Protein 2FMM (pdb70)

B-factor: mean 25.96, std 10.81, range [10.43, 65.15]

Foldseek 3Di:
DVPPADPVRVVVVLLVVLLVVLLVLLLVLLLQFADDPVNVVVSVVSCVVSVPDLLNNLVSLVVNLPDPVSNVSRCVNPNPNRYPRSCVSNDDDDDDDDPDDVVPPDDDDDDDDDDDDD/DDDDDCRVVFAFDAFDDWDADPHFIWTFTDTPPDRHTHIDGVVVCCPVPVVRVVVNDVVVDDDPDDDD/DDADCSVVFAFDAFPDWDCPVPAIWTFTDGPPDRDTGTHGVVVCCVVPVVRVVVVVVVPDDDDDDDD/DDDDCRVVFAFDAFDDWDCVVVAIWTFTDTPPDPDTHIDGVVVCCPVPVVRVVVNVVVPDDDDDDDD/DDDCVVVFAFDAFDDWDCVVVAIWTFTDGDPDPDTHIDGCVVCCPVPVVRVVVHCVVVDDDDDDDD

Nearest PDB structures (foldseek):
  2fmm-assembly1_B-2  TM=1.015E+00  e=1.611E-12  Homo sapiens
  2fmm-assembly1_A-2  TM=9.317E-01  e=5.915E-11  Homo sapiens
  6hw2-assembly1_B  TM=9.457E-01  e=2.873E-10  Homo sapiens
  8jzw-assembly2_B  TM=9.969E-01  e=9.549E-10  Homo sapiens
  5t1g-assembly1_A  TM=9.981E-01  e=1.797E-09  Homo sapiens

Secondary structure (DSSP, 8-state):
----GGGG---EEEEEEEEEETTEEEEEEEETT-S--EEEEHHHHHHH-HHHHHHHHHTTEEESS---/---GGGG-PPEEEEEEEE-TTSS-EEEEEETT-S--EEEEHHHHHHH-HHHHHHHHHTSEEE-----/---GGGG-PPEEEEEEEE-TTSS-EEEEEETT-S--EEEEHHHHHHH-HHHHHHHHHTTEEEE----/--GGGG---EEEEEEEE-TTSS-EEEEEETT-S--EEEEHHHHHHHSHHHHHHHHHHH-EE-----/-TT---HHHHHHHHHHHHHHHHHHHHHHHHHH-S--HHHHHHHHHHHHHTT--HHHHHHHHHHHHH-HHHHHHHHHHH-S--SHHHHHHT-EEEEEEPPP-GGG-EEEEE-B---SB-

Sequence (386 aa):
GPLDLSRDECKRILRKLELEAYAGVISALRAQGDLTKEKKDLLGELSKVLSISTERHRAEVRRAVNDERLTTIAHNMSGPNSSSEWSIEGRRLVPLMPRLVPQTAFTVTANAVANAAIEKPRGFARGLEPERIIGATDSSGELMFLMKWKNSDEADLVPAKEANVKCPQVVISFYEERLTWHSYPSKPRGFARGLEPERIIGATDSSGELMFLMKWKNSDEADLVPAKEANVKCPQVVISFYEERLTWHSYPSKPRGFARGLEPERIIGATDSSGELMFLMKWKNSDEADLVPAKEANVKCPQVVISFYEERLTWHSYPSPRGFARGLEPERIIGATDSSGELMFLMKWKNSDEADLVPAKEANVKCPQVVISFYEERLTWHSYPS

Organism: Homo sapiens (NCBI:txid9606)

InterPro domains:
  IPR000953 Chromo/chromo shadow domain [PS50013] (21-79)
  IPR000953 Chromo/chromo shadow domain [PS50013] (117-175)
  IPR000953 Chromo/chromo shadow domain [SM00298] (20-72)
  IPR000953 Chromo/chromo shadow domain [SM00298] (116-168)
  IPR008251 Chromo shadow domain [PF01393] (113-172)
  IPR008251 Chromo shadow domain [SM00300] (111-173)
  IPR016197 Chromo-like domain superfamily [SSF54160] (13-76)
  IPR016197 Chromo-like domain superfamily [SSF54160] (108-173)
  IPR017984 Chromo domain subgroup [PR00504] (18-26)
  IPR017984 Chromo domain subgroup [PR00504] (31-45)
  IPR017984 Chromo domain subgroup [PR00504] (46-58)
  IPR023779 Chromo domain, conserved site [PS00598] (38-58)
  IPR023780 Chromo domain [PF00385] (21-69)
  IPR051219 Heterochromatin-associated chromo domain-containing protein [PTHR22812] (1-182)

CATH classification: 2.40.50.40

Structure (mmCIF, N/CA/C/O backbone):
data_2FMM
#
_entry.id   2FMM
#
_cell.length_a   143.400
_cell.length_b   63.870
_cell.length_c   66.640
_cell.angle_alpha   90.00
_cell.angle_beta   90.00
_cell.angle_gamma   90.00
#
_symmetry.space_group_name_H-M   'P 21 21 2'
#
loop_
_entity.id
_entity.type
_entity.pdbx_description
1 polymer 'Protein EMSY'
2 polymer 'Chromobox protein homolog 1'
3 non-polymer 'SULFATE ION'
4 water water
#
loop_
_atom_site.group_PDB
_atom_site.id
_atom_site.type_symbol
_atom_site.label_atom_id
_atom_site.label_alt_id
_atom_site.label_comp_id
_atom_site.label_asym_id
_atom_site.label_entity_id
_atom_site.label_seq_id
_atom_site.pdbx_PDB_ins_code
_atom_site.Cartn_x
_atom_site.Cartn_y
_atom_site.Cartn_z
_atom_site.occupancy
_atom_site.B_iso_or_equiv
_atom_site.auth_seq_id
_atom_site.auth_comp_id
_atom_site.auth_asym_id
_atom_site.auth_atom_id
_atom_site.pdbx_PDB_model_num
ATOM 1 N N . GLY A 1 1 ? 82.875 11.920 41.476 1.00 21.19 7 GLY E N 1
ATOM 2 C CA . GLY A 1 1 ? 83.368 13.298 41.205 1.00 21.20 7 GLY E CA 1
ATOM 3 C C . GLY A 1 1 ? 82.397 14.058 40.321 1.00 20.16 7 GLY E C 1
ATOM 4 O O . GLY A 1 1 ? 81.525 13.452 39.701 1.00 19.23 7 GLY E O 1
ATOM 5 N N . PRO A 1 2 ? 82.526 15.389 40.238 1.00 20.29 8 PRO E N 1
ATOM 6 C CA . PRO A 1 2 ? 81.642 16.224 39.418 1.00 20.79 8 PRO E CA 1
ATOM 7 C C . PRO A 1 2 ? 81.587 15.834 37.941 1.00 20.98 8 PRO E C 1
ATOM 8 O O . PRO A 1 2 ? 80.551 15.990 37.291 1.00 19.73 8 PRO E O 1
ATOM 12 N N . LEU A 1 3 ? 82.699 15.326 37.418 1.00 17.20 9 LEU E N 1
ATOM 13 C CA . LEU A 1 3 ? 82.773 14.960 36.009 1.00 17.60 9 LEU E CA 1
ATOM 14 C C . LEU A 1 3 ? 82.336 13.533 35.696 1.00 17.73 9 LEU E C 1
ATOM 15 O O . LEU A 1 3 ? 82.385 13.101 34.544 1.00 19.09 9 LEU E O 1
ATOM 20 N N . ASP A 1 4 ? 81.917 12.799 36.717 1.00 18.51 10 ASP E N 1
ATOM 21 C CA . ASP A 1 4 ? 81.463 11.432 36.514 1.00 19.84 10 ASP E CA 1
ATOM 22 C C . ASP A 1 4 ? 79.975 11.463 36.214 1.00 21.60 10 ASP E C 1
ATOM 23 O O . ASP A 1 4 ? 79.135 11.266 37.093 1.00 23.91 10 ASP E O 1
ATOM 28 N N . LEU A 1 5 ? 79.673 11.721 34.948 1.00 21.91 11 LEU E N 1
ATOM 29 C CA . LEU A 1 5 ? 78.299 11.835 34.472 1.00 22.81 11 LEU E CA 1
ATOM 30 C C . LEU A 1 5 ? 77.918 10.671 33.570 1.00 22.08 11 LEU E C 1
ATOM 31 O O . LEU A 1 5 ? 78.675 10.298 32.678 1.00 21.82 11 LEU E O 1
ATOM 36 N N . SER A 1 6 ? 76.739 10.104 33.801 1.00 23.54 12 SER E N 1
ATOM 37 C CA . SER A 1 6 ? 76.258 8.998 32.981 1.00 24.94 12 SER E CA 1
ATOM 38 C C . SER A 1 6 ? 75.858 9.552 31.619 1.00 26.74 12 SER E C 1
ATOM 39 O O . SER A 1 6 ? 75.656 10.758 31.468 1.00 23.86 12 SER E O 1
ATOM 42 N N . ARG A 1 7 ? 75.734 8.671 30.631 1.00 27.32 13 ARG E N 1
ATOM 43 C CA . ARG A 1 7 ? 75.341 9.100 29.298 1.00 29.37 13 ARG E CA 1
ATOM 44 C C . ARG A 1 7 ? 73.989 9.796 29.383 1.00 29.31 13 ARG E C 1
ATOM 45 O O . ARG A 1 7 ? 73.777 10.824 28.746 1.00 27.17 13 ARG E O 1
ATOM 53 N N . ASP A 1 8 ? 73.082 9.237 30.182 1.00 29.56 14 ASP E N 1
ATOM 54 C CA . ASP A 1 8 ? 71.756 9.821 30.349 1.00 30.04 14 ASP E CA 1
ATOM 55 C C . ASP A 1 8 ? 71.828 11.195 31.000 1.00 29.40 14 ASP E C 1
ATOM 56 O O . ASP A 1 8 ? 71.128 12.116 30.583 1.00 27.80 14 ASP E O 1
ATOM 61 N N . GLU A 1 9 ? 72.663 11.335 32.028 1.00 26.89 15 GLU E N 1
ATOM 62 C CA . GLU A 1 9 ? 72.806 12.624 32.697 1.00 25.92 15 GLU E CA 1
ATOM 63 C C . GLU A 1 9 ? 73.360 13.652 31.726 1.00 23.54 15 GLU E C 1
ATOM 64 O O . GLU A 1 9 ? 72.972 14.822 31.763 1.00 22.40 15 GLU E O 1
ATOM 70 N N . CYS A 1 10 ? 74.272 13.219 30.862 1.00 20.59 16 CYS E N 1
ATOM 71 C CA . CYS A 1 10 ? 74.847 14.122 29.877 1.00 20.27 16 CYS E CA 1
ATOM 72 C C . CYS A 1 10 ? 73.751 14.599 28.936 1.00 20.72 16 CYS E C 1
ATOM 73 O O . CYS A 1 10 ? 73.685 15.778 28.599 1.00 18.48 16 CYS E O 1
ATOM 76 N N . LYS A 1 11 ? 72.884 13.684 28.520 1.00 21.24 17 LYS E N 1
ATOM 77 C CA . LYS A 1 11 ? 71.803 14.066 27.621 1.00 22.52 17 LYS E CA 1
ATOM 78 C C . LYS A 1 11 ? 70.873 15.081 28.277 1.00 21.99 17 LYS E C 1
ATOM 79 O O . LYS A 1 11 ? 70.439 16.035 27.629 1.00 21.03 17 LYS E O 1
ATOM 85 N N . ARG A 1 12 ? 70.567 14.884 29.558 1.00 20.37 18 ARG E N 1
ATOM 86 C CA . ARG A 1 12 ? 69.687 15.806 30.267 1.00 21.69 18 ARG E CA 1
ATOM 87 C C . ARG A 1 12 ? 70.332 17.181 30.378 1.00 20.38 18 ARG E C 1
ATOM 88 O O . ARG A 1 12 ? 69.675 18.200 30.164 1.00 19.14 18 ARG E O 1
ATOM 96 N N . ILE A 1 13 ? 71.615 17.210 30.726 1.00 17.18 19 ILE E N 1
ATOM 97 C CA . ILE A 1 13 ? 72.320 18.482 30.853 1.00 18.06 19 ILE E CA 1
ATOM 98 C C . ILE A 1 13 ? 72.348 19.202 29.511 1.00 17.11 19 ILE E C 1
ATOM 99 O O . ILE A 1 13 ? 72.066 20.398 29.438 1.00 16.46 19 ILE E O 1
ATOM 104 N N . LEU A 1 14 ? 72.683 18.473 28.450 1.00 16.28 20 LEU E N 1
ATOM 105 C CA . LEU A 1 14 ? 72.729 19.070 27.123 1.00 16.37 20 LEU E CA 1
ATOM 106 C C . LEU A 1 14 ? 71.375 19.664 26.755 1.00 17.27 20 LEU E C 1
ATOM 107 O O . LEU A 1 14 ? 71.291 20.798 26.294 1.00 15.28 20 LEU E O 1
ATOM 112 N N . ARG A 1 15 ? 70.304 18.909 26.971 1.00 17.66 21 ARG E N 1
ATOM 113 C CA . ARG A 1 15 ? 68.989 19.428 26.630 1.00 18.37 21 ARG E CA 1
ATOM 114 C C . ARG A 1 15 ? 68.706 20.711 27.410 1.00 17.28 21 ARG E C 1
ATOM 115 O O . ARG A 1 15 ? 68.135 21.656 26.873 1.00 15.13 21 ARG E O 1
ATOM 123 N N . LYS A 1 16 ? 69.115 20.752 28.673 1.00 15.90 22 LYS E N 1
ATOM 124 C CA . LYS A 1 16 ? 68.907 21.943 29.486 1.00 16.00 22 LYS E CA 1
ATOM 125 C C . LYS A 1 16 ? 69.729 23.116 28.938 1.00 16.01 22 LYS E C 1
ATOM 126 O O . LYS A 1 16 ? 69.266 24.256 28.917 1.00 16.05 22 LYS E O 1
ATOM 132 N N . LEU A 1 17 ? 70.951 22.833 28.497 1.00 15.33 23 LEU E N 1
ATOM 133 C CA . LEU A 1 17 ? 71.809 23.870 27.936 1.00 15.29 23 LEU E CA 1
ATOM 134 C C . LEU A 1 17 ? 71.202 24.418 26.653 1.00 14.44 23 LEU E C 1
ATOM 135 O O . LEU A 1 17 ? 71.277 25.618 26.386 1.00 15.03 23 LEU E O 1
ATOM 140 N N . GLU A 1 18 ? 70.603 23.532 25.862 1.00 14.33 24 GLU E N 1
ATOM 141 C CA . GLU A 1 18 ? 69.997 23.943 24.598 1.00 14.82 24 GLU E CA 1
ATOM 142 C C . GLU A 1 18 ? 68.788 24.839 24.841 1.00 14.89 24 GLU E C 1
ATOM 143 O O . GLU A 1 18 ? 68.632 25.867 24.180 1.00 13.21 24 GLU E O 1
ATOM 149 N N . LEU A 1 19 ? 67.945 24.463 25.798 1.00 14.53 25 LEU E N 1
ATOM 150 C CA . LEU A 1 19 ? 66.763 25.267 26.112 1.00 15.81 25 LEU E CA 1
ATOM 151 C C . LEU A 1 19 ? 67.161 26.627 26.682 1.00 16.37 25 LEU E C 1
ATOM 152 O O . LEU A 1 19 ? 66.607 27.651 26.285 1.00 14.17 25 LEU E O 1
ATOM 157 N N . GLU A 1 20 ? 68.110 26.642 27.619 1.00 16.05 26 GLU E N 1
ATOM 158 C CA . GLU A 1 20 ? 68.555 27.902 28.216 1.00 16.64 26 GLU E CA 1
ATOM 159 C C . GLU A 1 20 ? 69.204 28.795 27.169 1.00 15.29 26 GLU E C 1
ATOM 160 O O . GLU A 1 20 ? 69.051 30.015 27.203 1.00 16.24 26 GLU E O 1
ATOM 166 N N . ALA A 1 21 ? 69.928 28.182 26.239 1.00 14.72 27 ALA E N 1
ATOM 167 C CA . ALA A 1 21 ? 70.586 28.938 25.186 1.00 14.54 27 ALA E CA 1
ATOM 168 C C . ALA A 1 21 ? 69.541 29.619 24.306 1.00 12.69 27 ALA E C 1
ATOM 169 O O . ALA A 1 21 ? 69.641 30.809 24.025 1.00 13.13 27 ALA E O 1
ATOM 171 N N . TYR A 1 22 ? 68.525 28.870 23.895 1.00 11.53 28 TYR E N 1
ATOM 172 C CA . TYR A 1 22 ? 67.483 29.440 23.042 1.00 12.09 28 TYR E CA 1
ATOM 173 C C . TYR A 1 22 ? 66.718 30.542 23.774 1.00 13.22 28 TYR E C 1
ATOM 174 O O . TYR A 1 22 ? 66.464 31.608 23.218 1.00 14.18 28 TYR E O 1
ATOM 183 N N . ALA A 1 23 ? 66.344 30.273 25.021 1.00 13.99 29 ALA E N 1
ATOM 184 C CA . ALA A 1 23 ? 65.612 31.241 25.830 1.00 15.21 29 ALA E CA 1
ATOM 185 C C . ALA A 1 23 ? 66.404 32.538 25.973 1.00 15.57 29 ALA E C 1
ATOM 186 O O . ALA A 1 23 ? 65.841 33.633 25.923 1.00 14.38 29 ALA E O 1
ATOM 188 N N . GLY A 1 24 ? 67.712 32.398 26.159 1.00 12.27 30 GLY E N 1
ATOM 189 C CA . GLY A 1 24 ? 68.573 33.555 26.322 1.00 13.63 30 GLY E CA 1
ATOM 190 C C . GLY A 1 24 ? 68.601 34.444 25.098 1.00 12.47 30 GLY E C 1
ATOM 191 O O . GLY A 1 24 ? 68.616 35.669 25.214 1.00 12.75 30 GLY E O 1
ATOM 192 N N . VAL A 1 25 ? 68.626 33.830 23.919 1.00 12.28 31 VAL E N 1
ATOM 193 C CA . VAL A 1 25 ? 68.638 34.599 22.682 1.00 10.67 31 VAL E CA 1
ATOM 194 C C . VAL A 1 25 ? 67.279 35.277 22.510 1.00 11.96 31 VAL E C 1
ATOM 195 O O . VAL A 1 25 ? 67.210 36.449 22.153 1.00 11.71 31 VAL E O 1
ATOM 199 N N . ILE A 1 26 ? 66.198 34.551 22.786 1.00 11.58 32 ILE E N 1
ATOM 200 C CA . ILE A 1 26 ? 64.862 35.143 22.678 1.00 13.17 32 ILE E CA 1
ATOM 201 C C . ILE A 1 26 ? 64.783 36.387 23.572 1.00 13.79 32 ILE E C 1
ATOM 202 O O . ILE A 1 26 ? 64.307 37.441 23.141 1.00 15.36 32 ILE E O 1
ATOM 207 N N . SER A 1 27 ? 65.262 36.272 24.810 1.00 14.06 33 SER E N 1
ATOM 208 C CA . SER A 1 27 ? 65.223 37.400 25.739 1.00 14.17 33 SER E CA 1
ATOM 209 C C . SER A 1 27 ? 66.001 38.602 25.198 1.00 14.11 33 SER E C 1
ATOM 210 O O . SER A 1 27 ? 65.502 39.728 25.208 1.00 13.59 33 SER E O 1
ATOM 213 N N . ALA A 1 28 ? 67.218 38.355 24.719 1.00 13.15 34 ALA E N 1
ATOM 214 C CA . ALA A 1 28 ? 68.063 39.416 24.181 1.00 13.65 34 ALA E CA 1
ATOM 215 C C . ALA A 1 28 ? 67.424 40.103 22.980 1.00 14.46 34 ALA E C 1
ATOM 216 O O . ALA A 1 28 ? 67.410 41.334 22.888 1.00 14.10 34 ALA E O 1
ATOM 218 N N . LEU A 1 29 ? 66.896 39.311 22.055 1.00 13.00 35 LEU E N 1
ATOM 219 C CA . LEU A 1 29 ? 66.270 39.876 20.865 1.00 14.48 35 LEU E CA 1
ATOM 220 C C . LEU A 1 29 ? 65.008 40.662 21.217 1.00 14.34 35 LEU E C 1
ATOM 221 O O . LEU A 1 29 ? 64.753 41.723 20.649 1.00 16.08 35 LEU E O 1
ATOM 226 N N . ARG A 1 30 ? 64.223 40.153 22.159 1.00 13.44 36 ARG E N 1
ATOM 227 C CA . ARG A 1 30 ? 63.000 40.851 22.539 1.00 14.03 36 ARG E CA 1
ATOM 228 C C . ARG A 1 30 ? 63.353 42.205 23.139 1.00 13.25 36 ARG E C 1
ATOM 229 O O . ARG A 1 30 ? 62.687 43.203 22.873 1.00 13.21 36 ARG E O 1
ATOM 237 N N . ALA A 1 31 ? 64.419 42.237 23.931 1.00 14.26 37 ALA E N 1
ATOM 238 C CA . ALA A 1 31 ? 64.870 43.470 24.566 1.00 15.45 37 ALA E CA 1
ATOM 239 C C . ALA A 1 31 ? 65.358 44.509 23.550 1.00 17.22 37 ALA E C 1
ATOM 240 O O . ALA A 1 31 ? 65.300 45.716 23.810 1.00 17.25 37 ALA E O 1
ATOM 242 N N . GLN A 1 32 ? 65.842 44.049 22.397 1.00 14.69 38 GLN E N 1
ATOM 243 C CA . GLN A 1 32 ? 66.326 44.972 21.373 1.00 15.90 38 GLN E CA 1
ATOM 244 C C . GLN A 1 32 ? 65.184 45.717 20.696 1.00 16.63 38 GLN E C 1
ATOM 245 O O . GLN A 1 32 ? 65.343 46.865 20.282 1.00 16.04 38 GLN E O 1
ATOM 251 N N . GLY A 1 33 ? 64.035 45.059 20.583 1.00 15.10 39 GLY E N 1
ATOM 252 C CA . GLY A 1 33 ? 62.885 45.668 19.933 1.00 17.79 39 GLY E CA 1
ATOM 253 C C . GLY A 1 33 ? 61.980 44.604 19.338 1.00 17.41 39 GLY E C 1
ATOM 254 O O . GLY A 1 33 ? 62.048 43.441 19.735 1.00 16.99 39 GLY E O 1
ATOM 255 N N . ASP A 1 34 ? 61.144 44.981 18.376 1.00 16.54 40 ASP E N 1
ATOM 256 C CA . ASP A 1 34 ? 60.233 44.016 17.770 1.00 16.90 40 ASP E CA 1
ATOM 257 C C . ASP A 1 34 ? 60.966 43.013 16.880 1.00 16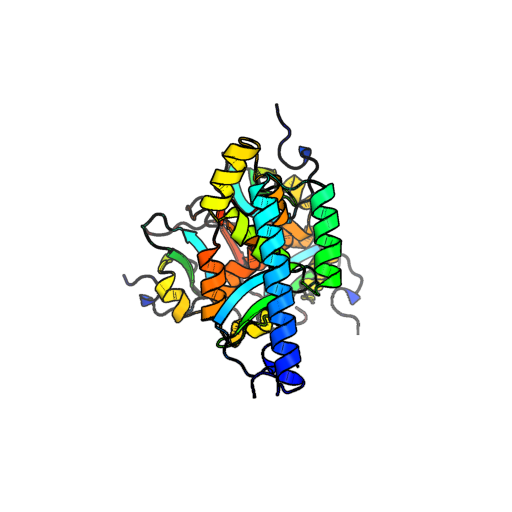.33 40 ASP E C 1
ATOM 258 O O . ASP A 1 34 ? 62.112 43.228 16.480 1.00 17.35 40 ASP E O 1
ATOM 263 N N . LEU A 1 35 ? 60.295 41.906 16.584 1.00 17.66 41 LEU E N 1
ATOM 264 C CA . LEU A 1 35 ? 60.865 40.862 15.743 1.00 17.88 41 LEU E CA 1
ATOM 265 C C . LEU A 1 35 ? 60.969 41.345 14.300 1.00 18.11 41 LEU E C 1
ATOM 266 O O . LEU A 1 35 ? 60.099 42.074 13.816 1.00 18.74 41 LEU E O 1
ATOM 271 N N . THR A 1 36 ? 62.042 40.942 13.625 1.00 17.89 42 THR E N 1
ATOM 272 C CA . THR A 1 36 ? 62.278 41.308 12.229 1.00 19.20 42 THR E CA 1
ATOM 273 C C . THR A 1 36 ? 62.527 40.034 11.431 1.00 20.31 42 THR E C 1
ATOM 274 O O . THR A 1 36 ? 62.746 38.968 12.004 1.00 19.77 42 THR E O 1
ATOM 278 N N . LYS A 1 37 ? 62.503 40.145 10.107 1.00 19.48 43 LYS E N 1
ATOM 279 C CA . LYS A 1 37 ? 62.730 38.991 9.250 1.00 21.25 43 LYS E CA 1
ATOM 280 C C . LYS A 1 37 ? 64.123 38.426 9.515 1.00 22.13 43 LYS E C 1
ATOM 281 O O . LYS A 1 37 ? 64.307 37.211 9.601 1.00 22.62 43 LYS E O 1
ATOM 287 N N . GLU A 1 38 ? 65.102 39.313 9.644 1.00 22.09 44 GLU E N 1
ATOM 288 C CA . GLU A 1 38 ? 66.474 38.893 9.906 1.00 23.97 44 GLU E CA 1
ATOM 289 C C . GLU A 1 38 ? 66.528 38.042 11.170 1.00 21.28 44 GLU E C 1
ATOM 290 O O . GLU A 1 38 ? 67.106 36.956 11.180 1.00 21.01 44 GLU E O 1
ATOM 296 N N . LYS A 1 39 ? 65.917 38.542 12.236 1.00 19.89 45 LYS E N 1
ATOM 297 C CA . LYS A 1 39 ? 65.921 37.825 13.501 1.00 18.48 45 LYS E CA 1
ATOM 298 C C . LYS A 1 39 ? 65.096 36.550 13.456 1.00 18.93 45 LYS E C 1
ATOM 299 O O . LYS A 1 39 ? 65.453 35.553 14.090 1.00 16.74 45 LYS E O 1
ATOM 305 N N . LYS A 1 40 ? 64.004 36.563 12.698 1.00 17.15 46 LYS E N 1
ATOM 306 C CA . LYS A 1 40 ? 63.171 35.370 12.588 1.00 18.67 46 LYS E CA 1
ATOM 307 C C . LYS A 1 40 ? 63.969 34.257 11.908 1.00 18.52 46 LYS E C 1
ATOM 308 O O . LYS A 1 40 ? 63.924 33.101 12.333 1.00 19.78 46 LYS E O 1
ATOM 314 N N . ASP A 1 41 ? 64.704 34.605 10.854 1.00 18.93 47 ASP E N 1
ATOM 315 C CA . ASP A 1 41 ? 65.507 33.608 10.146 1.00 20.14 47 ASP E CA 1
ATOM 316 C C . ASP A 1 41 ? 66.590 33.055 11.067 1.00 17.73 47 ASP E C 1
ATOM 317 O O . ASP A 1 41 ? 66.869 31.854 11.063 1.00 21.20 47 ASP E O 1
ATOM 322 N N . LEU A 1 42 ? 67.207 33.938 11.844 1.00 17.66 48 LEU E N 1
ATOM 323 C CA . LEU A 1 42 ? 68.257 33.534 12.778 1.00 16.21 48 LEU E CA 1
ATOM 324 C C . LEU A 1 42 ? 67.689 32.542 13.797 1.00 15.55 48 LEU E C 1
ATOM 325 O O . LEU A 1 42 ? 68.304 31.514 14.089 1.00 14.48 48 LEU E O 1
ATOM 330 N N . LEU A 1 43 ? 66.515 32.852 14.339 1.00 14.72 49 LEU E N 1
ATOM 331 C CA . LEU A 1 43 ? 65.890 31.963 15.317 1.00 13.82 49 LEU E CA 1
ATOM 332 C C . LEU A 1 43 ? 65.543 30.616 14.694 1.00 14.33 49 LEU E C 1
ATOM 333 O O . LEU A 1 43 ? 65.611 29.578 15.356 1.00 15.28 49 LEU E O 1
ATOM 338 N N . GLY A 1 44 ? 65.173 30.631 13.418 1.00 14.86 50 GLY E N 1
ATOM 339 C CA . GLY A 1 44 ? 64.847 29.388 12.742 1.00 16.40 50 GLY E CA 1
ATOM 340 C C . GLY A 1 44 ? 66.068 28.490 12.676 1.00 15.35 50 GLY E C 1
ATOM 341 O O . GLY A 1 44 ? 65.977 27.282 12.901 1.00 16.50 50 GLY E O 1
ATOM 342 N N . GLU A 1 45 ? 67.222 29.077 12.369 1.00 15.57 51 GLU E N 1
ATOM 343 C CA . GLU A 1 45 ? 68.453 28.300 12.287 1.00 16.71 51 GLU E CA 1
ATOM 344 C C . GLU A 1 45 ? 68.868 27.850 13.676 1.00 15.62 51 GLU E C 1
ATOM 345 O O . GLU A 1 45 ? 69.354 26.740 13.861 1.00 15.72 51 GLU E O 1
ATOM 351 N N . LEU A 1 46 ? 68.672 28.720 14.655 1.00 15.26 52 LEU E N 1
ATOM 352 C CA . LEU A 1 46 ? 69.044 28.391 16.023 1.00 14.99 52 LEU E CA 1
ATOM 353 C C . LEU A 1 46 ? 68.188 27.256 16.582 1.00 15.87 52 LEU E C 1
ATOM 354 O O . LEU A 1 46 ? 68.707 26.346 17.234 1.00 15.40 52 LEU E O 1
ATOM 359 N N . SER A 1 47 ? 66.881 27.301 16.329 1.00 14.21 53 SER E N 1
ATOM 360 C CA . SER A 1 47 ? 65.997 26.259 16.843 1.00 15.11 53 SER E CA 1
ATOM 361 C C . SER A 1 47 ? 66.287 24.929 16.166 1.00 16.47 53 SER E C 1
ATOM 362 O O . SER A 1 47 ? 66.072 23.867 16.748 1.00 16.61 53 SER E O 1
ATOM 365 N N . LYS A 1 48 ? 66.775 24.991 14.932 1.00 15.60 54 LYS E N 1
ATOM 366 C CA . LYS A 1 48 ? 67.110 23.776 14.202 1.00 17.72 54 LYS E CA 1
ATOM 367 C C . LYS A 1 48 ? 68.331 23.133 14.857 1.00 16.93 54 LYS E C 1
ATOM 368 O O . LYS A 1 48 ? 68.314 21.955 15.221 1.00 15.56 54 LYS E O 1
ATOM 374 N N . VAL A 1 49 ? 69.381 23.932 15.023 1.00 15.89 55 VAL E N 1
ATOM 375 C CA . VAL A 1 49 ? 70.631 23.460 15.608 1.00 16.67 55 VAL E CA 1
ATOM 376 C C . VAL A 1 49 ? 70.511 23.051 17.075 1.00 16.37 55 VAL E C 1
ATOM 377 O O . VAL A 1 49 ? 71.212 22.147 17.530 1.00 15.08 55 VAL E O 1
ATOM 381 N N . LEU A 1 50 ? 69.628 23.714 17.816 1.00 14.45 56 LEU E N 1
ATOM 382 C CA . LEU A 1 50 ? 69.438 23.400 19.227 1.00 15.79 56 LEU E CA 1
ATOM 383 C C . LEU A 1 50 ? 68.261 22.459 19.477 1.00 16.21 56 LEU E C 1
ATOM 384 O O . LEU A 1 50 ? 67.896 22.204 20.625 1.00 16.12 56 LEU E O 1
ATOM 389 N N . SER A 1 51 ? 67.670 21.950 18.401 1.00 17.01 57 SER E N 1
ATOM 390 C CA . SER A 1 51 ? 66.533 21.039 18.500 1.00 17.36 57 SER E CA 1
ATOM 391 C C . SER A 1 51 ? 65.393 21.572 19.365 1.00 17.50 57 SER E C 1
ATOM 392 O O . SER A 1 51 ? 64.923 20.893 20.282 1.00 18.38 57 SER E O 1
ATOM 395 N N . ILE A 1 52 ? 64.955 22.790 19.064 1.00 17.80 58 ILE E N 1
ATOM 396 C CA . ILE A 1 52 ? 63.853 23.422 19.784 1.00 16.65 58 ILE E CA 1
ATOM 397 C C . ILE A 1 52 ? 62.622 23.335 18.886 1.00 17.60 58 ILE E C 1
ATOM 398 O O . ILE A 1 52 ? 62.630 23.831 17.758 1.00 18.02 58 ILE E O 1
ATOM 403 N N . SER A 1 53 ? 61.565 22.703 19.383 1.00 17.51 59 SER E N 1
ATOM 404 C CA . SER A 1 53 ? 60.347 22.537 18.595 1.00 17.21 59 SER E CA 1
ATOM 405 C C . SER A 1 53 ? 59.629 23.856 18.343 1.00 17.39 59 SER E C 1
ATOM 406 O O . SER A 1 53 ? 59.872 24.849 19.025 1.00 17.11 59 SER E O 1
ATOM 409 N N . THR A 1 54 ? 58.739 23.849 17.358 1.00 18.17 60 THR E N 1
ATOM 410 C CA . THR A 1 54 ? 57.967 25.036 17.013 1.00 18.55 60 THR E CA 1
ATOM 411 C C . THR A 1 54 ? 57.152 25.540 18.198 1.00 17.24 60 THR E C 1
ATOM 412 O O . THR A 1 54 ? 57.144 26.736 18.482 1.00 15.74 60 THR E O 1
ATOM 416 N N . GLU A 1 55 ? 56.464 24.643 18.899 1.00 16.57 61 GLU E N 1
ATOM 417 C CA . GLU A 1 55 ? 55.651 25.093 20.023 1.00 17.20 61 GLU E CA 1
ATOM 418 C C . GLU A 1 55 ? 56.450 25.501 21.257 1.00 17.61 61 GLU E C 1
ATOM 419 O O . GLU A 1 55 ? 55.973 26.301 22.060 1.00 17.22 61 GLU E O 1
ATOM 425 N N . ARG A 1 56 ? 57.655 24.959 21.424 1.00 16.00 62 ARG E N 1
ATOM 426 C CA . ARG A 1 56 ? 58.481 25.367 22.554 1.00 16.95 62 ARG E CA 1
ATOM 427 C C . ARG A 1 56 ? 58.944 26.781 22.204 1.00 14.23 62 ARG E C 1
ATOM 428 O O . ARG A 1 56 ? 59.031 27.655 23.065 1.00 14.53 62 ARG E O 1
ATOM 436 N N . HIS A 1 57 ? 59.238 26.992 20.923 1.00 13.98 63 HIS E N 1
ATOM 437 C CA . HIS A 1 57 ? 59.665 28.301 20.437 1.00 13.99 63 HIS E CA 1
ATOM 438 C C . HIS A 1 57 ? 58.585 29.350 20.709 1.00 14.99 63 HIS E C 1
ATOM 439 O O . HIS A 1 57 ? 58.861 30.409 21.278 1.00 13.60 63 HIS E O 1
ATOM 446 N N . ARG A 1 58 ? 57.353 29.059 20.303 1.00 13.29 64 ARG E N 1
ATOM 447 C CA . ARG A 1 58 ? 56.269 30.011 20.511 1.00 15.51 64 ARG E CA 1
ATOM 448 C C . ARG A 1 58 ? 56.054 30.307 21.992 1.00 15.50 64 ARG E C 1
ATOM 449 O O . ARG A 1 58 ? 55.792 31.449 22.364 1.00 16.48 64 ARG E O 1
ATOM 457 N N . ALA A 1 59 ? 56.186 29.292 22.841 1.00 15.22 65 ALA E N 1
ATOM 458 C CA . ALA A 1 59 ? 56.021 29.492 24.277 1.00 14.27 65 ALA E CA 1
ATOM 459 C C . ALA A 1 59 ? 57.111 30.412 24.824 1.00 15.59 65 ALA E C 1
ATOM 460 O O . ALA A 1 59 ? 56.859 31.220 25.722 1.00 14.81 65 ALA E O 1
ATOM 462 N N . GLU A 1 60 ? 58.328 30.286 24.297 1.00 14.50 66 GLU E N 1
ATOM 463 C CA . GLU A 1 60 ? 59.420 31.139 24.757 1.00 14.75 66 GLU E CA 1
ATOM 464 C C . GLU A 1 60 ? 59.160 32.573 24.322 1.00 13.71 66 GLU E C 1
ATOM 465 O O . GLU A 1 60 ? 59.423 33.513 25.067 1.00 13.97 66 GLU E O 1
ATOM 471 N N . VAL A 1 61 ? 58.647 32.740 23.109 1.00 13.17 67 VAL E N 1
ATOM 472 C CA . VAL A 1 61 ? 58.335 34.078 22.615 1.00 14.63 67 VAL E CA 1
ATOM 473 C C . VAL A 1 61 ? 57.295 34.710 23.547 1.00 14.26 67 VAL E C 1
ATOM 474 O O . VAL A 1 61 ? 57.437 35.862 23.961 1.00 14.78 67 VAL E O 1
ATOM 478 N N . ARG A 1 62 ? 56.252 33.956 23.885 1.00 14.18 68 ARG E N 1
ATOM 479 C CA . ARG A 1 62 ? 55.225 34.492 24.772 1.00 13.77 68 ARG E CA 1
ATOM 480 C C . ARG A 1 62 ? 55.822 34.892 26.112 1.00 13.81 68 ARG E C 1
ATOM 481 O O . ARG A 1 62 ? 55.471 35.930 26.670 1.00 15.77 68 ARG E O 1
ATOM 489 N N . ARG A 1 63 ? 56.733 34.072 26.625 1.00 14.59 69 ARG E N 1
ATOM 490 C CA . ARG A 1 63 ? 57.368 34.366 27.903 1.00 16.84 69 ARG E CA 1
ATOM 491 C C . ARG A 1 63 ? 58.070 35.723 27.844 1.00 16.36 69 ARG E C 1
ATOM 492 O O . ARG A 1 63 ? 57.927 36.552 28.742 1.00 16.23 69 ARG E O 1
ATOM 500 N N . ALA A 1 64 ? 58.831 35.947 26.778 1.00 16.19 70 ALA E N 1
ATOM 501 C CA . ALA A 1 64 ? 59.563 37.199 26.617 1.00 15.61 70 ALA E CA 1
ATOM 502 C C . ALA A 1 64 ? 58.636 38.389 26.399 1.00 15.50 70 ALA E C 1
ATOM 503 O O . ALA A 1 64 ? 58.892 39.481 26.906 1.00 15.96 70 ALA E O 1
ATOM 505 N N . VAL A 1 65 ? 57.573 38.183 25.629 1.00 14.96 71 VAL E N 1
ATOM 506 C CA . VAL A 1 65 ? 56.615 39.252 25.360 1.00 18.59 71 VAL E CA 1
ATOM 507 C C . VAL A 1 65 ? 55.932 39.654 26.660 1.00 19.55 71 VAL E C 1
ATOM 508 O O . VAL A 1 65 ? 55.662 40.835 26.903 1.00 19.27 71 VAL E O 1
ATOM 512 N N . ASN A 1 66 ? 55.682 38.662 27.505 1.00 19.69 72 ASN E N 1
ATOM 513 C CA . ASN A 1 66 ? 55.014 38.885 28.780 1.00 20.04 72 ASN E CA 1
ATOM 514 C C . ASN A 1 66 ? 55.918 39.489 29.860 1.00 21.35 72 ASN E C 1
ATOM 515 O O . ASN A 1 66 ? 55.432 39.918 30.906 1.00 22.30 72 ASN E O 1
ATOM 520 N N . ASP A 1 67 ? 57.226 39.519 29.608 1.00 18.86 73 ASP E N 1
ATOM 521 C CA . ASP A 1 67 ? 58.197 40.061 30.566 1.00 18.04 73 ASP E CA 1
ATOM 522 C C . ASP A 1 67 ? 58.210 41.589 30.506 1.00 18.76 73 ASP E C 1
ATOM 523 O O . ASP A 1 67 ? 58.654 42.175 29.517 1.00 16.82 73 ASP E O 1
ATOM 528 N N . GLU A 1 68 ? 57.736 42.230 31.571 1.00 18.09 74 GLU E N 1
ATOM 529 C CA . GLU A 1 68 ? 57.672 43.687 31.610 1.00 18.16 74 GLU E CA 1
ATOM 530 C C . GLU A 1 68 ? 59.032 44.364 31.581 1.00 16.38 74 GLU E C 1
ATOM 531 O O . GLU A 1 68 ? 59.156 45.480 31.075 1.00 16.47 74 GLU E O 1
ATOM 537 N N . ARG A 1 69 ? 60.051 43.703 32.127 1.00 17.06 75 ARG E N 1
ATOM 538 C CA . ARG A 1 69 ? 61.385 44.287 32.140 1.00 17.53 75 ARG E CA 1
ATOM 539 C C . ARG A 1 69 ? 61.938 44.334 30.719 1.00 17.04 75 ARG E C 1
ATOM 540 O O . ARG A 1 69 ? 62.451 45.358 30.277 1.00 15.24 75 ARG E O 1
ATOM 548 N N . LEU A 1 70 ? 61.837 43.220 30.002 1.00 16.21 76 LEU E N 1
ATOM 549 C CA . LEU A 1 70 ? 62.330 43.183 28.631 1.00 15.65 76 LEU E CA 1
ATOM 550 C C . LEU A 1 70 ? 61.532 44.165 27.782 1.00 17.10 76 LEU E C 1
ATOM 551 O O . LEU A 1 70 ? 62.079 44.844 26.915 1.00 16.92 76 LEU E O 1
ATOM 556 N N . THR A 1 71 ? 60.231 44.247 28.034 1.00 16.75 77 THR E N 1
ATOM 557 C CA . THR A 1 71 ? 59.385 45.161 27.279 1.00 18.18 77 THR E CA 1
ATOM 558 C C . THR A 1 71 ? 59.831 46.601 27.518 1.00 17.24 77 THR E C 1
ATOM 559 O O . THR A 1 71 ? 59.942 47.395 26.581 1.00 16.02 77 THR E O 1
ATOM 563 N N . THR A 1 72 ? 60.101 46.929 28.776 1.00 17.46 78 THR E N 1
ATOM 564 C CA . THR A 1 72 ? 60.534 48.273 29.130 1.00 18.79 78 THR E CA 1
ATOM 565 C C . THR A 1 72 ? 61.877 48.619 28.492 1.00 19.35 78 THR E C 1
ATOM 566 O O . THR A 1 72 ? 62.092 49.753 28.062 1.00 18.90 78 THR E O 1
ATOM 570 N N . ILE A 1 73 ? 62.780 47.644 28.431 1.00 18.67 79 ILE E N 1
ATOM 571 C CA . ILE A 1 73 ? 64.089 47.864 27.820 1.00 17.94 79 ILE E CA 1
ATOM 572 C C . ILE A 1 73 ? 63.892 48.153 26.333 1.00 17.76 79 ILE E C 1
ATOM 573 O O . ILE A 1 73 ? 64.476 49.089 25.784 1.00 18.57 79 ILE E O 1
ATOM 578 N N . ALA A 1 74 ? 63.051 47.349 25.690 1.00 16.32 80 ALA E N 1
ATOM 579 C CA . ALA A 1 74 ? 62.771 47.508 24.268 1.00 17.71 80 ALA E CA 1
ATOM 580 C C . ALA A 1 74 ? 62.206 48.897 23.977 1.00 20.21 80 ALA E C 1
ATOM 581 O O . ALA A 1 74 ? 62.583 49.541 22.998 1.00 19.49 80 ALA E O 1
ATOM 583 N N . HIS A 1 75 ? 61.296 49.359 24.826 1.00 21.16 81 HIS E N 1
ATOM 584 C CA . HIS A 1 75 ? 60.709 50.679 24.628 1.00 23.91 81 HIS E CA 1
ATOM 585 C C . HIS A 1 75 ? 61.780 51.765 24.695 1.00 25.67 81 HIS E C 1
ATOM 586 O O . HIS A 1 75 ? 61.724 52.751 23.958 1.00 27.32 81 HIS E O 1
ATOM 593 N N . ASN A 1 76 ? 62.765 51.570 25.567 1.00 26.24 82 ASN E N 1
ATOM 594 C CA . ASN A 1 76 ? 63.859 52.522 25.720 1.00 29.46 82 ASN E CA 1
ATOM 595 C C . ASN A 1 76 ? 64.893 52.427 24.599 1.00 30.34 82 ASN E C 1
ATOM 596 O O . ASN A 1 76 ? 65.515 53.423 24.233 1.00 30.64 82 ASN E O 1
ATOM 601 N N . MET A 1 77 ? 65.071 51.228 24.056 1.00 31.21 83 MET E N 1
ATOM 602 C CA . MET A 1 77 ? 66.047 51.012 22.994 1.00 32.95 83 MET E CA 1
ATOM 603 C C . MET A 1 77 ? 65.546 51.365 21.599 1.00 33.28 83 MET E C 1
ATOM 604 O O . MET A 1 77 ? 66.275 51.966 20.809 1.00 34.81 83 MET E O 1
ATOM 609 N N . SER A 1 78 ? 64.308 50.992 21.291 1.00 32.78 84 SER E N 1
ATOM 610 C CA . SER A 1 78 ? 63.757 51.262 19.969 1.00 33.65 84 SER E CA 1
ATOM 611 C C . SER A 1 78 ? 62.342 51.834 19.954 1.00 33.56 84 SER E C 1
ATOM 612 O O . SER A 1 78 ? 61.663 51.791 18.925 1.00 33.45 84 SER E O 1
ATOM 615 N N . GLY A 1 79 ? 61.904 52.362 21.094 1.00 33.78 85 GLY E N 1
ATOM 616 C CA . GLY A 1 79 ? 60.586 52.974 21.192 1.00 33.99 85 GLY E CA 1
ATOM 617 C C . GLY A 1 79 ? 59.378 52.055 21.192 1.00 34.94 85 GLY E C 1
ATOM 618 O O . GLY A 1 79 ? 59.508 50.848 21.384 1.00 32.73 85 GLY E O 1
ATOM 619 N N . PRO A 1 80 ? 58.171 52.611 20.990 1.00 35.61 86 PRO E N 1
ATOM 620 C CA . PRO A 1 80 ? 56.943 51.812 20.969 1.00 37.07 86 PRO E CA 1
ATOM 621 C C . PRO A 1 80 ? 56.999 50.814 19.816 1.00 37.30 86 PRO E C 1
ATOM 622 O O . PRO A 1 80 ? 58.049 50.619 19.208 1.00 40.16 86 PRO E O 1
ATOM 626 N N . ASN A 1 81 ? 55.869 50.190 19.510 1.00 38.14 87 ASN E N 1
ATOM 627 C CA . ASN A 1 81 ? 55.813 49.219 18.425 1.00 36.08 87 ASN E CA 1
ATOM 628 C C . ASN A 1 81 ? 56.970 48.231 18.552 1.00 34.10 87 ASN E C 1
ATOM 629 O O . ASN A 1 81 ? 57.703 47.989 17.592 1.00 33.08 87 ASN E O 1
ATOM 634 N N . SER A 1 82 ? 57.138 47.669 19.742 1.00 30.41 88 SER E N 1
ATOM 635 C CA . SER A 1 82 ? 58.212 46.715 19.973 1.00 28.65 88 SER E CA 1
ATOM 636 C C . SER A 1 82 ? 57.708 45.296 20.195 1.00 27.19 88 SER E C 1
ATOM 637 O O . SER A 1 82 ? 58.485 44.417 20.566 1.00 24.13 88 SER E O 1
ATOM 640 N N . SER A 1 83 ? 56.421 45.056 19.957 1.00 25.60 89 SER E N 1
ATOM 641 C CA . SER A 1 83 ? 55.895 43.712 20.175 1.00 25.88 89 SER E CA 1
ATOM 642 C C . SER A 1 83 ? 54.860 43.199 19.181 1.00 23.92 89 SER E C 1
ATOM 643 O O . SER A 1 83 ? 54.422 42.055 19.291 1.00 23.36 89 SER E O 1
ATOM 646 N N . SER A 1 84 ? 54.461 44.019 18.215 1.00 23.15 90 SER E N 1
ATOM 647 C CA . SER A 1 84 ? 53.457 43.579 17.249 1.00 24.94 90 SER E CA 1
ATOM 648 C C . SER A 1 84 ? 53.845 42.281 16.539 1.00 23.10 90 SER E C 1
ATOM 649 O O . SER A 1 84 ? 53.055 41.338 16.479 1.00 23.01 90 SER E O 1
ATOM 652 N N . GLU A 1 85 ? 55.058 42.241 15.997 1.00 20.69 91 GLU E N 1
ATOM 653 C CA . GLU A 1 85 ? 55.545 41.060 15.290 1.00 19.27 91 GLU E CA 1
ATOM 654 C C . GLU A 1 85 ? 55.799 39.882 16.230 1.00 18.10 91 GLU E C 1
ATOM 655 O O . GLU A 1 85 ? 55.572 38.725 15.863 1.00 16.12 91 GLU E O 1
ATOM 661 N N . TRP A 1 86 ? 56.282 40.170 17.433 1.00 16.16 92 TRP E N 1
ATOM 662 C CA . TRP A 1 86 ? 56.516 39.111 18.410 1.00 16.62 92 TRP E CA 1
ATOM 663 C C . TRP A 1 86 ? 55.176 38.474 18.773 1.00 17.58 92 TRP E C 1
ATOM 664 O O . TRP A 1 86 ? 55.072 37.258 18.910 1.00 16.75 92 TRP E O 1
ATOM 675 N N . SER A 1 87 ? 54.152 39.309 18.937 1.00 18.62 93 SER E N 1
ATOM 676 C CA . SER A 1 87 ? 52.821 38.822 19.302 1.00 19.74 93 SER E CA 1
ATOM 677 C C . SER A 1 87 ? 52.263 37.846 18.279 1.00 20.49 93 SER E C 1
ATOM 678 O O . SER A 1 87 ? 51.565 36.897 18.634 1.00 19.40 93 SER E O 1
ATOM 681 N N . ILE A 1 88 ? 52.568 38.082 17.010 1.00 19.42 94 ILE E N 1
ATOM 682 C CA . ILE A 1 88 ? 52.114 37.199 15.950 1.00 20.30 94 ILE E CA 1
ATOM 683 C C . ILE A 1 88 ? 52.972 35.939 15.942 1.00 20.55 94 ILE E C 1
ATOM 684 O O . ILE A 1 88 ? 52.469 34.835 15.751 1.00 20.01 94 ILE E O 1
ATOM 689 N N . GLU A 1 89 ? 54.271 36.108 16.163 1.00 20.02 95 GLU E N 1
ATOM 690 C CA . GLU A 1 89 ? 55.192 34.979 16.187 1.00 19.43 95 GLU E CA 1
ATOM 691 C C . GLU A 1 89 ? 54.838 34.016 17.320 1.00 19.31 95 GLU E C 1
ATOM 692 O O . GLU A 1 89 ? 55.021 32.809 17.188 1.00 20.85 95 GLU E O 1
ATOM 698 N N . GLY A 1 90 ? 54.330 34.556 18.424 1.00 19.10 96 GLY E N 1
ATOM 699 C CA . GLY A 1 90 ? 53.972 33.723 19.562 1.00 18.27 96 GLY E CA 1
ATOM 700 C C . GLY A 1 90 ? 52.505 33.332 19.597 1.00 17.65 96 GLY E C 1
ATOM 701 O O . GLY A 1 90 ? 51.978 32.967 20.655 1.00 16.43 96 GLY E O 1
ATOM 702 N N . ARG A 1 91 ? 51.848 33.408 18.443 1.00 16.38 97 ARG E N 1
ATOM 703 C CA . ARG A 1 91 ? 50.434 33.070 18.337 1.00 17.15 97 ARG E CA 1
ATOM 704 C C . ARG A 1 91 ? 50.137 31.708 18.954 1.00 17.74 97 ARG E C 1
ATOM 705 O O . ARG A 1 91 ? 50.972 30.803 18.930 1.00 16.14 97 ARG E O 1
ATOM 713 N N . ARG A 1 92 ? 48.934 31.577 19.502 1.00 16.76 98 ARG E N 1
ATOM 714 C CA . ARG A 1 92 ? 48.512 30.357 20.171 1.00 16.84 98 ARG E CA 1
ATOM 715 C C . ARG A 1 92 ? 47.061 30.005 19.896 1.00 15.79 98 ARG E C 1
ATOM 716 O O . ARG A 1 92 ? 46.276 30.845 19.456 1.00 15.53 98 ARG E O 1
ATOM 724 N N . LEU A 1 93 ? 46.716 28.748 20.159 1.00 15.47 99 LEU E N 1
ATOM 725 C CA . LEU A 1 93 ? 45.353 28.275 19.984 1.00 15.27 99 LEU E CA 1
ATOM 726 C C . LEU A 1 93 ? 44.596 28.608 21.261 1.00 16.04 99 LEU E C 1
ATOM 727 O O . LEU A 1 93 ? 45.039 28.268 22.363 1.00 18.60 99 LEU E O 1
ATOM 732 N N . VAL A 1 94 ? 43.465 29.286 21.117 1.00 15.35 100 VAL E N 1
ATOM 733 C CA . VAL A 1 94 ? 42.660 29.657 22.269 1.00 14.24 100 VAL E CA 1
ATOM 734 C C . VAL A 1 94 ? 41.175 29.510 21.989 1.00 13.72 100 VAL E C 1
ATOM 735 O O . VAL A 1 94 ? 40.730 29.591 20.848 1.00 13.20 100 VAL E O 1
ATOM 739 N N . PRO A 1 95 ? 40.388 29.257 23.039 1.00 14.65 101 PRO E N 1
ATOM 740 C CA . PRO A 1 95 ? 38.946 29.132 22.834 1.00 15.20 101 PRO E CA 1
ATOM 741 C C . PRO A 1 95 ? 38.513 30.577 22.583 1.00 15.36 101 PRO E C 1
ATOM 742 O O . PRO A 1 95 ? 38.701 31.429 23.445 1.00 18.22 101 PRO E O 1
ATOM 746 N N . LEU A 1 96 ? 37.965 30.864 21.412 1.00 15.85 102 LEU E N 1
ATOM 747 C CA . LEU A 1 96 ? 37.543 32.229 21.094 1.00 15.80 102 LEU E CA 1
ATOM 748 C C . LEU A 1 96 ? 36.034 32.267 20.916 1.00 16.12 102 LEU E C 1
ATOM 749 O O . LEU A 1 96 ? 35.484 31.553 20.075 1.00 16.37 102 LEU E O 1
ATOM 754 N N . MET A 1 97 ? 35.361 33.114 21.686 1.00 15.64 103 MET E N 1
ATOM 755 C CA . MET A 1 97 ? 33.908 33.180 21.603 1.00 15.65 103 MET E CA 1
ATOM 756 C C . MET A 1 97 ? 33.360 34.460 22.208 1.00 15.45 103 MET E C 1
ATOM 757 O O . MET A 1 97 ? 34.021 35.110 23.012 1.00 16.39 103 MET E O 1
ATOM 762 N N . PRO A 1 98 ? 32.140 34.842 21.813 1.00 17.01 104 PRO E N 1
ATOM 763 C CA . PRO A 1 98 ? 31.532 36.053 22.366 1.00 18.64 104 PRO E CA 1
ATOM 764 C C . PRO A 1 98 ? 30.951 35.669 23.724 1.00 18.90 104 PRO E C 1
ATOM 765 O O . PRO A 1 98 ? 30.594 34.510 23.937 1.00 19.55 104 PRO E O 1
ATOM 769 N N . ARG A 1 99 ? 30.885 36.613 24.654 1.00 17.75 105 ARG E N 1
ATOM 770 C CA . ARG A 1 99 ? 30.301 36.301 25.948 1.00 19.89 105 ARG E CA 1
ATOM 771 C C . ARG A 1 99 ? 28.828 35.991 25.718 1.00 20.32 105 ARG E C 1
ATOM 772 O O . ARG A 1 99 ? 28.176 36.601 24.869 1.00 19.85 105 ARG E O 1
ATOM 780 N N . LEU A 1 100 ? 28.313 35.036 26.479 1.00 21.56 106 LEU E N 1
ATOM 781 C CA . LEU A 1 100 ? 26.927 34.631 26.372 1.00 24.89 106 LEU E CA 1
ATOM 782 C C . LEU A 1 100 ? 25.950 35.772 26.612 1.00 27.98 106 LEU E C 1
ATOM 783 O O . LEU A 1 100 ? 26.073 36.518 27.578 1.00 28.12 106 LEU E O 1
ATOM 788 N N . VAL A 1 101 ? 24.986 35.891 25.711 1.00 31.04 107 VAL E N 1
ATOM 789 C CA . VAL A 1 101 ? 23.913 36.870 25.810 1.00 35.89 107 VAL E CA 1
ATOM 790 C C . VAL A 1 101 ? 22.763 36.186 25.084 1.00 38.67 107 VAL E C 1
ATOM 791 O O . VAL A 1 101 ? 22.979 35.490 24.090 1.00 39.39 107 VAL E O 1
ATOM 795 N N . PRO A 1 102 ? 21.529 36.355 25.577 1.00 42.11 108 PRO E N 1
ATOM 796 C CA . PRO A 1 102 ? 20.371 35.720 24.937 1.00 44.43 108 PRO E CA 1
ATOM 797 C C . PRO A 1 102 ? 20.383 35.735 23.408 1.00 46.42 108 PRO E C 1
ATOM 798 O O . PRO A 1 102 ? 20.250 34.691 22.767 1.00 46.03 108 PRO E O 1
ATOM 802 N N . GLN A 1 103 ? 20.560 36.918 22.829 1.00 48.56 109 GLN E N 1
ATOM 803 C CA . GLN A 1 103 ? 20.572 37.070 21.378 1.00 50.64 109 GLN E CA 1
ATOM 804 C C . GLN A 1 103 ? 21.643 36.225 20.686 1.00 50.57 109 GLN E C 1
ATOM 805 O O . GLN A 1 103 ? 21.628 36.078 19.462 1.00 51.27 109 GLN E O 1
ATOM 811 N N . THR A 1 104 ? 22.570 35.667 21.459 1.00 49.43 110 THR E N 1
ATOM 812 C CA . THR A 1 104 ? 23.628 34.851 20.877 1.00 48.02 110 THR E CA 1
ATOM 813 C C . THR A 1 104 ? 23.658 33.436 21.443 1.00 46.77 110 THR E C 1
ATOM 814 O O . THR A 1 104 ? 24.488 32.618 21.045 1.00 46.55 110 THR E O 1
ATOM 818 N N . ALA A 1 105 ? 22.759 33.153 22.381 1.00 44.96 111 ALA E N 1
ATOM 819 C CA . ALA A 1 105 ? 22.669 31.817 22.961 1.00 43.51 111 ALA E CA 1
ATOM 820 C C . ALA A 1 105 ? 22.099 30.983 21.823 1.00 41.92 111 ALA E C 1
ATOM 821 O O . ALA A 1 105 ? 20.884 30.884 21.665 1.00 42.39 111 ALA E O 1
ATOM 823 N N . PHE A 1 106 ? 22.986 30.392 21.029 1.00 41.03 112 PHE E N 1
ATOM 824 C CA . PHE A 1 106 ? 22.571 29.618 19.869 1.00 39.52 112 PHE E CA 1
ATOM 825 C C . PHE A 1 106 ? 22.876 28.126 19.888 1.00 38.68 112 PHE E C 1
ATOM 826 O O . PHE A 1 106 ? 23.870 27.676 20.458 1.00 39.60 112 PHE E O 1
ATOM 834 N N . THR A 1 107 ? 22.005 27.370 19.228 1.00 36.87 113 THR E N 1
ATOM 835 C CA . THR A 1 107 ? 22.156 25.931 19.105 1.00 34.07 113 THR E CA 1
ATOM 836 C C . THR A 1 107 ? 21.181 25.426 18.053 1.00 31.01 113 THR E C 1
ATOM 837 O O . THR A 1 107 ? 20.185 26.085 17.744 1.00 28.41 113 THR E O 1
ATOM 841 N N . VAL A 1 108 ? 21.497 24.270 17.487 1.00 28.73 114 VAL E N 1
ATOM 842 C CA . VAL A 1 108 ? 20.649 23.638 16.496 1.00 28.45 114 VAL E CA 1
ATOM 843 C C . VAL A 1 108 ? 20.031 22.468 17.244 1.00 25.98 114 VAL E C 1
ATOM 844 O O . VAL A 1 108 ? 20.747 21.642 17.800 1.00 27.45 114 VAL E O 1
ATOM 848 N N . THR A 1 109 ? 18.707 22.412 17.285 1.00 24.65 115 THR E N 1
ATOM 849 C CA . THR A 1 109 ? 18.033 21.324 17.979 1.00 23.01 115 THR E CA 1
ATOM 850 C C . THR A 1 109 ? 17.196 20.528 16.986 1.00 23.19 115 THR E C 1
ATOM 851 O O . THR A 1 109 ? 16.457 21.101 16.189 1.00 24.84 115 THR E O 1
ATOM 855 N N . ALA A 1 110 ? 17.314 19.206 17.043 1.00 22.98 116 ALA E N 1
ATOM 856 C CA . ALA A 1 110 ? 16.578 18.333 16.139 1.00 23.65 116 ALA E CA 1
ATOM 857 C C . ALA A 1 110 ? 15.871 17.194 16.857 1.00 23.69 116 ALA E C 1
ATOM 858 O O . ALA A 1 110 ? 16.199 16.862 17.995 1.00 22.34 116 ALA E O 1
ATOM 860 N N . ASN A 1 111 ? 14.899 16.599 16.171 1.00 24.55 117 ASN E N 1
ATOM 861 C CA . ASN A 1 111 ? 14.163 15.452 16.691 1.00 25.95 117 ASN E CA 1
ATOM 862 C C . ASN A 1 111 ? 14.862 14.234 16.090 1.00 27.68 117 ASN E C 1
ATOM 863 O O . ASN A 1 111 ? 14.793 14.013 14.879 1.00 28.81 117 ASN E O 1
ATOM 868 N N . ALA A 1 112 ? 15.536 13.453 16.927 1.00 26.80 118 ALA E N 1
ATOM 869 C CA . ALA A 1 112 ? 16.265 12.273 16.461 1.00 29.07 118 ALA E CA 1
ATOM 870 C C . ALA A 1 112 ? 15.382 11.247 15.749 1.00 30.68 118 ALA E C 1
ATOM 871 O O . ALA A 1 112 ? 14.232 11.035 16.133 1.00 28.68 118 ALA E O 1
ATOM 873 N N . VAL A 1 113 ? 15.932 10.614 14.713 1.00 33.98 119 VAL E N 1
ATOM 874 C CA . VAL A 1 113 ? 15.209 9.602 13.935 1.00 38.03 119 VAL E CA 1
ATOM 875 C C . VAL A 1 113 ? 15.582 8.171 14.327 1.00 40.90 119 VAL E C 1
ATOM 876 O O . VAL A 1 113 ? 16.305 7.951 15.297 1.00 41.13 119 VAL E O 1
ATOM 880 N N . ALA A 1 114 ? 15.095 7.207 13.545 1.00 45.95 120 ALA E N 1
ATOM 881 C CA . ALA A 1 114 ? 15.348 5.783 13.780 1.00 50.00 120 ALA E CA 1
ATOM 882 C C . ALA A 1 114 ? 16.672 5.286 13.183 1.00 53.09 120 ALA E C 1
ATOM 883 O O . ALA A 1 114 ? 17.710 5.919 13.374 1.00 54.03 120 ALA E O 1
ATOM 885 N N . ASN A 1 115 ? 16.641 4.164 12.457 1.00 57.01 121 ASN E N 1
ATOM 886 C CA . ASN A 1 115 ? 17.868 3.605 11.877 1.00 59.77 121 ASN E CA 1
ATOM 887 C C . ASN A 1 115 ? 17.734 2.867 10.532 1.00 61.01 121 ASN E C 1
ATOM 888 O O . ASN A 1 115 ? 16.641 2.728 9.984 1.00 61.95 121 ASN E O 1
ATOM 893 N N . ALA A 1 116 ? 18.878 2.410 10.018 1.00 61.94 122 ALA E N 1
ATOM 894 C CA . ALA A 1 116 ? 18.986 1.668 8.760 1.00 62.27 122 ALA E CA 1
ATOM 895 C C . ALA A 1 116 ? 18.253 2.301 7.578 1.00 62.70 122 ALA E C 1
ATOM 896 O O . ALA A 1 116 ? 18.415 3.489 7.295 1.00 63.01 122 ALA E O 1
ATOM 898 N N . ALA A 1 117 ? 17.470 1.488 6.876 1.00 61.84 123 ALA E N 1
ATOM 899 C CA . ALA A 1 117 ? 16.694 1.953 5.733 1.00 60.98 123 ALA E CA 1
ATOM 900 C C . ALA A 1 117 ? 15.263 2.174 6.209 1.00 60.70 123 ALA E C 1
ATOM 901 O O . ALA A 1 117 ? 14.712 1.346 6.935 1.00 60.38 123 ALA E O 1
ATOM 903 N N . ILE A 1 118 ? 14.662 3.289 5.808 1.00 60.30 124 ILE E N 1
ATOM 904 C CA . ILE A 1 118 ? 13.299 3.597 6.229 1.00 60.76 124 ILE E CA 1
ATOM 905 C C . ILE A 1 118 ? 12.438 4.104 5.072 1.00 61.03 124 ILE E C 1
ATOM 906 O O . ILE A 1 118 ? 13.008 4.515 4.040 1.00 60.13 124 ILE E O 1
ATOM 911 N N . GLU B 2 7 ? 34.896 52.742 5.529 1.00 45.41 108 GLU A N 1
ATOM 912 C CA . GLU B 2 7 ? 35.706 52.787 4.276 1.00 45.07 108 GLU A CA 1
ATOM 913 C C . GLU B 2 7 ? 36.592 51.555 4.127 1.00 43.13 108 GLU A C 1
ATOM 914 O O . GLU B 2 7 ? 36.866 51.104 3.012 1.00 42.60 108 GLU A O 1
ATOM 920 N N . LYS B 2 8 ? 37.044 51.013 5.252 1.00 40.23 109 LYS A N 1
ATOM 921 C CA . LYS B 2 8 ? 37.889 49.830 5.221 1.00 36.96 109 LYS A CA 1
ATOM 922 C C . LYS B 2 8 ? 37.046 48.610 4.868 1.00 33.67 109 LYS A C 1
ATOM 923 O O . LYS B 2 8 ? 35.864 48.542 5.211 1.00 32.60 109 LYS A O 1
ATOM 929 N N . PRO B 2 9 ? 37.638 47.638 4.157 1.00 30.34 110 PRO A N 1
ATOM 930 C CA . PRO B 2 9 ? 36.924 46.419 3.763 1.00 26.51 110 PRO A CA 1
ATOM 931 C C . PRO B 2 9 ? 36.403 45.645 4.973 1.00 25.87 110 PRO A C 1
ATOM 932 O O . PRO B 2 9 ? 37.014 45.664 6.043 1.00 22.34 110 PRO A O 1
ATOM 936 N N . ARG B 2 10 ? 35.277 44.965 4.793 1.00 25.01 111 ARG A N 1
ATOM 937 C CA . ARG B 2 10 ? 34.669 44.182 5.866 1.00 25.21 111 ARG A CA 1
ATOM 938 C C . ARG B 2 10 ? 34.250 42.817 5.346 1.00 23.90 111 ARG A C 1
ATOM 939 O O . ARG B 2 10 ? 33.976 42.656 4.157 1.00 22.90 111 ARG A O 1
ATOM 947 N N . GLY B 2 11 ? 34.196 41.832 6.238 1.00 21.61 112 GLY A N 1
ATOM 948 C CA . GLY B 2 11 ? 33.798 40.501 5.817 1.00 20.38 112 GLY A CA 1
ATOM 949 C C . GLY B 2 11 ? 34.719 39.902 4.769 1.00 20.82 112 GLY A C 1
ATOM 950 O O . GLY B 2 11 ? 35.938 40.093 4.818 1.00 18.66 112 GLY A O 1
ATOM 951 N N . PHE B 2 12 ? 34.141 39.181 3.810 1.00 19.38 113 PHE A N 1
ATOM 952 C CA . PHE B 2 12 ? 34.933 38.543 2.766 1.00 20.17 113 PHE A CA 1
ATOM 953 C C . PHE B 2 12 ? 35.759 39.521 1.938 1.00 20.84 113 PHE A C 1
ATOM 954 O O . PHE B 2 12 ? 36.738 39.125 1.311 1.00 20.58 113 PHE A O 1
ATOM 962 N N . ALA B 2 13 ? 35.378 40.794 1.945 1.00 21.86 114 ALA A N 1
ATOM 963 C CA . ALA B 2 13 ? 36.109 41.801 1.177 1.00 21.54 114 ALA A CA 1
ATOM 964 C C . ALA B 2 13 ? 37.512 42.050 1.722 1.00 22.27 114 ALA A C 1
ATOM 965 O O . ALA B 2 13 ? 38.337 42.678 1.057 1.00 22.62 114 ALA A O 1
ATOM 967 N N . ARG B 2 14 ? 37.787 41.569 2.931 1.00 19.93 115 ARG A N 1
ATOM 968 C CA . ARG B 2 14 ? 39.105 41.760 3.525 1.00 20.48 115 ARG A CA 1
ATOM 969 C C . ARG B 2 14 ? 40.131 40.834 2.879 1.00 19.24 115 ARG A C 1
ATOM 970 O O . ARG B 2 14 ? 41.332 40.951 3.125 1.00 20.17 115 ARG A O 1
ATOM 978 N N . GLY B 2 15 ? 39.651 39.917 2.045 1.00 20.49 116 GLY A N 1
ATOM 979 C CA . GLY B 2 15 ? 40.543 38.999 1.358 1.00 20.75 116 GLY A CA 1
ATOM 980 C C . GLY B 2 15 ? 41.231 37.981 2.250 1.00 21.03 116 GLY A C 1
ATOM 981 O O . GLY B 2 15 ? 42.331 37.514 1.942 1.00 20.82 116 GLY A O 1
ATOM 982 N N . LEU B 2 16 ? 40.585 37.630 3.356 1.00 19.34 117 LEU A N 1
ATOM 983 C CA . LEU B 2 16 ? 41.148 36.654 4.279 1.00 18.19 117 LEU A CA 1
ATOM 984 C C . LEU B 2 16 ? 40.429 35.318 4.123 1.00 17.62 117 LEU A C 1
ATOM 985 O O . LEU B 2 16 ? 39.311 35.259 3.609 1.00 18.00 117 LEU A O 1
ATOM 990 N N . GLU B 2 17 ? 41.086 34.247 4.554 1.00 16.20 118 GLU A N 1
ATOM 991 C CA . GLU B 2 17 ? 40.510 32.911 4.479 1.00 17.89 118 GLU A CA 1
ATOM 992 C C . GLU B 2 17 ? 39.754 32.655 5.779 1.00 17.00 118 GLU A C 1
ATOM 993 O O . GLU B 2 17 ? 40.243 32.979 6.859 1.00 16.66 118 GLU A O 1
ATOM 999 N N . PRO B 2 18 ? 38.544 32.086 5.694 1.00 17.87 119 PRO A N 1
ATOM 1000 C CA . PRO B 2 18 ? 37.791 31.823 6.923 1.00 16.90 119 PRO A CA 1
ATOM 1001 C C . PRO B 2 18 ? 38.528 30.823 7.812 1.00 17.81 119 PRO A C 1
ATOM 1002 O O . PRO B 2 18 ? 39.150 29.882 7.312 1.00 17.92 119 PRO A O 1
ATOM 1006 N N . GLU B 2 19 ? 38.483 31.025 9.125 1.00 16.40 120 GLU A N 1
ATOM 1007 C CA . GLU B 2 19 ? 39.120 30.070 10.021 1.00 16.10 120 GLU A CA 1
ATOM 1008 C C . GLU B 2 19 ? 38.024 29.327 10.766 1.00 16.50 120 GLU A C 1
ATOM 1009 O O . GLU B 2 19 ? 37.976 28.095 10.763 1.00 14.48 120 GLU A O 1
ATOM 1015 N N . ARG B 2 20 ? 37.122 30.086 11.376 1.00 15.73 121 ARG A N 1
ATOM 1016 C CA . ARG B 2 20 ? 36.034 29.493 12.136 1.00 16.98 121 ARG A CA 1
ATOM 1017 C C . ARG B 2 20 ? 34.944 30.506 12.460 1.00 15.64 121 ARG A C 1
ATOM 1018 O O . ARG B 2 20 ? 35.228 31.673 12.729 1.00 17.46 121 ARG A O 1
ATOM 1026 N N . ILE B 2 21 ? 33.693 30.057 12.413 1.00 15.21 122 ILE A N 1
ATOM 1027 C CA . ILE B 2 21 ? 32.564 30.915 12.764 1.00 14.36 122 ILE A CA 1
ATOM 1028 C C . ILE B 2 21 ? 32.451 30.800 14.283 1.00 15.34 122 ILE A C 1
ATOM 1029 O O . ILE B 2 21 ? 32.439 29.693 14.822 1.00 15.59 122 ILE A O 1
ATOM 1034 N N . ILE B 2 22 ? 32.375 31.931 14.976 1.00 16.28 123 ILE A N 1
ATOM 1035 C CA . ILE B 2 22 ? 32.295 31.892 16.430 1.00 17.88 123 ILE A CA 1
ATOM 1036 C C . ILE B 2 22 ? 30.979 32.406 16.991 1.00 17.79 123 ILE A C 1
ATOM 1037 O O . ILE B 2 22 ? 30.814 32.484 18.208 1.00 18.90 123 ILE A O 1
ATOM 1042 N N . GLY B 2 23 ? 30.046 32.751 16.111 1.00 17.93 124 GLY A N 1
ATOM 1043 C CA . GLY B 2 23 ? 28.756 33.243 16.565 1.00 19.45 124 GLY A CA 1
ATOM 1044 C C . GLY B 2 23 ? 27.764 33.440 15.436 1.00 21.30 124 GLY A C 1
ATOM 1045 O O . GLY B 2 23 ? 28.139 33.467 14.266 1.00 18.44 124 GLY A O 1
ATOM 1046 N N . ALA B 2 24 ? 26.490 33.582 15.790 1.00 23.25 125 ALA A N 1
ATOM 1047 C CA . ALA B 2 24 ? 25.435 33.785 14.803 1.00 26.93 125 ALA A CA 1
ATOM 1048 C C . ALA B 2 24 ? 24.287 34.555 15.449 1.00 30.00 125 ALA A C 1
ATOM 1049 O O . ALA B 2 24 ? 23.932 34.289 16.596 1.00 30.16 125 ALA A O 1
ATOM 1051 N N . THR B 2 25 ? 23.714 35.505 14.713 1.00 33.96 126 THR A N 1
ATOM 1052 C CA . THR B 2 25 ? 22.608 36.315 15.230 1.00 38.79 126 THR A CA 1
ATOM 1053 C C . THR B 2 25 ? 21.667 36.817 14.138 1.00 40.64 126 THR A C 1
ATOM 1054 O O . THR B 2 25 ? 21.950 36.681 12.947 1.00 38.56 126 THR A O 1
ATOM 1058 N N . ASP B 2 26 ? 20.553 37.408 14.571 1.00 44.82 127 ASP A N 1
ATOM 1059 C CA . ASP B 2 26 ? 19.545 37.970 13.673 1.00 48.65 127 ASP A CA 1
ATOM 1060 C C . ASP B 2 26 ? 19.514 39.491 13.761 1.00 50.50 127 ASP A C 1
ATOM 1061 O O . ASP B 2 26 ? 19.486 40.065 14.851 1.00 51.47 127 ASP A O 1
ATOM 1066 N N . SER B 2 27 ? 19.510 40.134 12.600 1.00 52.19 128 SER A N 1
ATOM 1067 C CA . SER B 2 27 ? 19.476 41.587 12.515 1.00 53.23 128 SER A CA 1
ATOM 1068 C C . SER B 2 27 ? 18.718 41.956 11.251 1.00 53.87 128 SER A C 1
ATOM 1069 O O . SER B 2 27 ? 18.950 41.373 10.194 1.00 54.80 128 SER A O 1
ATOM 1072 N N . SER B 2 28 ? 17.812 42.921 11.366 1.00 54.62 129 SER A N 1
ATOM 1073 C CA . SER B 2 28 ? 17.003 43.373 10.238 1.00 54.60 129 SER A CA 1
ATOM 1074 C C . SER B 2 28 ? 16.230 42.217 9.607 1.00 53.24 129 SER A C 1
ATOM 1075 O O . SER B 2 28 ? 15.393 42.428 8.728 1.00 54.24 129 SER A O 1
ATOM 1078 N N . GLY B 2 29 ? 16.512 40.999 10.062 1.00 50.77 130 GLY A N 1
ATOM 1079 C CA . GLY B 2 29 ? 15.830 39.834 9.532 1.00 47.74 130 GLY A CA 1
ATOM 1080 C C . GLY B 2 29 ? 16.692 38.933 8.668 1.00 44.26 130 GLY A C 1
ATOM 1081 O O . GLY B 2 29 ? 16.175 38.228 7.802 1.00 45.78 130 GLY A O 1
ATOM 1082 N N . GLU B 2 30 ? 18.003 38.950 8.889 1.00 40.45 131 GLU A N 1
ATOM 1083 C CA . GLU B 2 30 ? 18.902 38.102 8.115 1.00 35.79 131 GLU A CA 1
ATOM 1084 C C . GLU B 2 30 ? 19.938 37.415 8.992 1.00 32.03 131 GLU A C 1
ATOM 1085 O O . GLU B 2 30 ? 20.521 38.031 9.885 1.00 30.48 131 GLU A O 1
ATOM 1091 N N . LEU B 2 31 ? 20.164 36.133 8.723 1.00 27.69 132 LEU A N 1
ATOM 1092 C CA . LEU B 2 31 ? 21.132 35.356 9.484 1.00 23.99 132 LEU A CA 1
ATOM 1093 C C . LEU B 2 31 ? 22.547 35.810 9.149 1.00 22.47 132 LEU A C 1
ATOM 1094 O O . LEU B 2 31 ? 22.941 35.836 7.983 1.00 19.66 132 LEU A O 1
ATOM 1099 N N . MET B 2 32 ? 23.304 36.164 10.183 1.00 21.84 133 MET A N 1
ATOM 1100 C CA . MET B 2 32 ? 24.681 36.620 10.026 1.00 21.88 133 MET A CA 1
ATOM 1101 C C . MET B 2 32 ? 25.608 35.767 10.891 1.00 20.97 133 MET A C 1
ATOM 1102 O O . MET B 2 32 ? 25.209 35.294 11.958 1.00 20.82 133 MET A O 1
ATOM 1107 N N . PHE B 2 33 ? 26.841 35.580 10.429 1.00 19.48 134 PHE A N 1
ATOM 1108 C CA . PHE B 2 33 ? 27.842 34.801 11.162 1.00 17.68 134 PHE A CA 1
ATOM 1109 C C . PHE B 2 33 ? 28.993 35.705 11.594 1.00 16.55 134 PHE A C 1
ATOM 1110 O O . PHE B 2 33 ? 29.437 36.561 10.824 1.00 17.71 134 PHE A O 1
ATOM 1118 N N . LEU B 2 34 ? 29.471 35.527 12.824 1.00 15.15 135 LEU A N 1
ATOM 1119 C CA . LEU B 2 34 ? 30.610 36.298 13.304 1.00 15.22 135 LEU A CA 1
ATOM 1120 C C . LEU B 2 34 ? 31.767 35.401 12.892 1.00 15.66 135 LEU A C 1
ATOM 1121 O O . LEU B 2 34 ? 31.952 34.327 13.455 1.00 15.93 135 LEU A O 1
ATOM 1126 N N . M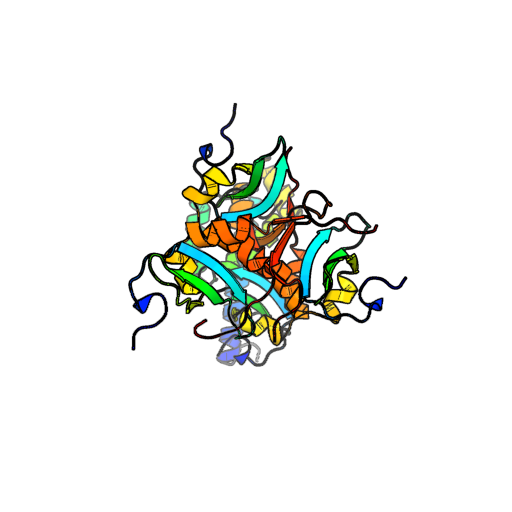ET B 2 35 ? 32.522 35.836 11.891 1.00 15.56 136 MET A N 1
ATOM 1127 C CA . MET B 2 35 ? 33.615 35.041 11.349 1.00 15.72 136 MET A CA 1
ATOM 1128 C C . MET B 2 35 ? 35.004 35.390 11.845 1.00 16.74 136 MET A C 1
ATOM 1129 O O . MET B 2 35 ? 35.427 36.543 11.785 1.00 15.77 136 MET A O 1
ATOM 1134 N N . LYS B 2 36 ? 35.711 34.376 12.335 1.00 14.92 137 LYS A N 1
ATOM 1135 C CA . LYS B 2 36 ? 37.080 34.556 12.770 1.00 16.68 137 LYS A CA 1
ATOM 1136 C C . LYS B 2 36 ? 37.863 34.179 11.506 1.00 16.23 137 LYS A C 1
ATOM 1137 O O . LYS B 2 36 ? 37.687 33.083 10.965 1.00 16.02 137 LYS A O 1
ATOM 1143 N N . TRP B 2 37 ? 38.693 35.098 11.021 1.00 14.82 138 TRP A N 1
ATOM 1144 C CA . TRP B 2 37 ? 39.485 34.867 9.813 1.00 15.57 138 TRP A CA 1
ATOM 1145 C C . TRP B 2 37 ? 40.898 34.411 10.140 1.00 14.89 138 TRP A C 1
ATOM 1146 O O . TRP B 2 37 ? 41.444 34.758 11.177 1.00 15.33 138 TRP A O 1
ATOM 1157 N N . LYS B 2 38 ? 41.502 33.636 9.248 1.00 15.03 139 LYS A N 1
ATOM 1158 C CA . LYS B 2 38 ? 42.869 33.203 9.495 1.00 14.76 139 LYS A CA 1
ATOM 1159 C C . LYS B 2 38 ? 43.796 34.416 9.431 1.00 16.04 139 LYS A C 1
ATOM 1160 O O . LYS B 2 38 ? 43.607 35.309 8.605 1.00 16.83 139 LYS A O 1
ATOM 1166 N N . ASN B 2 39 ? 44.786 34.442 10.319 1.00 16.18 140 ASN A N 1
ATOM 1167 C CA . ASN B 2 39 ? 45.782 35.508 10.364 1.00 17.24 140 ASN A CA 1
ATOM 1168 C C . ASN B 2 39 ? 45.305 36.902 10.761 1.00 18.17 140 ASN A C 1
ATOM 1169 O O . ASN B 2 39 ? 45.949 37.909 10.451 1.00 18.27 140 ASN A O 1
ATOM 1174 N N . SER B 2 40 ? 44.179 36.958 11.458 1.00 18.82 141 SER A N 1
ATOM 1175 C CA . SER B 2 40 ? 43.651 38.220 11.956 1.00 18.03 141 SER A CA 1
ATOM 1176 C C . SER B 2 40 ? 42.895 37.950 13.241 1.00 17.61 141 SER A C 1
ATOM 1177 O O . SER B 2 40 ? 42.130 36.987 13.327 1.00 18.07 141 SER A O 1
ATOM 1180 N N . ASP B 2 41 ? 43.118 38.795 14.242 1.00 15.72 142 ASP A N 1
ATOM 1181 C CA . ASP B 2 41 ? 42.438 38.643 15.523 1.00 17.54 142 ASP A CA 1
ATOM 1182 C C . ASP B 2 41 ? 41.041 39.244 15.465 1.00 18.16 142 ASP A C 1
ATOM 1183 O O . ASP B 2 41 ? 40.198 38.946 16.310 1.00 21.09 142 ASP A O 1
ATOM 1188 N N . GLU B 2 42 ? 40.800 40.104 14.482 1.00 17.69 143 GLU A N 1
ATOM 1189 C CA . GLU B 2 42 ? 39.503 40.769 14.369 1.00 19.80 143 GLU A CA 1
ATOM 1190 C C . GLU B 2 42 ? 38.454 40.031 13.559 1.00 18.17 143 GLU A C 1
ATOM 1191 O O . GLU B 2 42 ? 38.545 39.939 12.338 1.00 17.57 143 GLU A O 1
ATOM 1197 N N . ALA B 2 43 ? 37.441 39.518 14.250 1.00 17.64 144 ALA A N 1
ATOM 1198 C CA . ALA B 2 43 ? 36.358 38.808 13.588 1.00 18.36 144 ALA A CA 1
ATOM 1199 C C . ALA B 2 43 ? 35.253 39.806 13.250 1.00 18.26 144 ALA A C 1
ATOM 1200 O O . ALA B 2 43 ? 35.093 40.815 13.939 1.00 18.41 144 ALA A O 1
ATOM 1202 N N . ASP B 2 44 ? 34.513 39.547 12.175 1.00 18.26 145 ASP A N 1
ATOM 1203 C CA . ASP B 2 44 ? 33.407 40.420 11.812 1.00 19.03 145 ASP A CA 1
ATOM 1204 C C . ASP B 2 44 ? 32.261 39.642 11.183 1.00 18.74 145 ASP A C 1
ATOM 1205 O O . ASP B 2 44 ? 32.366 38.437 10.945 1.00 17.69 145 ASP A O 1
ATOM 1210 N N . LEU B 2 45 ? 31.156 40.331 10.933 1.00 18.44 146 LEU A N 1
ATOM 1211 C CA . LEU B 2 45 ? 29.972 39.689 10.384 1.00 19.46 146 LEU A CA 1
ATOM 1212 C C . LEU B 2 45 ? 29.946 39.494 8.878 1.00 19.95 146 LEU A C 1
ATOM 1213 O O . LEU B 2 45 ? 30.422 40.333 8.111 1.00 20.17 146 LEU A O 1
ATOM 1218 N N . VAL B 2 46 ? 29.383 38.362 8.475 1.00 18.80 147 VAL A N 1
ATOM 1219 C CA . VAL B 2 46 ? 29.216 38.016 7.073 1.00 19.37 147 VAL A CA 1
ATOM 1220 C C . VAL B 2 46 ? 27.845 37.361 6.956 1.00 20.16 147 VAL A C 1
ATOM 1221 O O . VAL B 2 46 ? 27.407 36.650 7.862 1.00 19.69 147 VAL A O 1
ATOM 1225 N N . PRO B 2 47 ? 27.131 37.617 5.849 1.00 20.73 148 PRO A N 1
ATOM 1226 C CA . PRO B 2 47 ? 25.808 37.015 5.678 1.00 21.34 148 PRO A CA 1
ATOM 1227 C C . PRO B 2 47 ? 25.943 35.505 5.558 1.00 21.15 148 PRO A C 1
ATOM 1228 O O . PRO B 2 47 ? 26.868 35.012 4.907 1.00 20.13 148 PRO A O 1
ATOM 1232 N N . ALA B 2 48 ? 25.033 34.771 6.187 1.00 20.03 149 ALA A N 1
ATOM 1233 C CA . ALA B 2 48 ? 25.067 33.319 6.106 1.00 20.96 149 ALA A CA 1
ATOM 1234 C C . ALA B 2 48 ? 24.948 32.907 4.642 1.00 20.88 149 ALA A C 1
ATOM 1235 O O . ALA B 2 48 ? 25.567 31.939 4.208 1.00 21.30 149 ALA A O 1
ATOM 1237 N N . LYS B 2 49 ? 24.154 33.657 3.883 1.00 23.53 150 LYS A N 1
ATOM 1238 C CA . LYS B 2 49 ? 23.947 33.367 2.467 1.00 24.48 150 LYS A CA 1
ATOM 1239 C C . LYS B 2 49 ? 25.277 33.304 1.720 1.00 24.33 150 LYS A C 1
ATOM 1240 O O . LYS B 2 49 ? 25.488 32.438 0.868 1.00 23.55 150 LYS A O 1
ATOM 1246 N N . GLU B 2 50 ? 26.171 34.228 2.052 1.00 21.87 151 GLU A N 1
ATOM 1247 C CA . GLU B 2 50 ? 27.478 34.292 1.422 1.00 21.09 151 GLU A CA 1
ATOM 1248 C C . GLU B 2 50 ? 28.392 33.190 1.941 1.00 19.96 151 GLU A C 1
ATOM 1249 O O . GLU B 2 50 ? 29.064 32.517 1.164 1.00 19.06 151 GLU A O 1
ATOM 1255 N N . ALA B 2 51 ? 28.414 33.004 3.257 1.00 18.47 152 ALA A N 1
ATOM 1256 C CA . ALA B 2 51 ? 29.254 31.972 3.848 1.00 18.64 152 ALA A CA 1
ATOM 1257 C C . ALA B 2 51 ? 28.857 30.574 3.369 1.00 17.57 152 ALA A C 1
ATOM 1258 O O . ALA B 2 51 ? 29.721 29.729 3.139 1.00 17.55 152 ALA A O 1
ATOM 1260 N N . ASN B 2 52 ? 27.558 30.321 3.226 1.00 18.55 153 ASN A N 1
ATOM 1261 C CA . ASN B 2 52 ? 27.106 29.006 2.771 1.00 20.25 153 ASN A CA 1
ATOM 1262 C C . ASN B 2 52 ? 27.770 28.621 1.456 1.00 21.17 153 ASN A C 1
ATOM 1263 O O . ASN B 2 52 ? 28.128 27.463 1.243 1.00 21.05 153 ASN A O 1
ATOM 1268 N N . VAL B 2 53 ? 27.932 29.606 0.580 1.00 20.85 154 VAL A N 1
ATOM 1269 C CA . VAL B 2 53 ? 28.531 29.384 -0.732 1.00 22.07 154 VAL A CA 1
ATOM 1270 C C . VAL B 2 53 ? 30.059 29.379 -0.732 1.00 21.02 154 VAL A C 1
ATOM 1271 O O . VAL B 2 53 ? 30.685 28.496 -1.321 1.00 22.16 154 VAL A O 1
ATOM 1275 N N . LYS B 2 54 ? 30.653 30.361 -0.062 1.00 20.18 155 LYS A N 1
ATOM 1276 C CA . LYS B 2 54 ? 32.106 30.494 -0.026 1.00 19.49 155 LYS A CA 1
ATOM 1277 C C . LYS B 2 54 ? 32.872 29.559 0.905 1.00 18.59 155 LYS A C 1
ATOM 1278 O O . LYS B 2 54 ? 34.000 29.180 0.599 1.00 20.74 155 LYS A O 1
ATOM 1284 N N . CYS B 2 55 ? 32.286 29.194 2.040 1.00 18.03 156 CYS A N 1
ATOM 1285 C CA . CYS B 2 55 ? 32.962 28.275 2.956 1.00 17.93 156 CYS A CA 1
ATOM 1286 C C . CYS B 2 55 ? 31.957 27.324 3.598 1.00 17.37 156 CYS A C 1
ATOM 1287 O O . CYS B 2 55 ? 31.721 27.361 4.808 1.00 17.12 156 CYS A O 1
ATOM 1290 N N . PRO B 2 56 ? 31.361 26.441 2.787 1.00 17.90 157 PRO A N 1
ATOM 1291 C CA . PRO B 2 56 ? 30.377 25.489 3.304 1.00 17.29 157 PRO A CA 1
ATOM 1292 C C . PRO B 2 56 ? 30.834 24.607 4.461 1.00 17.96 157 PRO A C 1
ATOM 1293 O O . PRO B 2 56 ? 30.084 24.412 5.413 1.00 18.07 157 PRO A O 1
ATOM 1297 N N . GLN B 2 57 ? 32.056 24.084 4.404 1.00 16.63 158 GLN A N 1
ATOM 1298 C CA . GLN B 2 57 ? 32.520 23.223 5.487 1.00 16.54 158 GLN A CA 1
ATOM 1299 C C . GLN B 2 57 ? 32.682 23.988 6.800 1.00 16.18 158 GLN A C 1
ATOM 1300 O O . GLN B 2 57 ? 32.492 23.423 7.877 1.00 15.62 158 GLN A O 1
ATOM 1306 N N . VAL B 2 58 ? 33.029 25.269 6.711 1.00 15.34 159 VAL A N 1
ATOM 1307 C CA . VAL B 2 58 ? 33.172 26.096 7.905 1.00 16.03 159 VAL A CA 1
ATOM 1308 C C . VAL B 2 58 ? 31.786 26.295 8.517 1.00 16.25 159 VAL A C 1
ATOM 1309 O O . VAL B 2 58 ? 31.614 26.215 9.734 1.00 15.34 159 VAL A O 1
ATOM 1313 N N . VAL B 2 59 ? 30.796 26.548 7.666 1.00 15.02 160 VAL A N 1
ATOM 1314 C CA . VAL B 2 59 ? 29.424 26.727 8.129 1.00 15.36 160 VAL A CA 1
ATOM 1315 C C . VAL B 2 59 ? 28.915 25.428 8.753 1.00 15.61 160 VAL A C 1
ATOM 1316 O O . VAL B 2 59 ? 28.358 25.434 9.848 1.00 14.32 160 VAL A O 1
ATOM 1320 N N . ILE B 2 60 ? 29.110 24.313 8.055 1.00 16.24 161 ILE A N 1
ATOM 1321 C CA . ILE B 2 60 ? 28.666 23.017 8.557 1.00 15.54 161 ILE A CA 1
ATOM 1322 C C . ILE B 2 60 ? 29.300 22.680 9.907 1.00 16.25 161 ILE A C 1
ATOM 1323 O O . ILE B 2 60 ? 28.624 22.191 10.807 1.00 15.40 161 ILE A O 1
ATOM 1328 N N . SER B 2 61 ? 30.597 22.935 10.046 1.00 15.77 162 SER A N 1
ATOM 1329 C CA . SER B 2 61 ? 31.285 22.645 11.305 1.00 16.15 162 SER A CA 1
ATOM 1330 C C . SER B 2 61 ? 30.645 23.420 12.457 1.00 16.49 162 SER A C 1
ATOM 1331 O O . SER B 2 61 ? 30.437 22.880 13.545 1.00 15.54 162 SER A O 1
ATOM 1334 N N . PHE B 2 62 ? 30.341 24.691 12.213 1.00 15.31 163 PHE A N 1
ATOM 1335 C CA . PHE B 2 62 ? 29.711 25.534 13.224 1.00 15.87 163 PHE A CA 1
ATOM 1336 C C . PHE B 2 62 ? 28.413 24.891 13.733 1.00 17.73 163 PHE A C 1
ATOM 1337 O O . PHE B 2 62 ? 28.187 24.782 14.943 1.00 16.41 163 PHE A O 1
ATOM 1345 N N . TYR B 2 63 ? 27.569 24.456 12.804 1.00 16.00 164 TYR A N 1
ATOM 1346 C CA . TYR B 2 63 ? 26.296 23.831 13.164 1.00 15.57 164 TYR A CA 1
ATOM 1347 C C . TYR B 2 63 ? 26.470 22.461 13.814 1.00 15.25 164 TYR A C 1
ATOM 1348 O O . TYR B 2 63 ? 25.905 22.176 14.875 1.00 14.70 164 TYR A O 1
ATOM 1357 N N . GLU B 2 64 ? 27.256 21.612 13.163 1.00 15.46 165 GLU A N 1
ATOM 1358 C CA . GLU B 2 64 ? 27.468 20.251 13.631 1.00 16.55 165 GLU A CA 1
ATOM 1359 C C . GLU B 2 64 ? 27.955 20.137 15.067 1.00 17.15 165 GLU A C 1
ATOM 1360 O O . GLU B 2 64 ? 27.450 19.312 15.826 1.00 16.94 165 GLU A O 1
ATOM 1366 N N . GLU B 2 65 ? 28.923 20.967 15.446 1.00 15.73 166 GLU A N 1
ATOM 1367 C CA . GLU B 2 65 ? 29.462 20.909 16.797 1.00 17.98 166 GLU A CA 1
ATOM 1368 C C . GLU B 2 65 ? 28.532 21.504 17.855 1.00 17.97 166 GLU A C 1
ATOM 1369 O O . GLU B 2 65 ? 28.858 21.489 19.043 1.00 19.80 166 GLU A O 1
ATOM 1375 N N . ARG B 2 66 ? 27.380 22.012 17.423 1.00 16.38 167 ARG A N 1
ATOM 1376 C CA . ARG B 2 66 ? 26.399 22.598 18.332 1.00 17.05 167 ARG A CA 1
ATOM 1377 C C . ARG B 2 66 ? 25.069 21.846 18.303 1.00 17.81 167 ARG A C 1
ATOM 1378 O O . ARG B 2 66 ? 24.109 22.245 18.953 1.00 19.09 167 ARG A O 1
ATOM 1386 N N . LEU B 2 67 ? 25.014 20.757 17.549 1.00 16.39 168 LEU A N 1
ATOM 1387 C CA . LEU B 2 67 ? 23.778 19.993 17.441 1.00 16.32 168 LEU A CA 1
ATOM 1388 C C . LEU B 2 67 ? 23.321 19.388 18.763 1.00 15.37 168 LEU A C 1
ATOM 1389 O O . LEU B 2 67 ? 24.095 18.742 19.466 1.00 16.43 168 LEU A O 1
ATOM 1394 N N . THR B 2 68 ? 22.058 19.624 19.101 1.00 16.40 169 THR A N 1
ATOM 1395 C CA . THR B 2 68 ? 21.465 19.070 20.312 1.00 16.57 169 THR A CA 1
ATOM 1396 C C . THR B 2 68 ? 20.149 18.393 19.931 1.00 17.94 169 THR A C 1
ATOM 1397 O O . THR B 2 68 ? 19.645 18.590 18.830 1.00 16.96 169 THR A O 1
ATOM 1401 N N . TRP B 2 69 ? 19.590 17.609 20.845 1.00 16.38 170 TRP A N 1
ATOM 1402 C CA . TRP B 2 69 ? 18.361 16.880 20.567 1.00 18.36 170 TRP A CA 1
ATOM 1403 C C . TRP B 2 69 ? 17.212 17.226 21.504 1.00 18.68 170 TRP A C 1
ATOM 1404 O O . TRP B 2 69 ? 17.426 17.495 22.686 1.00 19.99 170 TRP A O 1
ATOM 1415 N N . HIS B 2 70 ? 15.992 17.209 20.974 1.00 19.73 171 HIS A N 1
ATOM 1416 C CA . HIS B 2 70 ? 14.811 17.494 21.788 1.00 19.55 171 HIS A CA 1
ATOM 1417 C C . HIS B 2 70 ? 14.685 16.367 22.809 1.00 19.43 171 HIS A C 1
ATOM 1418 O O . HIS B 2 70 ? 14.386 16.599 23.983 1.00 19.13 171 HIS A O 1
ATOM 1425 N N . SER B 2 71 ? 14.924 15.146 22.341 1.00 19.95 172 SER A N 1
ATOM 1426 C CA . SER B 2 71 ? 14.886 13.950 23.176 1.00 21.95 172 SER A CA 1
ATOM 1427 C C . SER B 2 71 ? 16.151 13.171 22.829 1.00 22.07 172 SER A C 1
ATOM 1428 O O . SER B 2 71 ? 16.297 12.690 21.708 1.00 22.75 172 SER A O 1
ATOM 1431 N N . TYR B 2 72 ? 17.071 13.047 23.781 1.00 23.62 173 TYR A N 1
ATOM 1432 C CA . TYR B 2 72 ? 18.327 12.363 23.502 1.00 24.34 173 TYR A CA 1
ATOM 1433 C C . TYR B 2 72 ? 18.139 10.949 22.960 1.00 26.80 173 TYR A C 1
ATOM 1434 O O . TYR B 2 72 ? 17.438 10.127 23.551 1.00 25.56 173 TYR A O 1
ATOM 1443 N N . PRO B 2 73 ? 18.774 10.648 21.816 1.00 28.80 174 PRO A N 1
ATOM 1444 C CA . PRO B 2 73 ? 18.675 9.329 21.183 1.00 31.17 174 PRO A CA 1
ATOM 1445 C C . PRO B 2 73 ? 19.388 8.208 21.927 1.00 33.28 174 PRO A C 1
ATOM 1446 O O . PRO B 2 73 ? 20.318 8.444 22.695 1.00 33.09 174 PRO A O 1
ATOM 1450 N N . SER B 2 74 ? 18.942 6.980 21.689 1.00 37.51 175 SER A N 1
ATOM 1451 C CA . SER B 2 74 ? 19.546 5.817 22.325 1.00 40.56 175 SER A CA 1
ATOM 1452 C C . SER B 2 74 ? 19.775 4.722 21.290 1.00 42.68 175 SER A C 1
ATOM 1453 O O . SER B 2 74 ? 19.249 4.863 20.163 1.00 43.76 175 SER A O 1
ATOM 1456 N N . LYS C 2 8 ? 24.649 -5.329 -1.430 1.00 39.79 109 LYS B N 1
ATOM 1457 C CA . LYS C 2 8 ? 23.950 -4.424 -2.389 1.00 39.59 109 LYS B CA 1
ATOM 1458 C C . LYS C 2 8 ? 24.215 -2.966 -2.009 1.00 38.13 109 LYS B C 1
ATOM 1459 O O . LYS C 2 8 ? 24.259 -2.623 -0.827 1.00 38.48 109 LYS B O 1
ATOM 1465 N N . PRO C 2 9 ? 24.406 -2.089 -3.009 1.00 35.21 110 PRO B N 1
ATOM 1466 C CA . PRO C 2 9 ? 24.670 -0.669 -2.749 1.00 32.15 110 PRO B CA 1
ATOM 1467 C C . PRO C 2 9 ? 23.623 0.023 -1.877 1.00 29.79 110 PRO B C 1
ATOM 1468 O O . PRO C 2 9 ? 22.423 -0.073 -2.131 1.00 28.51 110 PRO B O 1
ATOM 1472 N N . ARG C 2 10 ? 24.092 0.726 -0.852 1.00 27.90 111 ARG B N 1
ATOM 1473 C CA . ARG C 2 10 ? 23.207 1.454 0.051 1.00 26.45 111 ARG B CA 1
ATOM 1474 C C . ARG C 2 10 ? 23.722 2.877 0.233 1.00 22.51 111 ARG B C 1
ATOM 1475 O O . ARG C 2 10 ? 24.888 3.153 -0.028 1.00 21.18 111 ARG B O 1
ATOM 1483 N N . GLY C 2 11 ? 22.852 3.777 0.679 1.00 20.57 112 GLY B N 1
ATOM 1484 C CA . GLY C 2 11 ? 23.264 5.154 0.890 1.00 19.62 112 GLY B CA 1
ATOM 1485 C C . GLY C 2 11 ? 23.739 5.833 -0.383 1.00 19.43 112 GLY B C 1
ATOM 1486 O O . GLY C 2 11 ? 23.155 5.641 -1.450 1.00 17.92 112 GLY B O 1
ATOM 1487 N N . PHE C 2 12 ? 24.799 6.630 -0.280 1.00 19.08 113 PHE B N 1
ATOM 1488 C CA . PHE C 2 12 ? 25.322 7.330 -1.449 1.00 18.34 113 PHE B CA 1
ATOM 1489 C C . PHE C 2 12 ? 25.764 6.377 -2.544 1.00 18.79 113 PHE B C 1
ATOM 1490 O O . PHE C 2 12 ? 25.859 6.765 -3.709 1.00 18.62 113 PHE B O 1
ATOM 1498 N N . ALA C 2 13 ? 26.032 5.132 -2.168 1.00 17.76 114 ALA B N 1
ATOM 1499 C CA . ALA C 2 13 ? 26.469 4.130 -3.136 1.00 18.60 114 ALA B CA 1
ATOM 1500 C C . ALA C 2 13 ? 25.363 3.795 -4.139 1.00 19.93 114 ALA B C 1
ATOM 1501 O O . ALA C 2 13 ? 25.616 3.135 -5.150 1.00 19.23 114 ALA B O 1
ATOM 1503 N N . ARG C 2 14 ? 24.137 4.240 -3.861 1.00 19.43 115 ARG B N 1
ATOM 1504 C CA . ARG C 2 14 ? 23.026 3.987 -4.780 1.00 20.07 115 ARG B CA 1
ATOM 1505 C C . ARG C 2 14 ? 23.133 4.922 -5.985 1.00 19.90 115 ARG B C 1
ATOM 1506 O O . ARG C 2 14 ? 22.475 4.716 -7.005 1.00 20.02 115 ARG B O 1
ATOM 1514 N N . GLY C 2 15 ? 23.967 5.952 -5.856 1.00 19.46 116 GLY B N 1
ATOM 1515 C CA . GLY C 2 15 ? 24.168 6.900 -6.941 1.00 20.68 116 GLY B CA 1
ATOM 1516 C C . GLY C 2 15 ? 22.996 7.820 -7.229 1.00 21.14 116 GLY B C 1
ATOM 1517 O O . GLY C 2 15 ? 22.903 8.396 -8.314 1.00 21.43 116 GLY B O 1
ATOM 1518 N N . LEU C 2 16 ? 22.106 7.970 -6.257 1.00 20.52 117 LEU B N 1
ATOM 1519 C CA . LEU C 2 16 ? 20.934 8.822 -6.420 1.00 20.65 117 LEU B CA 1
ATOM 1520 C C . LEU C 2 16 ? 21.206 10.258 -5.993 1.00 21.42 117 LEU B C 1
ATOM 1521 O O . LEU C 2 16 ? 22.119 10.523 -5.211 1.00 19.17 117 LEU B O 1
ATOM 1526 N N . GLU C 2 17 ? 20.404 11.187 -6.506 1.00 20.49 118 GLU B N 1
ATOM 1527 C CA . GLU C 2 17 ? 20.561 12.593 -6.161 1.00 23.37 118 GLU B CA 1
ATOM 1528 C C . GLU C 2 17 ? 19.867 12.901 -4.838 1.00 21.85 118 GLU B C 1
ATOM 1529 O O . GLU C 2 17 ? 18.705 12.549 -4.641 1.00 21.62 118 GLU B O 1
ATOM 1535 N N . PRO C 2 18 ? 20.580 13.547 -3.903 1.00 20.99 119 PRO B N 1
ATOM 1536 C CA . PRO C 2 18 ? 19.963 13.876 -2.614 1.00 21.84 119 PRO B CA 1
ATOM 1537 C C . PRO C 2 18 ? 18.807 14.852 -2.812 1.00 22.23 119 PRO B C 1
ATOM 1538 O O . PRO C 2 18 ? 18.905 15.791 -3.608 1.00 23.45 119 PRO B O 1
ATOM 1542 N N . GLU C 2 19 ? 17.709 14.634 -2.100 1.00 23.00 120 GLU B N 1
ATOM 1543 C CA . GLU C 2 19 ? 16.574 15.539 -2.205 1.00 24.59 120 GLU B CA 1
ATOM 1544 C C . GLU C 2 19 ? 16.588 16.428 -0.967 1.00 23.46 120 GLU B C 1
ATOM 1545 O O . GLU C 2 19 ? 16.619 17.651 -1.069 1.00 23.63 120 GLU B O 1
ATOM 1551 N N . ARG C 2 20 ? 16.579 15.802 0.203 1.00 23.28 121 ARG B N 1
ATOM 1552 C CA . ARG C 2 20 ? 16.605 16.548 1.455 1.00 24.37 121 ARG B CA 1
ATOM 1553 C C . ARG C 2 20 ? 16.819 15.606 2.628 1.00 22.89 121 ARG B C 1
ATOM 1554 O O . ARG C 2 20 ? 16.488 14.426 2.558 1.00 21.60 121 ARG B O 1
ATOM 1562 N N . ILE C 2 21 ? 17.385 16.134 3.706 1.00 22.73 122 ILE B N 1
ATOM 1563 C CA . ILE C 2 21 ? 17.613 15.339 4.900 1.00 21.83 122 ILE B CA 1
ATOM 1564 C C . ILE C 2 21 ? 16.329 15.412 5.716 1.00 23.57 122 ILE B C 1
ATOM 1565 O O . ILE C 2 21 ? 15.883 16.497 6.086 1.00 23.70 122 ILE B O 1
ATOM 1570 N N . ILE C 2 22 ? 15.724 14.263 5.989 1.00 24.79 123 ILE B N 1
ATOM 1571 C CA . ILE C 2 22 ? 14.483 14.264 6.747 1.00 28.68 123 ILE B CA 1
ATOM 1572 C C . ILE C 2 22 ? 14.682 14.132 8.253 1.00 28.17 123 ILE B C 1
ATOM 1573 O O . ILE C 2 22 ? 13.774 14.423 9.031 1.00 30.07 123 ILE B O 1
ATOM 1578 N N . GLY C 2 23 ? 15.875 13.716 8.663 1.00 26.96 124 GLY B N 1
ATOM 1579 C CA . GLY C 2 23 ? 16.151 13.571 10.081 1.00 26.84 124 GLY B CA 1
ATOM 1580 C C . GLY C 2 23 ? 17.595 13.208 10.360 1.00 25.69 124 GLY B C 1
ATOM 1581 O O . GLY C 2 23 ? 18.366 12.944 9.440 1.00 24.72 124 GLY B O 1
ATOM 1582 N N . ALA C 2 24 ? 17.965 13.192 11.635 1.00 24.38 125 ALA B N 1
ATOM 1583 C CA . ALA C 2 24 ? 19.327 12.852 12.018 1.00 22.85 125 ALA B CA 1
ATOM 1584 C C . ALA C 2 24 ? 19.359 12.159 13.376 1.00 22.98 125 ALA B C 1
ATOM 1585 O O . ALA C 2 24 ? 18.384 12.198 14.127 1.00 23.33 125 ALA B O 1
ATOM 1587 N N . THR C 2 25 ? 20.485 11.516 13.666 1.00 23.37 126 THR B N 1
ATOM 1588 C CA . THR C 2 25 ? 20.703 10.833 14.937 1.00 24.45 126 THR B CA 1
ATOM 1589 C C . THR C 2 25 ? 22.180 10.475 15.060 1.00 24.51 126 THR B C 1
ATOM 1590 O O . THR C 2 25 ? 22.838 10.195 14.061 1.00 25.79 126 THR B O 1
ATOM 1594 N N . ASP C 2 26 ? 22.704 10.495 16.282 1.00 24.95 127 ASP B N 1
ATOM 1595 C CA . ASP C 2 26 ? 24.108 10.173 16.509 1.00 26.18 127 ASP B CA 1
ATOM 1596 C C . ASP C 2 26 ? 24.263 9.081 17.563 1.00 27.97 127 ASP B C 1
ATOM 1597 O O . ASP C 2 26 ? 25.316 8.952 18.186 1.00 26.91 127 ASP B O 1
ATOM 1602 N N . SER C 2 27 ? 23.210 8.293 17.752 1.00 29.95 128 SER B N 1
ATOM 1603 C CA . SER C 2 27 ? 23.230 7.222 18.741 1.00 31.36 128 SER B CA 1
ATOM 1604 C C . SER C 2 27 ? 24.225 6.115 18.401 1.00 31.89 128 SER B C 1
ATOM 1605 O O . SER C 2 27 ? 24.628 5.348 19.276 1.00 31.00 128 SER B O 1
ATOM 1608 N N . SER C 2 28 ? 24.628 6.039 17.136 1.00 32.32 129 SER B N 1
ATOM 1609 C CA . SER C 2 28 ? 25.564 5.004 16.695 1.00 32.79 129 SER B CA 1
ATOM 1610 C C . SER C 2 28 ? 27.019 5.320 17.027 1.00 32.84 129 SER B C 1
ATOM 1611 O O . SER C 2 28 ? 27.895 4.466 16.874 1.00 31.78 129 SER B O 1
ATOM 1614 N N . GLY C 2 29 ? 27.277 6.544 17.475 1.00 32.55 130 GLY B N 1
ATOM 1615 C CA . GLY C 2 29 ? 28.635 6.937 17.805 1.00 31.35 130 GLY B CA 1
ATOM 1616 C C . GLY C 2 29 ? 29.110 8.057 16.900 1.00 30.19 130 GLY B C 1
ATOM 1617 O O . GLY C 2 29 ? 30.089 8.741 17.197 1.00 30.37 130 GLY B O 1
ATOM 1618 N N . GLU C 2 30 ? 28.418 8.233 15.779 1.00 28.45 131 GLU B N 1
ATOM 1619 C CA . GLU C 2 30 ? 28.751 9.288 14.832 1.00 26.29 131 GLU B CA 1
ATOM 1620 C C . GLU C 2 30 ? 27.438 9.831 14.282 1.00 23.99 131 GLU B C 1
ATOM 1621 O O . GLU C 2 30 ? 26.428 9.129 14.273 1.00 22.02 131 GLU B O 1
ATOM 1627 N N . LEU C 2 31 ? 27.449 11.079 13.831 1.00 22.44 132 LEU B N 1
ATOM 1628 C CA . LEU C 2 31 ? 26.240 11.688 13.293 1.00 20.35 132 LEU B CA 1
ATOM 1629 C C . LEU C 2 31 ? 25.836 11.048 11.971 1.00 20.02 132 LEU B C 1
ATOM 1630 O O . LEU C 2 31 ? 26.655 10.920 11.059 1.00 20.77 132 LEU B O 1
ATOM 1635 N N . MET C 2 32 ? 24.572 10.646 11.882 1.00 19.39 133 MET B N 1
ATOM 1636 C CA . MET C 2 32 ? 24.027 10.031 10.672 1.00 19.87 133 MET B CA 1
ATOM 1637 C C . MET C 2 32 ? 22.810 10.835 10.227 1.00 19.26 133 MET B C 1
ATOM 1638 O O . MET C 2 32 ? 22.070 11.351 11.062 1.00 18.24 133 MET B O 1
ATOM 1643 N N . PHE C 2 33 ? 22.607 10.946 8.916 1.00 18.21 134 PHE B N 1
ATOM 1644 C CA . PHE C 2 33 ? 21.462 11.671 8.367 1.00 17.32 134 PHE B CA 1
ATOM 1645 C C . PHE C 2 33 ? 20.537 10.708 7.632 1.00 19.42 134 PHE B C 1
ATOM 1646 O O . PHE C 2 33 ? 21.004 9.831 6.904 1.00 17.81 134 PHE B O 1
ATOM 1654 N N . LEU C 2 34 ? 19.230 10.866 7.821 1.00 19.20 135 LEU B N 1
ATOM 1655 C CA . LEU C 2 34 ? 18.263 10.027 7.116 1.00 20.26 135 LEU B CA 1
ATOM 1656 C C . LEU C 2 34 ? 18.012 10.817 5.843 1.00 19.93 135 LEU B C 1
ATOM 1657 O O . LEU C 2 34 ? 17.363 11.865 5.863 1.00 20.01 135 LEU B O 1
ATOM 1662 N N . MET C 2 35 ? 18.548 10.317 4.735 1.00 20.02 136 MET B N 1
ATOM 1663 C CA . MET C 2 35 ? 18.440 11.005 3.459 1.00 20.30 136 MET B CA 1
ATOM 1664 C C . MET C 2 35 ? 17.311 10.543 2.548 1.00 20.62 136 MET B C 1
ATOM 1665 O O . MET C 2 35 ? 17.143 9.352 2.307 1.00 21.17 136 MET B O 1
ATOM 1670 N N . LYS C 2 36 ? 16.542 11.505 2.051 1.00 20.55 137 LYS B N 1
ATOM 1671 C CA . LYS C 2 36 ? 15.468 11.222 1.111 1.00 22.07 137 LYS B CA 1
ATOM 1672 C C . LYS C 2 36 ? 16.138 11.492 -0.234 1.00 21.33 137 LYS B C 1
ATOM 1673 O O . LYS C 2 36 ? 16.742 12.548 -0.418 1.00 20.79 137 LYS B O 1
ATOM 1679 N N . TRP C 2 37 ? 16.060 10.539 -1.157 1.00 21.89 138 TRP B N 1
ATOM 1680 C CA . TRP C 2 37 ? 16.672 10.712 -2.471 1.00 20.23 138 TRP B CA 1
ATOM 1681 C C . TRP C 2 37 ? 15.606 11.039 -3.507 1.00 22.23 138 TRP B C 1
ATOM 1682 O O . TRP C 2 37 ? 14.461 10.606 -3.392 1.00 21.75 138 TRP B O 1
ATOM 1693 N N . LYS C 2 38 ? 15.982 11.803 -4.523 1.00 22.88 139 LYS B N 1
ATOM 1694 C CA . LYS C 2 38 ? 15.038 12.155 -5.573 1.00 25.86 139 LYS B CA 1
ATOM 1695 C C . LYS C 2 38 ? 14.596 10.885 -6.291 1.00 26.51 139 LYS B C 1
ATOM 1696 O O . LYS C 2 38 ? 15.393 9.974 -6.495 1.00 26.31 139 LYS B O 1
ATOM 1702 N N . ASN C 2 39 ? 13.318 10.825 -6.655 1.00 28.76 140 ASN B N 1
ATOM 1703 C CA . ASN C 2 39 ? 12.761 9.679 -7.371 1.00 30.42 140 ASN B CA 1
ATOM 1704 C C . ASN C 2 39 ? 12.830 8.352 -6.612 1.00 30.42 140 ASN B C 1
ATOM 1705 O O . ASN C 2 39 ? 12.972 7.292 -7.222 1.00 31.24 140 ASN B O 1
ATOM 1710 N N . SER C 2 40 ? 12.738 8.405 -5.288 1.00 28.95 141 SER B N 1
ATOM 1711 C CA . SER C 2 40 ? 12.766 7.193 -4.477 1.00 28.40 141 SER B CA 1
ATOM 1712 C C . SER C 2 40 ? 12.159 7.448 -3.108 1.00 28.91 141 SER B C 1
ATOM 1713 O O . SER C 2 40 ? 12.471 8.448 -2.466 1.00 28.79 141 SER B O 1
ATOM 1716 N N . ASP C 2 41 ? 11.296 6.540 -2.663 1.00 30.25 142 ASP B N 1
ATOM 1717 C CA . ASP C 2 41 ? 10.664 6.681 -1.358 1.00 32.36 142 ASP B CA 1
ATOM 1718 C C . ASP C 2 41 ? 11.416 5.869 -0.314 1.00 31.71 142 ASP B C 1
ATOM 1719 O O . ASP C 2 41 ? 10.986 5.763 0.836 1.00 33.23 142 ASP B O 1
ATOM 1724 N N . GLU C 2 42 ? 12.543 5.294 -0.722 1.00 30.06 143 GLU B N 1
ATOM 1725 C CA . GLU C 2 42 ? 13.369 4.507 0.182 1.00 29.18 143 GLU B CA 1
ATOM 1726 C C . GLU C 2 42 ? 14.521 5.374 0.690 1.00 27.97 143 GLU B C 1
ATOM 1727 O O . GLU C 2 42 ? 15.482 5.641 -0.038 1.00 25.79 143 GLU B O 1
ATOM 1733 N N . ALA C 2 43 ? 14.409 5.817 1.938 1.00 26.30 144 ALA B N 1
ATOM 1734 C CA . ALA C 2 43 ? 15.430 6.659 2.553 1.00 25.13 144 ALA B CA 1
ATOM 1735 C C . ALA C 2 43 ? 16.540 5.824 3.194 1.00 25.13 144 ALA B C 1
ATOM 1736 O O . ALA C 2 43 ? 16.304 4.707 3.657 1.00 25.43 144 ALA B O 1
ATOM 1738 N N . ASP C 2 44 ? 17.749 6.378 3.216 1.00 22.83 145 ASP B N 1
ATOM 1739 C CA . ASP C 2 44 ? 18.909 5.698 3.781 1.00 24.09 145 ASP B CA 1
ATOM 1740 C C . ASP C 2 44 ? 19.557 6.550 4.859 1.00 22.51 145 ASP B C 1
ATOM 1741 O O . ASP C 2 44 ? 19.589 7.773 4.748 1.00 21.54 145 ASP B O 1
ATOM 1746 N N . LEU C 2 45 ? 20.079 5.899 5.891 1.00 22.42 146 LEU B N 1
ATOM 1747 C CA . LEU C 2 45 ? 20.797 6.614 6.942 1.00 24.31 146 LEU B CA 1
ATOM 1748 C C . LEU C 2 45 ? 22.229 6.679 6.430 1.00 23.86 146 LEU B C 1
ATOM 1749 O O . LEU C 2 45 ? 22.855 5.640 6.219 1.00 25.49 146 LEU B O 1
ATOM 1754 N N . VAL C 2 46 ? 22.746 7.884 6.217 1.00 20.64 147 VAL B N 1
ATOM 1755 C CA . VAL C 2 46 ? 24.113 8.036 5.723 1.00 20.96 147 VAL B CA 1
ATOM 1756 C C . VAL C 2 46 ? 24.955 8.857 6.697 1.00 18.99 147 VAL B C 1
ATOM 1757 O O . VAL C 2 46 ? 24.431 9.712 7.404 1.00 18.74 147 VAL B O 1
ATOM 1761 N N . PRO C 2 47 ? 26.271 8.600 6.741 1.00 19.75 148 PRO B N 1
ATOM 1762 C CA . PRO C 2 47 ? 27.194 9.313 7.629 1.00 20.15 148 PRO B CA 1
ATOM 1763 C C . PRO C 2 47 ? 27.264 10.794 7.292 1.00 20.12 148 PRO B C 1
ATOM 1764 O O . PRO C 2 47 ? 27.306 11.166 6.118 1.00 18.88 148 PRO B O 1
ATOM 1768 N N . ALA C 2 48 ? 27.283 11.641 8.317 1.00 19.62 149 ALA B N 1
ATOM 1769 C CA . ALA C 2 48 ? 27.385 13.075 8.086 1.00 19.65 149 ALA B CA 1
ATOM 1770 C C . ALA C 2 48 ? 28.728 13.316 7.402 1.00 20.01 149 ALA B C 1
ATOM 1771 O O . ALA C 2 48 ? 28.870 14.230 6.589 1.00 19.04 149 ALA B O 1
ATOM 1773 N N . LYS C 2 49 ? 29.710 12.482 7.741 1.00 20.94 150 LYS B N 1
ATOM 1774 C CA . LYS C 2 49 ? 31.050 12.577 7.161 1.00 24.18 150 LYS B CA 1
ATOM 1775 C C . LYS C 2 49 ? 30.954 12.630 5.646 1.00 23.83 150 LYS B C 1
ATOM 1776 O O . LYS C 2 49 ? 31.661 13.395 4.985 1.00 24.78 150 LYS B O 1
ATOM 1782 N N . GLU C 2 50 ? 30.077 11.796 5.103 1.00 21.28 151 GLU B N 1
ATOM 1783 C CA . GLU C 2 50 ? 29.878 11.724 3.662 1.00 21.40 151 GLU B CA 1
ATOM 1784 C C . GLU C 2 50 ? 28.984 12.835 3.134 1.00 19.31 151 GLU B C 1
ATOM 1785 O O . GLU C 2 50 ? 29.347 13.537 2.193 1.00 18.39 151 GLU B O 1
ATOM 1791 N N . ALA C 2 51 ? 27.813 12.993 3.744 1.00 17.34 152 ALA B N 1
ATOM 1792 C CA . ALA C 2 51 ? 26.870 14.010 3.308 1.00 16.88 152 ALA B CA 1
ATOM 1793 C C . ALA C 2 51 ? 27.496 15.400 3.290 1.00 16.02 152 ALA B C 1
ATOM 1794 O O . ALA C 2 51 ? 27.227 16.192 2.387 1.00 16.58 152 ALA B O 1
ATOM 1796 N N . ASN C 2 52 ? 28.339 15.696 4.277 1.00 16.13 153 ASN B N 1
ATOM 1797 C CA . ASN C 2 52 ? 28.975 17.009 4.345 1.00 16.70 153 ASN B CA 1
ATOM 1798 C C . ASN C 2 52 ? 29.715 17.398 3.066 1.00 17.42 153 ASN B C 1
ATOM 1799 O O . ASN C 2 52 ? 29.636 18.545 2.630 1.00 17.37 153 ASN B O 1
ATOM 1804 N N . VAL C 2 53 ? 30.435 16.453 2.469 1.00 18.55 154 VAL B N 1
ATOM 1805 C CA . VAL C 2 53 ? 31.185 16.754 1.247 1.00 20.26 154 VAL B CA 1
ATOM 1806 C C . VAL C 2 53 ? 30.424 16.456 -0.044 1.00 19.84 154 VAL B C 1
ATOM 1807 O O . VAL C 2 53 ? 30.634 17.123 -1.062 1.00 20.38 154 VAL B O 1
ATOM 1811 N N . LYS C 2 54 ? 29.542 15.463 -0.005 1.00 19.62 155 LYS B N 1
ATOM 1812 C CA . LYS C 2 54 ? 28.753 15.094 -1.184 1.00 19.72 155 LYS B CA 1
ATOM 1813 C C . LYS C 2 54 ? 27.666 16.118 -1.493 1.00 19.60 155 LYS B C 1
ATOM 1814 O O . LYS C 2 54 ? 27.437 16.465 -2.656 1.00 18.07 155 LYS B O 1
ATOM 1820 N N . CYS C 2 55 ? 26.978 16.585 -0.454 1.00 17.35 156 CYS B N 1
ATOM 1821 C CA . CYS C 2 55 ? 25.907 17.559 -0.637 1.00 18.31 156 CYS B CA 1
ATOM 1822 C C . CYS C 2 55 ? 25.876 18.597 0.482 1.00 17.78 156 CYS B C 1
ATOM 1823 O O . CYS C 2 55 ? 24.916 18.672 1.245 1.00 16.82 156 CYS B O 1
ATOM 1826 N N . PRO C 2 56 ? 26.921 19.434 0.573 1.00 17.63 157 PRO B N 1
ATOM 1827 C CA . PRO C 2 56 ? 26.985 20.460 1.617 1.00 18.25 157 PRO B CA 1
ATOM 1828 C C . PRO C 2 56 ? 25.761 21.363 1.738 1.00 18.31 157 PRO B C 1
ATOM 1829 O O . PRO C 2 56 ? 25.343 21.679 2.846 1.00 18.58 157 PRO B O 1
ATOM 1833 N N . GLN C 2 57 ? 25.178 21.777 0.615 1.00 17.65 158 GLN B N 1
ATOM 1834 C CA . GLN C 2 57 ? 24.018 22.661 0.692 1.00 19.04 158 GLN B CA 1
ATOM 1835 C C . GLN C 2 57 ? 22.785 21.964 1.256 1.00 18.68 158 GLN B C 1
ATOM 1836 O O . GLN C 2 57 ? 21.956 22.594 1.916 1.00 18.94 158 GLN B O 1
ATOM 1842 N N . VAL C 2 58 ? 22.668 20.665 1.002 1.00 17.80 159 VAL B N 1
ATOM 1843 C CA . VAL C 2 58 ? 21.549 19.894 1.528 1.00 18.58 159 VAL B CA 1
ATOM 1844 C C . VAL C 2 58 ? 21.706 19.819 3.048 1.00 17.94 159 VAL B C 1
ATOM 1845 O O . VAL C 2 58 ? 20.731 19.921 3.791 1.00 16.97 159 VAL B O 1
ATOM 1849 N N . VAL C 2 59 ? 22.946 19.650 3.497 1.00 16.54 160 VAL B N 1
ATOM 1850 C CA . VAL C 2 59 ? 23.242 19.569 4.926 1.00 14.94 160 VAL B CA 1
ATOM 1851 C C . VAL C 2 59 ? 22.957 20.919 5.576 1.00 16.61 160 VAL B C 1
ATOM 1852 O O . VAL C 2 59 ? 22.301 20.990 6.616 1.00 17.48 160 VAL B O 1
ATOM 1856 N N . ILE C 2 60 ? 23.451 21.987 4.958 1.00 17.18 161 ILE B N 1
ATOM 1857 C CA . ILE C 2 60 ? 23.241 23.334 5.480 1.00 18.29 161 ILE B CA 1
ATOM 1858 C C . ILE C 2 60 ? 21.747 23.633 5.606 1.00 19.67 161 ILE B C 1
ATOM 1859 O O . ILE C 2 60 ? 21.301 24.199 6.612 1.00 19.04 161 ILE B O 1
ATOM 1864 N N . SER C 2 61 ? 20.972 23.250 4.595 1.00 18.97 162 SER B N 1
ATOM 1865 C CA . SER C 2 61 ? 19.529 23.483 4.624 1.00 20.31 162 SER B CA 1
ATOM 1866 C C . SER C 2 61 ? 18.899 22.801 5.833 1.00 19.96 162 SER B C 1
ATOM 1867 O O . SER C 2 61 ? 17.987 23.348 6.457 1.00 21.75 162 SER B O 1
ATOM 1870 N N . PHE C 2 62 ? 19.386 21.609 6.159 1.00 19.25 163 PHE B N 1
ATOM 1871 C CA . PHE C 2 62 ? 18.870 20.874 7.309 1.00 18.22 163 PHE B CA 1
ATOM 1872 C C . PHE C 2 62 ? 19.098 21.671 8.584 1.00 18.77 163 PHE B C 1
ATOM 1873 O O . PHE C 2 62 ? 18.196 21.817 9.406 1.00 17.89 163 PHE B O 1
ATOM 1881 N N . TYR C 2 63 ? 20.311 22.185 8.750 1.00 18.94 164 TYR B N 1
ATOM 1882 C CA . TYR C 2 63 ? 20.629 22.951 9.945 1.00 19.47 164 TYR B CA 1
ATOM 1883 C C . TYR C 2 63 ? 19.869 24.273 10.023 1.00 20.67 164 TYR B C 1
ATOM 1884 O O . TYR C 2 63 ? 19.437 24.680 11.101 1.00 19.46 164 TYR B O 1
ATOM 1893 N N . GLU C 2 64 ? 19.691 24.935 8.882 1.00 21.37 165 GLU B N 1
ATOM 1894 C CA . GLU C 2 64 ? 18.984 26.217 8.846 1.00 24.12 165 GLU B CA 1
ATOM 1895 C C . GLU C 2 64 ? 17.501 26.122 9.207 1.00 26.16 165 GLU B C 1
ATOM 1896 O O . GLU C 2 64 ? 16.870 27.133 9.524 1.00 27.81 165 GLU B O 1
ATOM 1902 N N . GLU C 2 65 ? 16.933 24.923 9.149 1.00 27.28 166 GLU B N 1
ATOM 1903 C CA . GLU C 2 65 ? 15.523 24.755 9.492 1.00 29.93 166 GLU B CA 1
ATOM 1904 C C . GLU C 2 65 ? 15.383 24.576 10.994 1.00 29.74 166 GLU B C 1
ATOM 1905 O O . GLU C 2 65 ? 14.282 24.673 11.537 1.00 29.67 166 GLU B O 1
ATOM 1911 N N . ARG C 2 66 ? 16.502 24.315 11.660 1.00 28.56 167 ARG B N 1
ATOM 1912 C CA . ARG C 2 66 ? 16.481 24.053 13.089 1.00 28.59 167 ARG B CA 1
ATOM 1913 C C . ARG C 2 66 ? 17.281 25.009 13.969 1.00 28.80 167 ARG B C 1
ATOM 1914 O O . ARG C 2 66 ? 17.730 24.635 15.055 1.00 27.67 167 ARG B O 1
ATOM 1922 N N . LEU C 2 67 ? 17.444 26.244 13.504 1.00 29.12 168 LEU B N 1
ATOM 1923 C CA . LEU C 2 67 ? 18.176 27.255 14.259 1.00 31.12 168 LEU B CA 1
ATOM 1924 C C . LEU C 2 67 ? 17.436 27.513 15.563 1.00 32.45 168 LEU B C 1
ATOM 1925 O O . LEU C 2 67 ? 16.235 27.793 15.557 1.00 32.61 168 LEU B O 1
ATOM 1930 N N . THR C 2 68 ? 18.155 27.420 16.678 1.00 32.72 169 THR B N 1
ATOM 1931 C CA . THR C 2 68 ? 17.555 27.620 17.991 1.00 33.18 169 THR B CA 1
ATOM 1932 C C . THR C 2 68 ? 18.302 28.642 18.845 1.00 33.48 169 THR B C 1
ATOM 1933 O O . THR C 2 68 ? 19.483 28.466 19.149 1.00 33.69 169 THR B O 1
ATOM 1937 N N . TRP C 2 69 ? 17.608 29.711 19.222 1.00 34.15 170 TRP B N 1
ATOM 1938 C CA . TRP C 2 69 ? 18.189 30.739 20.082 1.00 36.69 170 TRP B CA 1
ATOM 1939 C C . TRP C 2 69 ? 17.573 30.577 21.466 1.00 37.79 170 TRP B C 1
ATOM 1940 O O . TRP C 2 69 ? 16.354 30.468 21.607 1.00 36.73 170 TRP B O 1
ATOM 1951 N N . HIS C 2 70 ? 18.427 30.562 22.485 1.00 38.47 171 HIS B N 1
ATOM 1952 C CA . HIS C 2 70 ? 17.980 30.349 23.854 1.00 39.32 171 HIS B CA 1
ATOM 1953 C C . HIS C 2 70 ? 17.697 31.552 24.738 1.00 39.08 171 HIS B C 1
ATOM 1954 O O . HIS C 2 70 ? 18.432 32.538 24.750 1.00 39.00 171 HIS B O 1
ATOM 1961 N N . SER C 2 71 ? 16.602 31.434 25.480 1.00 40.04 172 SER B N 1
ATOM 1962 C CA . SER C 2 71 ? 16.174 32.433 26.447 1.00 40.26 172 SER B CA 1
ATOM 1963 C C . SER C 2 71 ? 16.403 31.677 27.749 1.00 39.10 172 SER B C 1
ATOM 1964 O O . SER C 2 71 ? 16.021 30.513 27.859 1.00 40.60 172 SER B O 1
ATOM 1967 N N . TYR C 2 72 ? 17.035 32.311 28.728 1.00 37.38 173 TYR B N 1
ATOM 1968 C CA . TYR C 2 72 ? 17.318 31.622 29.980 1.00 36.97 173 TYR B CA 1
ATOM 1969 C C . TYR C 2 72 ? 17.202 32.519 31.204 1.00 37.50 173 TYR B C 1
ATOM 1970 O O . TYR C 2 72 ? 17.417 33.728 31.127 1.00 37.09 173 TYR B O 1
ATOM 1979 N N . PRO C 2 73 ? 16.858 31.928 32.357 1.00 39.10 174 PRO B N 1
ATOM 1980 C CA . PRO C 2 73 ? 16.714 32.680 33.604 1.00 40.65 174 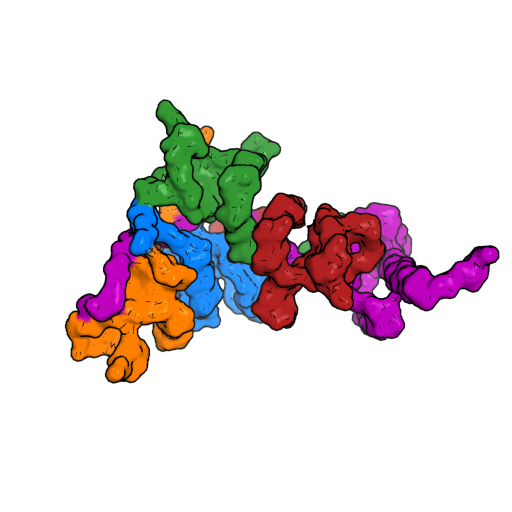PRO B CA 1
ATOM 1981 C C . PRO C 2 73 ? 18.039 33.256 34.088 1.00 42.40 174 PRO B C 1
ATOM 1982 O O . PRO C 2 73 ? 19.107 32.688 33.843 1.00 41.93 174 PRO B O 1
ATOM 1986 N N . SER C 2 74 ? 17.961 34.392 34.773 1.00 44.77 175 SER B N 1
ATOM 1987 C CA . SER C 2 74 ? 19.147 35.052 35.298 1.00 47.78 175 SER B CA 1
ATOM 1988 C C . SER C 2 74 ? 19.564 34.400 36.613 1.00 48.98 175 SER B C 1
ATOM 1989 O O . SER C 2 74 ? 19.772 35.142 37.596 1.00 50.57 175 SER B O 1
ATOM 1992 N N . LYS D 2 8 ? 11.852 26.426 42.457 1.00 43.99 109 LYS C N 1
ATOM 1993 C CA . LYS D 2 8 ? 12.253 25.368 41.486 1.00 42.80 109 LYS C CA 1
ATOM 1994 C C . LYS D 2 8 ? 13.763 25.184 41.426 1.00 40.78 109 LYS C C 1
ATOM 1995 O O . LYS D 2 8 ? 14.512 26.154 41.293 1.00 41.48 109 LYS C O 1
ATOM 2001 N N . PRO D 2 9 ? 14.232 23.930 41.514 1.00 38.09 110 PRO C N 1
ATOM 2002 C CA . PRO D 2 9 ? 15.673 23.679 41.457 1.00 35.46 110 PRO C CA 1
ATOM 2003 C C . PRO D 2 9 ? 16.217 24.104 40.097 1.00 32.52 110 PRO C C 1
ATOM 2004 O O . PRO D 2 9 ? 15.501 24.069 39.096 1.00 31.55 110 PRO C O 1
ATOM 2008 N N . ARG D 2 10 ? 17.476 24.520 40.062 1.00 29.56 111 ARG C N 1
ATOM 2009 C CA . ARG D 2 10 ? 18.086 24.940 38.809 1.00 27.76 111 ARG C CA 1
ATOM 2010 C C . ARG D 2 10 ? 19.483 24.361 38.676 1.00 24.39 111 ARG C C 1
ATOM 2011 O O . ARG D 2 10 ? 20.066 23.895 39.650 1.00 23.59 111 ARG C O 1
ATOM 2019 N N . GLY D 2 11 ? 20.018 24.381 37.462 1.00 21.66 112 GLY C N 1
ATOM 2020 C CA . GLY D 2 11 ? 21.345 23.841 37.257 1.00 20.39 112 GLY C CA 1
ATOM 2021 C C . GLY D 2 11 ? 21.380 22.353 37.542 1.00 20.26 112 GLY C C 1
ATOM 2022 O O . GLY D 2 11 ? 20.419 21.635 37.251 1.00 19.74 112 GLY C O 1
ATOM 2023 N N . PHE D 2 12 ? 22.483 21.884 38.117 1.00 18.75 113 PHE C N 1
ATOM 2024 C CA . PHE D 2 12 ? 22.626 20.468 38.425 1.00 20.10 113 PHE C CA 1
ATOM 2025 C C . PHE D 2 12 ? 21.585 19.985 39.430 1.00 20.60 113 PHE C C 1
ATOM 2026 O O . PHE D 2 12 ? 21.323 18.788 39.527 1.00 21.45 113 PHE C O 1
ATOM 2034 N N . ALA D 2 13 ? 20.991 20.915 40.171 1.00 19.79 114 ALA C N 1
ATOM 2035 C CA . ALA D 2 13 ? 19.975 20.559 41.162 1.00 21.91 114 ALA C CA 1
ATOM 2036 C C . ALA D 2 13 ? 18.722 19.964 40.514 1.00 21.01 114 ALA C C 1
ATOM 2037 O O . ALA D 2 13 ? 17.874 19.383 41.200 1.00 20.45 114 ALA C O 1
ATOM 2039 N N . ARG D 2 14 ? 18.596 20.112 39.197 1.00 19.33 115 ARG C N 1
ATOM 2040 C CA . ARG D 2 14 ? 17.439 19.568 38.493 1.00 18.99 115 ARG C CA 1
ATOM 2041 C C . ARG D 2 14 ? 17.581 18.055 38.327 1.00 19.60 115 ARG C C 1
ATOM 2042 O O . ARG D 2 14 ? 16.644 17.369 37.906 1.00 20.15 115 ARG C O 1
ATOM 2050 N N . GLY D 2 15 ? 18.756 17.538 38.671 1.00 19.41 116 GLY C N 1
ATOM 2051 C CA . GLY D 2 15 ? 19.003 16.109 38.573 1.00 19.18 116 GLY C CA 1
ATOM 2052 C C . GLY D 2 15 ? 19.024 15.557 37.158 1.00 20.01 116 GLY C C 1
ATOM 2053 O O . GLY D 2 15 ? 18.774 14.363 36.948 1.00 18.67 116 GLY C O 1
ATOM 2054 N N . LEU D 2 16 ? 19.323 16.416 36.186 1.00 17.93 117 LEU C N 1
ATOM 2055 C CA . LEU D 2 16 ? 19.371 15.996 34.786 1.00 17.50 117 LEU C CA 1
ATOM 2056 C C . LEU D 2 16 ? 20.813 15.778 34.332 1.00 17.86 117 LEU C C 1
ATOM 2057 O O . LEU D 2 16 ? 21.758 16.147 35.035 1.00 18.86 117 LEU C O 1
ATOM 2062 N N . GLU D 2 17 ? 20.974 15.177 33.157 1.00 16.65 118 GLU C N 1
ATOM 2063 C CA . GLU D 2 17 ? 22.295 14.889 32.611 1.00 17.67 118 GLU C CA 1
ATOM 2064 C C . GLU D 2 17 ? 22.754 15.937 31.603 1.00 16.14 118 GLU C C 1
ATOM 2065 O O . GLU D 2 17 ? 22.012 16.304 30.691 1.00 15.75 118 GLU C O 1
ATOM 2071 N N . PRO D 2 18 ? 23.990 16.426 31.752 1.00 15.19 119 PRO C N 1
ATOM 2072 C CA . PRO D 2 18 ? 24.499 17.435 30.817 1.00 16.34 119 PRO C CA 1
ATOM 2073 C C . PRO D 2 18 ? 24.519 16.893 29.391 1.00 14.99 119 PRO C C 1
ATOM 2074 O O . PRO D 2 18 ? 24.910 15.746 29.169 1.00 15.76 119 PRO C O 1
ATOM 2078 N N . GLU D 2 19 ? 24.088 17.704 28.431 1.00 15.51 120 GLU C N 1
ATOM 2079 C CA . GLU D 2 19 ? 24.129 17.279 27.037 1.00 14.15 120 GLU C CA 1
ATOM 2080 C C . GLU D 2 19 ? 25.219 18.051 26.312 1.00 15.88 120 GLU C C 1
ATOM 2081 O O . GLU D 2 19 ? 26.123 17.458 25.724 1.00 16.24 120 GLU C O 1
ATOM 2087 N N . ARG D 2 20 ? 25.140 19.376 26.367 1.00 14.80 121 ARG C N 1
ATOM 2088 C CA . ARG D 2 20 ? 26.131 20.215 25.705 1.00 14.59 121 ARG C CA 1
ATOM 2089 C C . ARG D 2 20 ? 26.070 21.631 26.259 1.00 14.50 121 ARG C C 1
ATOM 2090 O O . ARG D 2 20 ? 24.989 22.141 26.557 1.00 12.97 121 ARG C O 1
ATOM 2098 N N . ILE D 2 21 ? 27.233 22.256 26.418 1.00 12.68 122 ILE C N 1
ATOM 2099 C CA . ILE D 2 21 ? 27.279 23.633 26.902 1.00 13.85 122 ILE C CA 1
ATOM 2100 C C . ILE D 2 21 ? 27.033 24.502 25.675 1.00 15.17 122 ILE C C 1
ATOM 2101 O O . ILE D 2 21 ? 27.642 24.290 24.623 1.00 14.68 122 ILE C O 1
ATOM 2106 N N . ILE D 2 22 ? 26.122 25.460 25.813 1.00 14.89 123 ILE C N 1
ATOM 2107 C CA . ILE D 2 22 ? 25.737 26.343 24.711 1.00 19.60 123 ILE C CA 1
ATOM 2108 C C . ILE D 2 22 ? 26.522 27.648 24.642 1.00 19.96 123 ILE C C 1
ATOM 2109 O O . ILE D 2 22 ? 26.729 28.202 23.562 1.00 21.71 123 ILE C O 1
ATOM 2114 N N . GLY D 2 23 ? 26.955 28.138 25.795 1.00 17.53 124 GLY C N 1
ATOM 2115 C CA . GLY D 2 23 ? 27.696 29.383 25.824 1.00 17.13 124 GLY C CA 1
ATOM 2116 C C . GLY D 2 23 ? 28.316 29.588 27.187 1.00 17.13 124 GLY C C 1
ATOM 2117 O O . GLY D 2 23 ? 28.099 28.786 28.089 1.00 16.39 124 GLY C O 1
ATOM 2118 N N . ALA D 2 24 ? 29.083 30.660 27.342 1.00 16.23 125 ALA C N 1
ATOM 2119 C CA . ALA D 2 24 ? 29.737 30.934 28.614 1.00 17.55 125 ALA C CA 1
ATOM 2120 C C . ALA D 2 24 ? 29.913 32.429 28.810 1.00 17.11 125 ALA C C 1
ATOM 2121 O O . ALA D 2 24 ? 29.924 33.186 27.847 1.00 17.63 125 ALA C O 1
ATOM 2123 N N . THR D 2 25 ? 30.044 32.848 30.064 1.00 18.06 126 THR C N 1
ATOM 2124 C CA . THR D 2 25 ? 30.249 34.258 30.367 1.00 18.15 126 THR C CA 1
ATOM 2125 C C . THR D 2 25 ? 30.761 34.412 31.789 1.00 19.65 126 THR C C 1
ATOM 2126 O O . THR D 2 25 ? 30.472 33.587 32.653 1.00 16.68 126 THR C O 1
ATOM 2130 N N . ASP D 2 26 ? 31.541 35.463 32.019 1.00 18.54 127 ASP C N 1
ATOM 2131 C CA . ASP D 2 26 ? 32.084 35.728 33.344 1.00 19.33 127 ASP C CA 1
ATOM 2132 C C . ASP D 2 26 ? 31.563 37.069 33.849 1.00 18.87 127 ASP C C 1
ATOM 2133 O O . ASP D 2 26 ? 32.119 37.647 34.776 1.00 19.09 127 ASP C O 1
ATOM 2138 N N . SER D 2 27 ? 30.486 37.555 33.243 1.00 21.08 128 SER C N 1
ATOM 2139 C CA . SER D 2 27 ? 29.914 38.837 33.642 1.00 22.24 128 SER C CA 1
ATOM 2140 C C . SER D 2 27 ? 29.473 38.877 35.108 1.00 23.22 128 SER C C 1
ATOM 2141 O O . SER D 2 27 ? 29.372 39.952 35.692 1.00 22.02 128 SER C O 1
ATOM 2144 N N . SER D 2 28 ? 29.223 37.711 35.701 1.00 21.98 129 SER C N 1
ATOM 2145 C CA . SER D 2 28 ? 28.782 37.643 37.095 1.00 22.87 129 SER C CA 1
ATOM 2146 C C . SER D 2 28 ? 29.942 37.719 38.080 1.00 23.08 129 SER C C 1
ATOM 2147 O O . SER D 2 28 ? 29.729 37.805 39.289 1.00 23.70 129 SER C O 1
ATOM 2150 N N . GLY D 2 29 ? 31.165 37.673 37.564 1.00 22.67 130 GLY C N 1
ATOM 2151 C CA . GLY D 2 29 ? 32.329 37.719 38.430 1.00 22.89 130 GLY C CA 1
ATOM 2152 C C . GLY D 2 29 ? 33.020 36.370 38.451 1.00 22.53 130 GLY C C 1
ATOM 2153 O O . GLY D 2 29 ? 34.128 36.226 38.973 1.00 23.20 130 GLY C O 1
ATOM 2154 N N . GLU D 2 30 ? 32.348 35.364 37.901 1.00 20.60 131 GLU C N 1
ATOM 2155 C CA . GLU D 2 30 ? 32.915 34.027 37.822 1.00 21.13 131 GLU C CA 1
ATOM 2156 C C . GLU D 2 30 ? 32.438 33.419 36.513 1.00 19.28 131 GLU C C 1
ATOM 2157 O O . GLU D 2 30 ? 31.409 33.824 35.972 1.00 17.96 131 GLU C O 1
ATOM 2163 N N . LEU D 2 31 ? 33.191 32.459 35.997 1.00 17.33 132 LEU C N 1
ATOM 2164 C CA . LEU D 2 31 ? 32.817 31.830 34.739 1.00 15.89 132 LEU C CA 1
ATOM 2165 C C . LEU D 2 31 ? 31.603 30.930 34.918 1.00 17.05 132 LEU C C 1
ATOM 2166 O O . LEU D 2 31 ? 31.596 30.029 35.764 1.00 15.59 132 LEU C O 1
ATOM 2171 N N . MET D 2 32 ? 30.577 31.187 34.114 1.00 16.86 133 MET C N 1
ATOM 2172 C CA . MET D 2 32 ? 29.347 30.409 34.147 1.00 18.06 133 MET C CA 1
ATOM 2173 C C . MET D 2 32 ? 29.101 29.823 32.763 1.00 17.88 133 MET C C 1
ATOM 2174 O O . MET D 2 32 ? 29.425 30.447 31.755 1.00 16.72 133 MET C O 1
ATOM 2179 N N . PHE D 2 33 ? 28.526 28.626 32.724 1.00 18.52 134 PHE C N 1
ATOM 2180 C CA . PHE D 2 33 ? 28.209 27.954 31.465 1.00 17.11 134 PHE C CA 1
ATOM 2181 C C . PHE D 2 33 ? 26.696 27.836 31.309 1.00 17.62 134 PHE C C 1
ATOM 2182 O O . PHE D 2 33 ? 25.999 27.542 32.280 1.00 17.58 134 PHE C O 1
ATOM 2190 N N . LEU D 2 34 ? 26.185 28.066 30.100 1.00 16.25 135 LEU C N 1
ATOM 2191 C CA . LEU D 2 34 ? 24.758 27.898 29.846 1.00 16.43 135 LEU C CA 1
ATOM 2192 C C . LEU D 2 34 ? 24.680 26.437 29.420 1.00 17.16 135 LEU C C 1
ATOM 2193 O O . LEU D 2 34 ? 25.178 26.066 28.362 1.00 15.47 135 LEU C O 1
ATOM 2198 N N . MET D 2 35 ? 24.059 25.614 30.255 1.00 15.09 136 MET C N 1
ATOM 2199 C CA . MET D 2 35 ? 23.977 24.183 30.000 1.00 15.55 136 MET C CA 1
ATOM 2200 C C . MET D 2 35 ? 22.662 23.663 29.455 1.00 15.09 136 MET C C 1
ATOM 2201 O O . MET D 2 35 ? 21.600 23.963 29.998 1.00 15.62 136 MET C O 1
ATOM 2206 N N . LYS D 2 36 ? 22.727 22.900 28.366 1.00 14.65 137 LYS C N 1
ATOM 2207 C CA . LYS D 2 36 ? 21.515 22.276 27.868 1.00 15.29 137 LYS C CA 1
ATOM 2208 C C . LYS D 2 36 ? 21.578 20.887 28.477 1.00 14.78 137 LYS C C 1
ATOM 2209 O O . LYS D 2 36 ? 22.604 20.210 28.374 1.00 13.67 137 LYS C O 1
ATOM 2215 N N . TRP D 2 37 ? 20.492 20.474 29.120 1.00 15.04 138 TRP C N 1
ATOM 2216 C CA . TRP D 2 37 ? 20.424 19.162 29.746 1.00 15.08 138 TRP C CA 1
ATOM 2217 C C . TRP D 2 37 ? 19.706 18.214 28.801 1.00 13.71 138 TRP C C 1
ATOM 2218 O O . TRP D 2 37 ? 18.854 18.636 28.021 1.00 14.94 138 TRP C O 1
ATOM 2229 N N . LYS D 2 38 ? 20.042 16.933 28.870 1.00 14.93 139 LYS C N 1
ATOM 2230 C CA . LYS D 2 38 ? 19.391 15.972 27.998 1.00 14.89 139 LYS C CA 1
ATOM 2231 C C . LYS D 2 38 ? 17.892 15.955 28.275 1.00 15.87 139 LYS C C 1
ATOM 2232 O O . LYS D 2 38 ? 17.473 16.030 29.423 1.00 16.00 139 LYS C O 1
ATOM 2238 N N . ASN D 2 39 ? 17.100 15.894 27.209 1.00 14.97 140 ASN C N 1
ATOM 2239 C CA . ASN D 2 39 ? 15.643 15.831 27.297 1.00 17.47 140 ASN C CA 1
ATOM 2240 C C . ASN D 2 39 ? 14.906 17.086 27.768 1.00 16.57 140 ASN C C 1
ATOM 2241 O O . ASN D 2 39 ? 13.717 17.033 28.081 1.00 18.40 140 ASN C O 1
ATOM 2246 N N . SER D 2 40 ? 15.610 18.209 27.824 1.00 16.84 141 SER C N 1
ATOM 2247 C CA . SER D 2 40 ? 14.993 19.469 28.210 1.00 15.19 141 SER C CA 1
ATOM 2248 C C . SER D 2 40 ? 15.524 20.579 27.320 1.00 15.86 141 SER C C 1
ATOM 2249 O O . SER D 2 40 ? 16.735 20.697 27.132 1.00 15.22 141 SER C O 1
ATOM 2252 N N . ASP D 2 41 ? 14.616 21.384 26.776 1.00 15.79 142 ASP C N 1
ATOM 2253 C CA . ASP D 2 41 ? 15.008 22.497 25.923 1.00 18.82 142 ASP C CA 1
ATOM 2254 C C . ASP D 2 41 ? 15.144 23.790 26.713 1.00 19.42 142 ASP C C 1
ATOM 2255 O O . ASP D 2 41 ? 15.320 24.865 26.136 1.00 18.88 142 ASP C O 1
ATOM 2260 N N . GLU D 2 42 ? 15.056 23.680 28.037 1.00 18.86 143 GLU C N 1
ATOM 2261 C CA . GLU D 2 42 ? 15.211 24.835 28.912 1.00 20.86 143 GLU C CA 1
ATOM 2262 C C . GLU D 2 42 ? 16.601 24.763 29.530 1.00 19.60 143 GLU C C 1
ATOM 2263 O O . GLU D 2 42 ? 16.840 24.025 30.489 1.00 18.81 143 GLU C O 1
ATOM 2269 N N . ALA D 2 43 ? 17.526 25.518 28.949 1.00 19.07 144 ALA C N 1
ATOM 2270 C CA . ALA D 2 43 ? 18.900 25.542 29.421 1.00 17.95 144 ALA C CA 1
ATOM 2271 C C . ALA D 2 43 ? 19.048 26.573 30.530 1.00 17.98 144 ALA C C 1
ATOM 2272 O O . ALA D 2 43 ? 18.288 27.538 30.591 1.00 17.97 144 ALA C O 1
ATOM 2274 N N . ASP D 2 44 ? 20.009 26.352 31.419 1.00 18.62 145 ASP C N 1
ATOM 2275 C CA . ASP D 2 44 ? 20.260 27.308 32.484 1.00 18.94 145 ASP C CA 1
ATOM 2276 C C . ASP D 2 44 ? 21.729 27.356 32.872 1.00 18.15 145 ASP C C 1
ATOM 2277 O O . ASP D 2 44 ? 22.530 26.511 32.463 1.00 18.38 145 ASP C O 1
ATOM 2282 N N . LEU D 2 45 ? 22.083 28.367 33.653 1.00 17.97 146 LEU C N 1
ATOM 2283 C CA . LEU D 2 45 ? 23.464 28.584 34.057 1.00 18.66 146 LEU C CA 1
ATOM 2284 C C . LEU D 2 45 ? 24.008 27.725 35.188 1.00 18.07 146 LEU C C 1
ATOM 2285 O O . LEU D 2 45 ? 23.335 27.487 36.193 1.00 19.75 146 LEU C O 1
ATOM 2290 N N . VAL D 2 46 ? 25.240 27.262 35.014 1.00 17.18 147 VAL C N 1
ATOM 2291 C CA . VAL D 2 46 ? 25.915 26.473 36.038 1.00 16.22 147 VAL C CA 1
ATOM 2292 C C . VAL D 2 46 ? 27.338 26.993 36.147 1.00 17.41 147 VAL C C 1
ATOM 2293 O O . VAL D 2 46 ? 27.946 27.386 35.149 1.00 18.18 147 VAL C O 1
ATOM 2297 N N . PRO D 2 47 ? 27.886 27.019 37.368 1.00 17.94 148 PRO C N 1
ATOM 2298 C CA . PRO D 2 47 ? 29.256 27.500 37.573 1.00 18.37 148 PRO C CA 1
ATOM 2299 C C . PRO D 2 47 ? 30.250 26.600 36.843 1.00 18.61 148 PRO C C 1
ATOM 2300 O O . PRO D 2 47 ? 30.100 25.375 36.842 1.00 18.75 148 PRO C O 1
ATOM 2304 N N . ALA D 2 48 ? 31.263 27.197 36.219 1.00 17.89 149 ALA C N 1
ATOM 2305 C CA . ALA D 2 48 ? 32.269 26.405 35.521 1.00 19.17 149 ALA C CA 1
ATOM 2306 C C . ALA D 2 48 ? 32.979 25.517 36.540 1.00 20.13 149 ALA C C 1
ATOM 2307 O O . ALA D 2 48 ? 33.354 24.384 36.241 1.00 20.50 149 ALA C O 1
ATOM 2309 N N . LYS D 2 49 ? 33.148 26.037 37.752 1.00 20.97 150 LYS C N 1
ATOM 2310 C CA . LYS D 2 49 ? 33.813 25.298 38.821 1.00 22.67 150 LYS C CA 1
ATOM 2311 C C . LYS D 2 49 ? 33.108 23.974 39.094 1.00 20.92 150 LYS C C 1
ATOM 2312 O O . LYS D 2 49 ? 33.750 22.962 39.389 1.00 21.54 150 LYS C O 1
ATOM 2318 N N . GLU D 2 50 ? 31.783 23.987 38.996 1.00 19.94 151 GLU C N 1
ATOM 2319 C CA . GLU D 2 50 ? 30.991 22.788 39.231 1.00 19.14 151 GLU C CA 1
ATOM 2320 C C . GLU D 2 50 ? 31.013 21.870 38.009 1.00 18.60 151 GLU C C 1
ATOM 2321 O O . GLU D 2 50 ? 31.258 20.669 38.135 1.00 18.26 151 GLU C O 1
ATOM 2327 N N . ALA D 2 51 ? 30.771 22.437 36.828 1.00 17.78 152 ALA C N 1
ATOM 2328 C CA . ALA D 2 51 ? 30.774 21.651 35.592 1.00 18.58 152 ALA C CA 1
ATOM 2329 C C . ALA D 2 51 ? 32.126 20.984 35.337 1.00 19.32 152 ALA C C 1
ATOM 2330 O O . ALA D 2 51 ? 32.185 19.854 34.847 1.00 18.71 152 ALA C O 1
ATOM 2332 N N . ASN D 2 52 ? 33.212 21.681 35.661 1.00 18.25 153 ASN C N 1
ATOM 2333 C CA . ASN D 2 52 ? 34.543 21.123 35.460 1.00 18.24 153 ASN C CA 1
ATOM 2334 C C . ASN D 2 52 ? 34.678 19.782 36.165 1.00 19.08 153 ASN C C 1
ATOM 2335 O O . ASN D 2 52 ? 35.321 18.870 35.660 1.00 19.53 153 ASN C O 1
ATOM 2340 N N . VAL D 2 53 ? 34.073 19.678 37.343 1.00 20.16 154 VAL C N 1
ATOM 2341 C CA . VAL D 2 53 ? 34.151 18.455 38.132 1.00 20.57 154 VAL C CA 1
ATOM 2342 C C . VAL D 2 53 ? 33.126 17.393 37.743 1.00 20.67 154 VAL C C 1
ATOM 2343 O O . VAL D 2 53 ? 33.471 16.221 37.577 1.00 21.22 154 VAL C O 1
ATOM 2347 N N . LYS D 2 54 ? 31.876 17.810 37.582 1.00 20.13 155 LYS C N 1
ATOM 2348 C CA . LYS D 2 54 ? 30.790 16.888 37.260 1.00 19.90 155 LYS C CA 1
ATOM 2349 C C . LYS D 2 54 ? 30.700 16.365 35.825 1.00 19.69 155 LYS C C 1
ATOM 2350 O O . LYS D 2 54 ? 30.269 15.232 35.610 1.00 19.83 155 LYS C O 1
ATOM 2356 N N . CYS D 2 55 ? 31.083 17.176 34.844 1.00 18.77 156 CYS C N 1
ATOM 2357 C CA . CYS D 2 55 ? 31.037 16.737 33.449 1.00 17.25 156 CYS C CA 1
ATOM 2358 C C . CYS D 2 55 ? 32.244 17.258 32.666 1.00 17.52 156 CYS C C 1
ATOM 2359 O O . CYS D 2 55 ? 32.108 18.041 31.723 1.00 15.42 156 CYS C O 1
ATOM 2362 N N . PRO D 2 56 ? 33.448 16.797 33.040 1.00 17.02 157 PRO C N 1
ATOM 2363 C CA . PRO D 2 56 ? 34.697 17.208 32.394 1.00 17.16 157 PRO C CA 1
ATOM 2364 C C . PRO D 2 56 ? 34.760 17.092 30.876 1.00 15.78 157 PRO C C 1
ATOM 2365 O O . PRO D 2 56 ? 35.266 17.995 30.221 1.00 16.54 157 PRO C O 1
ATOM 2369 N N . GLN D 2 57 ? 34.253 16.002 30.308 1.00 15.74 158 GLN C N 1
ATOM 2370 C CA . GLN D 2 57 ? 34.315 15.855 28.855 1.00 15.89 158 GLN C CA 1
ATOM 2371 C C . GLN D 2 57 ? 33.387 16.829 28.134 1.00 16.46 158 GLN C C 1
ATOM 2372 O O . GLN D 2 57 ? 33.685 17.271 27.025 1.00 16.03 158 GLN C O 1
ATOM 2378 N N . VAL D 2 58 ? 32.265 17.160 28.766 1.00 14.19 159 VAL C N 1
ATOM 2379 C CA . VAL D 2 58 ? 31.320 18.110 28.187 1.00 15.34 159 VAL C CA 1
ATOM 2380 C C . VAL D 2 58 ? 31.995 19.485 28.157 1.00 14.97 159 VAL C C 1
ATOM 2381 O O . VAL D 2 58 ? 31.873 20.224 27.183 1.00 14.53 159 VAL C O 1
ATOM 2385 N N . VAL D 2 59 ? 32.720 19.817 29.221 1.00 14.12 160 VAL C N 1
ATOM 2386 C CA . VAL D 2 59 ? 33.424 21.099 29.283 1.00 13.49 160 VAL C CA 1
ATOM 2387 C C . VAL D 2 59 ? 34.552 21.131 28.257 1.00 14.96 160 VAL C C 1
ATOM 2388 O O . VAL D 2 59 ? 34.740 22.124 27.551 1.00 14.07 160 VAL C O 1
ATOM 2392 N N . ILE D 2 60 ? 35.316 20.045 28.191 1.00 14.87 161 ILE C N 1
ATOM 2393 C CA . ILE D 2 60 ? 36.420 19.956 27.248 1.00 15.30 161 ILE C CA 1
ATOM 2394 C C . ILE D 2 60 ? 35.917 20.109 25.820 1.00 16.23 161 ILE C C 1
ATOM 2395 O O . ILE D 2 60 ? 36.522 20.821 25.019 1.00 14.77 161 ILE C O 1
ATOM 2400 N N . SER D 2 61 ? 34.807 19.446 25.501 1.00 14.82 162 SER C N 1
ATOM 2401 C CA . SER D 2 61 ? 34.240 19.537 24.161 1.00 14.83 162 SER C CA 1
ATOM 2402 C C . SER D 2 61 ? 33.887 20.979 23.809 1.00 13.95 162 SER C C 1
ATOM 2403 O O . SER D 2 61 ? 34.168 21.443 22.712 1.00 13.50 162 SER C O 1
ATOM 2406 N N . PHE D 2 62 ? 33.249 21.674 24.743 1.00 13.33 163 PHE C N 1
ATOM 2407 C CA . PHE D 2 62 ? 32.863 23.068 24.532 1.00 14.26 163 PHE C CA 1
ATOM 2408 C C . PHE D 2 62 ? 34.071 23.904 24.090 1.00 14.19 163 PHE C C 1
ATOM 2409 O O . PHE D 2 62 ? 34.009 24.639 23.101 1.00 15.94 163 PHE C O 1
ATOM 2417 N N . TYR D 2 63 ? 35.174 23.778 24.816 1.00 13.86 164 TYR C N 1
ATOM 2418 C CA . TYR D 2 63 ? 36.388 24.536 24.488 1.00 14.90 164 TYR C CA 1
ATOM 2419 C C . TYR D 2 63 ? 37.069 24.076 23.202 1.00 15.12 164 TYR C C 1
ATOM 2420 O O . TYR D 2 63 ? 37.407 24.886 22.335 1.00 15.49 164 TYR C O 1
ATOM 2429 N N . GLU D 2 64 ? 37.283 22.770 23.097 1.00 15.44 165 GLU C N 1
ATOM 2430 C CA . GLU D 2 64 ? 37.966 22.186 21.950 1.00 15.91 165 GLU C CA 1
ATOM 2431 C C . GLU D 2 64 ? 37.394 22.590 20.597 1.00 15.32 165 GLU C C 1
ATOM 2432 O O . GLU D 2 64 ? 38.149 22.887 19.666 1.00 16.51 165 GLU C O 1
ATOM 2438 N N . GLU D 2 65 ? 36.068 22.608 20.488 1.00 14.76 166 GLU C N 1
ATOM 2439 C CA . GLU D 2 65 ? 35.418 22.951 19.231 1.00 15.51 166 GLU C CA 1
ATOM 2440 C C . GLU D 2 65 ? 35.368 24.452 18.952 1.00 14.58 166 GLU C C 1
ATOM 2441 O O . GLU D 2 65 ? 34.778 24.877 17.962 1.00 14.37 166 GLU C O 1
ATOM 2447 N N . ARG D 2 66 ? 35.996 25.251 19.814 1.00 14.23 167 ARG C N 1
ATOM 2448 C CA . ARG D 2 66 ? 36.009 26.698 19.636 1.00 15.10 167 ARG C CA 1
ATOM 2449 C C . ARG D 2 66 ? 37.422 27.269 19.535 1.00 17.02 167 ARG C C 1
ATOM 2450 O O . ARG D 2 66 ? 37.618 28.482 19.613 1.00 16.38 167 ARG C O 1
ATOM 2458 N N . LEU D 2 67 ? 38.406 26.393 19.363 1.00 15.91 168 LEU C N 1
ATOM 2459 C CA . LEU D 2 67 ? 39.794 26.829 19.261 1.00 15.59 168 LEU C CA 1
ATOM 2460 C C . LEU D 2 67 ? 40.105 27.537 17.944 1.00 14.97 168 LEU C C 1
ATOM 2461 O O . LEU D 2 67 ? 39.702 27.086 16.871 1.00 16.02 168 LEU C O 1
ATOM 2466 N N . THR D 2 68 ? 40.817 28.657 18.036 1.00 14.81 169 THR C N 1
ATOM 2467 C CA . THR D 2 68 ? 41.231 29.403 16.850 1.00 14.77 169 THR C CA 1
ATOM 2468 C C . THR D 2 68 ? 42.614 29.961 17.153 1.00 14.86 169 THR C C 1
ATOM 2469 O O . THR D 2 68 ? 42.962 30.163 18.313 1.00 13.86 169 THR C O 1
ATOM 2473 N N . TRP D 2 69 ? 43.420 30.186 16.122 1.00 14.20 170 TRP C N 1
ATOM 2474 C CA . TRP D 2 69 ? 44.739 30.751 16.350 1.00 15.48 170 TRP C CA 1
ATOM 2475 C C . TRP D 2 69 ? 44.518 32.223 16.650 1.00 17.57 170 TRP C C 1
ATOM 2476 O O . TRP D 2 69 ? 43.613 32.837 16.088 1.00 19.80 170 TRP C O 1
ATOM 2487 N N . HIS D 2 70 ? 45.332 32.783 17.539 1.00 17.07 171 HIS C N 1
ATOM 2488 C CA . HIS D 2 70 ? 45.181 34.181 17.931 1.00 17.94 171 HIS C CA 1
ATOM 2489 C C . HIS D 2 70 ? 46.544 34.723 18.349 1.00 18.30 171 HIS C C 1
ATOM 2490 O O . HIS D 2 70 ? 47.359 33.993 18.915 1.00 17.64 171 HIS C O 1
ATOM 2497 N N . SER D 2 71 ? 46.808 35.996 18.071 1.00 18.99 172 SER C N 1
ATOM 2498 C CA . SER D 2 71 ? 48.096 36.566 18.458 1.00 19.83 172 SER C CA 1
ATOM 2499 C C . SER D 2 71 ? 48.147 36.626 19.976 1.00 20.49 172 SER C C 1
ATOM 2500 O O . SER D 2 71 ? 47.109 36.634 20.640 1.00 18.87 172 SER C O 1
ATOM 2503 N N . TYR D 2 72 ? 49.353 36.655 20.528 1.00 21.57 173 TYR C N 1
ATOM 2504 C CA . TYR D 2 72 ? 49.505 36.721 21.971 1.00 25.06 173 TYR C CA 1
ATOM 2505 C C . TYR D 2 72 ? 49.638 38.181 22.379 1.00 30.23 173 TYR C C 1
ATOM 2506 O O . TYR D 2 72 ? 50.608 38.843 22.015 1.00 30.00 173 TYR C O 1
ATOM 2515 N N . PRO D 2 73 ? 48.661 38.700 23.141 1.00 35.31 174 PRO C N 1
ATOM 2516 C CA . PRO D 2 73 ? 48.684 40.094 23.591 1.00 39.20 174 PRO C CA 1
ATOM 2517 C C . PRO D 2 73 ? 49.971 40.455 24.327 1.00 41.21 174 PRO C C 1
ATOM 2518 O O . PRO D 2 73 ? 50.670 39.581 24.832 1.00 43.41 174 PRO C O 1
ATOM 2522 N N . SER D 2 74 ? 50.272 41.749 24.376 1.00 44.34 175 SER C N 1
ATOM 2523 C CA . SER D 2 74 ? 51.471 42.261 25.033 1.00 45.95 175 SER C CA 1
ATOM 2524 C C . SER D 2 74 ? 51.637 41.766 26.468 1.00 47.69 175 SER C C 1
ATOM 2525 O O . SER D 2 74 ? 51.523 42.614 27.382 1.00 47.00 175 SER C O 1
ATOM 2528 N N . PRO E 2 9 ? 61.008 6.495 24.336 1.00 56.01 110 PRO D N 1
ATOM 2529 C CA . PRO E 2 9 ? 59.551 6.732 24.441 1.00 55.71 110 PRO D CA 1
ATOM 2530 C C . PRO E 2 9 ? 59.256 8.181 24.818 1.00 55.21 110 PRO D C 1
ATOM 2531 O O . PRO E 2 9 ? 60.099 8.863 25.400 1.00 55.15 110 PRO D O 1
ATOM 2535 N N . ARG E 2 10 ? 58.058 8.646 24.482 1.00 54.21 111 ARG D N 1
ATOM 2536 C CA . ARG E 2 10 ? 57.663 10.012 24.799 1.00 53.44 111 ARG D CA 1
ATOM 2537 C C . ARG E 2 10 ? 56.189 10.077 25.180 1.00 50.92 111 ARG D C 1
ATOM 2538 O O . ARG E 2 10 ? 55.497 9.058 25.201 1.00 50.29 111 ARG D O 1
ATOM 2546 N N . GLY E 2 11 ? 55.713 11.280 25.477 1.00 47.95 112 GLY D N 1
ATOM 2547 C CA . GLY E 2 11 ? 54.324 11.440 25.858 1.00 44.38 112 GLY D CA 1
ATOM 2548 C C . GLY E 2 11 ? 54.034 10.696 27.145 1.00 42.01 112 GLY D C 1
ATOM 2549 O O . GLY E 2 11 ? 54.916 10.549 27.992 1.00 41.12 112 GLY D O 1
ATOM 2550 N N . PHE E 2 12 ? 52.801 10.223 27.299 1.00 39.43 113 PHE D N 1
ATOM 2551 C CA . PHE E 2 12 ? 52.428 9.497 28.503 1.00 38.29 113 PHE D CA 1
ATOM 2552 C C . PHE E 2 12 ? 53.258 8.229 28.667 1.00 39.57 113 PHE D C 1
ATOM 2553 O O . PHE E 2 12 ? 53.301 7.644 29.748 1.00 39.77 113 PHE D O 1
ATOM 2561 N N . ALA E 2 13 ? 53.925 7.814 27.593 1.00 40.75 114 ALA D N 1
ATOM 2562 C CA . ALA E 2 13 ? 54.764 6.620 27.628 1.00 42.27 114 ALA D CA 1
ATOM 2563 C C . ALA E 2 13 ? 55.949 6.817 28.574 1.00 42.48 114 ALA D C 1
ATOM 256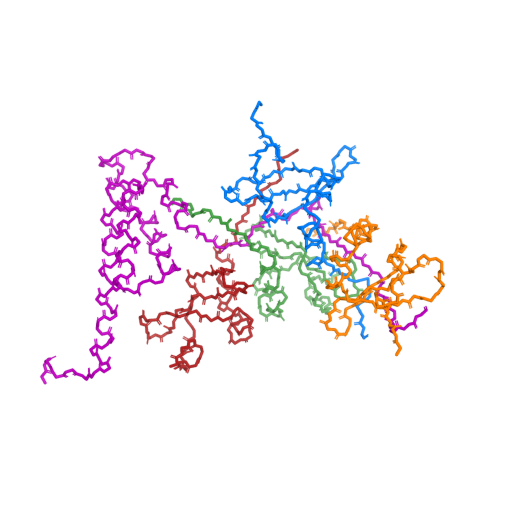4 O O . ALA E 2 13 ? 56.522 5.848 29.069 1.00 43.58 114 ALA D O 1
ATOM 2566 N N . ARG E 2 14 ? 56.317 8.073 28.817 1.00 43.57 115 ARG D N 1
ATOM 2567 C CA . ARG E 2 14 ? 57.425 8.382 29.717 1.00 43.97 115 ARG D CA 1
ATOM 2568 C C . ARG E 2 14 ? 57.097 7.949 31.140 1.00 43.13 115 ARG D C 1
ATOM 2569 O O . ARG E 2 14 ? 57.991 7.796 31.972 1.00 43.12 115 ARG D O 1
ATOM 2577 N N . GLY E 2 15 ? 55.811 7.769 31.420 1.00 42.44 116 GLY D N 1
ATOM 2578 C CA . GLY E 2 15 ? 55.401 7.365 32.751 1.00 41.25 116 GLY D CA 1
ATOM 2579 C C . GLY E 2 15 ? 55.593 8.470 33.775 1.00 41.78 116 GLY D C 1
ATOM 2580 O O . GLY E 2 15 ? 56.009 8.213 34.906 1.00 42.04 116 GLY D O 1
ATOM 2581 N N . LEU E 2 16 ? 55.299 9.705 33.377 1.00 40.23 117 LEU D N 1
ATOM 2582 C CA . LEU E 2 16 ? 55.429 10.858 34.265 1.00 39.14 117 LEU D CA 1
ATOM 2583 C C . LEU E 2 16 ? 54.062 11.495 34.468 1.00 38.27 117 LEU D C 1
ATOM 2584 O O . LEU E 2 16 ? 53.169 11.346 33.634 1.00 36.36 117 LEU D O 1
ATOM 2589 N N . GLU E 2 17 ? 53.898 12.205 35.579 1.00 37.47 118 GLU D N 1
ATOM 2590 C CA . GLU E 2 17 ? 52.63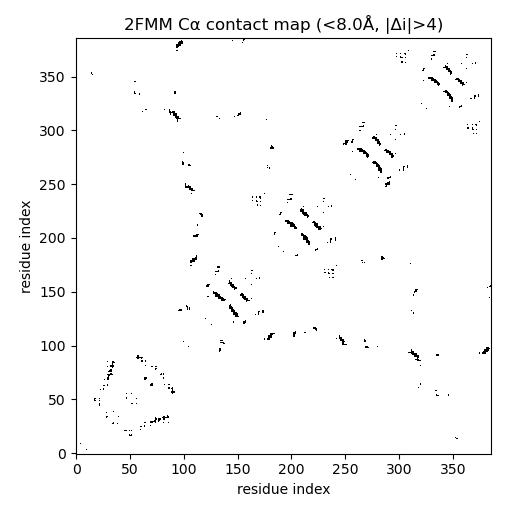2 12.863 35.864 1.00 38.17 118 GLU D CA 1
ATOM 2591 C C . GLU E 2 17 ? 52.546 14.191 35.131 1.00 37.10 118 GLU D C 1
ATOM 2592 O O . GLU E 2 17 ? 53.476 14.997 35.173 1.00 36.91 118 GLU D O 1
ATOM 2598 N N . PRO E 2 18 ? 51.425 14.434 34.439 1.00 36.01 119 PRO D N 1
ATOM 2599 C CA . PRO E 2 18 ? 51.282 15.699 33.721 1.00 34.56 119 PRO D CA 1
ATOM 2600 C C . PRO E 2 18 ? 51.240 16.859 34.710 1.00 34.42 119 PRO D C 1
ATOM 2601 O O . PRO E 2 18 ? 50.605 16.765 35.762 1.00 35.18 119 PRO D O 1
ATOM 2605 N N . GLU E 2 19 ? 51.932 17.945 34.381 1.00 33.26 120 GLU D N 1
ATOM 2606 C CA . GLU E 2 19 ? 51.967 19.111 35.252 1.00 34.31 120 GLU D CA 1
ATOM 2607 C C . GLU E 2 19 ? 51.084 20.224 34.694 1.00 33.10 120 GLU D C 1
ATOM 2608 O O . GLU E 2 19 ? 50.224 20.760 35.393 1.00 32.79 120 GLU D O 1
ATOM 2614 N N . ARG E 2 20 ? 51.299 20.561 33.429 1.00 32.18 121 ARG D N 1
ATOM 2615 C CA . ARG E 2 20 ? 50.526 21.611 32.776 1.00 30.97 121 ARG D CA 1
ATOM 2616 C C . ARG E 2 20 ? 50.825 21.657 31.285 1.00 27.64 121 ARG D C 1
ATOM 2617 O O . ARG E 2 20 ? 51.926 21.323 30.854 1.00 26.04 121 ARG D O 1
ATOM 2625 N N . ILE E 2 21 ? 49.832 22.064 30.502 1.00 26.15 122 ILE D N 1
ATOM 2626 C CA . ILE E 2 21 ? 49.989 22.167 29.056 1.00 23.97 122 ILE D CA 1
ATOM 2627 C C . ILE E 2 21 ? 50.529 23.560 28.767 1.00 23.70 122 ILE D C 1
ATOM 2628 O O . ILE E 2 21 ? 49.989 24.548 29.260 1.00 22.91 122 ILE D O 1
ATOM 2633 N N . ILE E 2 22 ? 51.596 23.640 27.980 1.00 24.04 123 ILE D N 1
ATOM 2634 C CA . ILE E 2 22 ? 52.191 24.935 27.666 1.00 26.78 123 ILE D CA 1
ATOM 2635 C C . ILE E 2 22 ? 51.840 25.445 26.272 1.00 26.93 123 ILE D C 1
ATOM 2636 O O . ILE E 2 22 ? 52.049 26.618 25.966 1.00 29.57 123 ILE D O 1
ATOM 2641 N N . GLY E 2 23 ? 51.303 24.565 25.434 1.00 24.91 124 GLY D N 1
ATOM 2642 C CA . GLY E 2 23 ? 50.919 24.964 24.091 1.00 23.44 124 GLY D CA 1
ATOM 2643 C C . GLY E 2 23 ? 50.069 23.910 23.409 1.00 24.40 124 GLY D C 1
ATOM 2644 O O . GLY E 2 23 ? 49.993 22.775 23.876 1.00 23.25 124 GLY D O 1
ATOM 2645 N N . ALA E 2 24 ? 49.430 24.287 22.305 1.00 22.55 125 ALA D N 1
ATOM 2646 C CA . ALA E 2 24 ? 48.594 23.365 21.548 1.00 21.69 125 ALA D CA 1
ATOM 2647 C C . ALA E 2 24 ? 48.763 23.660 20.070 1.00 21.50 125 ALA D C 1
ATOM 2648 O O . ALA E 2 24 ? 49.043 24.796 19.680 1.00 20.94 125 ALA D O 1
ATOM 2650 N N . THR E 2 25 ? 48.610 22.637 19.240 1.00 19.93 126 THR D N 1
ATOM 2651 C CA . THR E 2 25 ? 48.744 22.838 17.810 1.00 20.80 126 THR D CA 1
ATOM 2652 C C . THR E 2 25 ? 48.013 21.776 17.009 1.00 23.18 126 THR D C 1
ATOM 2653 O O . THR E 2 25 ? 47.916 20.622 17.424 1.00 22.30 126 THR D O 1
ATOM 2657 N N . ASP E 2 26 ? 47.510 22.185 15.852 1.00 23.33 127 ASP D N 1
ATOM 2658 C CA . ASP E 2 26 ? 46.773 21.305 14.961 1.00 26.40 127 ASP D CA 1
ATOM 2659 C C . ASP E 2 26 ? 47.546 21.136 13.657 1.00 27.15 127 ASP D C 1
ATOM 2660 O O . ASP E 2 26 ? 47.007 20.643 12.671 1.00 28.16 127 ASP D O 1
ATOM 2665 N N . SER E 2 27 ? 48.811 21.545 13.662 1.00 27.68 128 SER D N 1
ATOM 2666 C CA . SER E 2 27 ? 49.645 21.459 12.467 1.00 29.80 128 SER D CA 1
ATOM 2667 C C . SER E 2 27 ? 49.799 20.043 11.916 1.00 30.21 128 SER D C 1
ATOM 2668 O O . SER E 2 27 ? 49.991 19.864 10.715 1.00 30.54 128 SER D O 1
ATOM 2671 N N . SER E 2 28 ? 49.710 19.041 12.785 1.00 30.57 129 SER D N 1
ATOM 2672 C CA . SER E 2 28 ? 49.855 17.652 12.352 1.00 31.44 129 SER D CA 1
ATOM 2673 C C . SER E 2 28 ? 48.574 17.087 11.747 1.00 32.11 129 SER D C 1
ATOM 2674 O O . SER E 2 28 ? 48.587 16.012 11.144 1.00 32.66 129 SER D O 1
ATOM 2677 N N . GLY E 2 29 ? 47.469 17.807 11.910 1.00 31.19 130 GLY D N 1
ATOM 2678 C CA . GLY E 2 29 ? 46.201 17.338 11.378 1.00 31.73 130 GLY D CA 1
ATOM 2679 C C . GLY E 2 29 ? 45.252 16.978 12.504 1.00 31.41 130 GLY D C 1
ATOM 2680 O O . GLY E 2 29 ? 44.038 16.894 12.313 1.00 33.02 130 GLY D O 1
ATOM 2681 N N . GLU E 2 30 ? 45.819 16.752 13.684 1.00 30.48 131 GLU D N 1
ATOM 2682 C CA . GLU E 2 30 ? 45.040 16.423 14.867 1.00 30.05 131 GLU D CA 1
ATOM 2683 C C . GLU E 2 30 ? 45.509 17.342 15.989 1.00 27.96 131 GLU D C 1
ATOM 2684 O O . GLU E 2 30 ? 46.637 17.831 15.968 1.00 26.24 131 GLU D O 1
ATOM 2690 N N . LEU E 2 31 ? 44.644 17.582 16.964 1.00 25.60 132 LEU D N 1
ATOM 2691 C CA . LEU E 2 31 ? 45.005 18.458 18.065 1.00 22.44 132 LEU D CA 1
ATOM 2692 C C . LEU E 2 31 ? 46.023 17.795 18.987 1.00 22.15 132 LEU D C 1
ATOM 2693 O O . LEU E 2 31 ? 45.802 16.689 19.484 1.00 20.37 132 LEU D O 1
ATOM 2698 N N . MET E 2 32 ? 47.146 18.477 19.195 1.00 18.84 133 MET D N 1
ATOM 2699 C CA . MET E 2 32 ? 48.214 17.984 20.057 1.00 19.65 133 MET D CA 1
ATOM 2700 C C . MET E 2 32 ? 48.526 19.015 21.134 1.00 19.97 133 MET D C 1
ATOM 2701 O O . MET E 2 32 ? 48.450 20.220 20.883 1.00 20.64 133 MET D O 1
ATOM 2706 N N . PHE E 2 33 ? 48.880 18.537 22.323 1.00 19.61 134 PHE D N 1
ATOM 2707 C CA . PHE E 2 33 ? 49.227 19.400 23.450 1.00 19.87 134 PHE D CA 1
ATOM 2708 C C . PHE E 2 33 ? 50.703 19.241 23.811 1.00 21.63 134 PHE D C 1
ATOM 2709 O O . PHE E 2 33 ? 51.206 18.119 23.881 1.00 22.59 134 PHE D O 1
ATOM 2717 N N . LEU E 2 34 ? 51.395 20.355 24.038 1.00 22.27 135 LEU D N 1
ATOM 2718 C CA . LEU E 2 34 ? 52.791 20.291 24.452 1.00 22.95 135 LEU D CA 1
ATOM 2719 C C . LEU E 2 34 ? 52.697 20.172 25.966 1.00 24.66 135 LEU D C 1
ATOM 2720 O O . LEU E 2 34 ? 52.405 21.146 26.659 1.00 24.93 135 LEU D O 1
ATOM 2725 N N . MET E 2 35 ? 52.930 18.965 26.468 1.00 26.36 136 MET D N 1
ATOM 2726 C CA . MET E 2 35 ? 52.823 18.687 27.891 1.00 28.46 136 MET D CA 1
ATOM 2727 C C . MET E 2 35 ? 54.100 18.842 28.700 1.00 30.13 136 MET D C 1
ATOM 2728 O O . MET E 2 35 ? 55.162 18.355 28.313 1.00 29.46 136 MET D O 1
ATOM 2733 N N . LYS E 2 36 ? 53.974 19.526 29.834 1.00 32.57 137 LYS D N 1
ATOM 2734 C CA . LYS E 2 36 ? 55.086 19.734 30.753 1.00 35.46 137 LYS D CA 1
ATOM 2735 C C . LYS E 2 36 ? 54.848 18.736 31.888 1.00 36.40 137 LYS D C 1
ATOM 2736 O O . LYS E 2 36 ? 53.831 18.813 32.581 1.00 36.43 137 LYS D O 1
ATOM 2742 N N . TRP E 2 37 ? 55.777 17.801 32.071 1.00 36.44 138 TRP D N 1
ATOM 2743 C CA . TRP E 2 37 ? 55.642 16.784 33.110 1.00 37.66 138 TRP D CA 1
ATOM 2744 C C . TRP E 2 37 ? 56.291 17.182 34.429 1.00 39.42 138 TRP D C 1
ATOM 2745 O O . TRP E 2 37 ? 57.275 17.922 34.452 1.00 38.62 138 TRP D O 1
ATOM 2756 N N . LYS E 2 38 ? 55.734 16.678 35.526 1.00 41.97 139 LYS D N 1
ATOM 2757 C CA . LYS E 2 38 ? 56.257 16.965 36.857 1.00 45.44 139 LYS D CA 1
ATOM 2758 C C . LYS E 2 38 ? 57.657 16.384 37.006 1.00 47.38 139 LYS D C 1
ATOM 2759 O O . LYS E 2 38 ? 57.899 15.230 36.649 1.00 46.99 139 LYS D O 1
ATOM 2765 N N . ASN E 2 39 ? 58.573 17.193 37.531 1.00 50.18 140 ASN D N 1
ATOM 2766 C CA . ASN E 2 39 ? 59.955 16.770 37.743 1.00 52.75 140 ASN D CA 1
ATOM 2767 C C . ASN E 2 39 ? 60.646 16.382 36.438 1.00 53.85 140 ASN D C 1
ATOM 2768 O O . ASN E 2 39 ? 61.163 15.271 36.305 1.00 55.03 140 ASN D O 1
ATOM 2773 N N . SER E 2 40 ? 60.653 17.303 35.480 1.00 54.18 141 SER D N 1
ATOM 2774 C CA . SER E 2 40 ? 61.285 17.065 34.188 1.00 54.04 141 SER D CA 1
ATOM 2775 C C . SER E 2 40 ? 61.296 18.342 33.358 1.00 54.57 141 SER D C 1
ATOM 2776 O O . SER E 2 40 ? 60.272 19.013 33.219 1.00 54.78 141 SER D O 1
ATOM 2779 N N . ASP E 2 41 ? 62.458 18.675 32.807 1.00 54.95 142 ASP D N 1
ATOM 2780 C CA . ASP E 2 41 ? 62.602 19.876 31.993 1.00 55.88 142 ASP D CA 1
ATOM 2781 C C . ASP E 2 41 ? 62.254 19.610 30.533 1.00 54.94 142 ASP D C 1
ATOM 2782 O O . ASP E 2 41 ? 62.250 20.528 29.712 1.00 55.67 142 ASP D O 1
ATOM 2787 N N . GLU E 2 42 ? 61.962 18.353 30.212 1.00 53.85 143 GLU D N 1
ATOM 2788 C CA . GLU E 2 42 ? 61.621 17.986 28.844 1.00 53.00 143 GLU D CA 1
ATOM 2789 C C . GLU E 2 42 ? 60.135 17.777 28.599 1.00 50.86 143 GLU D C 1
ATOM 2790 O O . GLU E 2 42 ? 59.516 16.870 29.157 1.00 49.89 143 GLU D O 1
ATOM 2796 N N . ALA E 2 43 ? 59.574 18.631 27.750 1.00 48.72 144 ALA D N 1
ATOM 2797 C CA . ALA E 2 43 ? 58.164 18.563 27.399 1.00 46.53 144 ALA D CA 1
ATOM 2798 C C . ALA E 2 43 ? 58.021 17.923 26.025 1.00 44.99 144 ALA D C 1
ATOM 2799 O O . ALA E 2 43 ? 58.880 18.093 25.160 1.00 45.11 144 ALA D O 1
ATOM 2801 N N . ASP E 2 44 ? 56.938 17.180 25.832 1.00 43.09 145 ASP D N 1
ATOM 2802 C CA . ASP E 2 44 ? 56.685 16.524 24.556 1.00 39.64 145 ASP D CA 1
ATOM 2803 C C . ASP E 2 44 ? 55.217 16.644 24.169 1.00 36.45 145 ASP D C 1
ATOM 2804 O O . ASP E 2 44 ? 54.364 16.940 25.007 1.00 35.68 145 ASP D O 1
ATOM 2809 N N . LEU E 2 45 ? 54.933 16.422 22.891 1.00 31.86 146 LEU D N 1
ATOM 2810 C CA . LEU E 2 45 ? 53.575 16.506 22.377 1.00 27.99 146 LEU D CA 1
ATOM 2811 C C . LEU E 2 45 ? 52.795 15.224 22.640 1.00 27.23 146 LEU D C 1
ATOM 2812 O O . LEU E 2 45 ? 53.319 14.122 22.468 1.00 27.25 146 LEU D O 1
ATOM 2817 N N . VAL E 2 46 ? 51.545 15.379 23.065 1.00 24.26 147 VAL D N 1
ATOM 2818 C CA . VAL E 2 46 ? 50.664 14.244 23.316 1.00 23.87 147 VAL D CA 1
ATOM 2819 C C . VAL E 2 46 ? 49.330 14.542 22.643 1.00 22.78 147 VAL D C 1
ATOM 2820 O O . VAL E 2 46 ? 48.919 15.701 22.549 1.00 21.94 147 VAL D O 1
ATOM 2824 N N . PRO E 2 47 ? 48.642 13.503 22.152 1.00 22.83 148 PRO D N 1
ATOM 2825 C CA . PRO E 2 47 ? 47.348 13.691 21.490 1.00 22.96 148 PRO D CA 1
ATOM 2826 C C . PRO E 2 47 ? 46.327 14.261 22.470 1.00 23.27 148 PRO D C 1
ATOM 2827 O O . PRO E 2 47 ? 46.262 13.830 23.621 1.00 23.29 148 PRO D O 1
ATOM 2831 N N . ALA E 2 48 ? 45.542 15.236 22.020 1.00 22.81 149 ALA D N 1
ATOM 2832 C CA . ALA E 2 48 ? 44.525 15.836 22.879 1.00 21.24 149 ALA D CA 1
ATOM 2833 C C . ALA E 2 48 ? 43.513 14.756 23.261 1.00 21.43 149 ALA D C 1
ATOM 2834 O O . ALA E 2 48 ? 42.989 14.735 24.376 1.00 21.38 149 ALA D O 1
ATOM 2836 N N . LYS E 2 49 ? 43.249 13.863 22.317 1.00 23.54 150 LYS D N 1
ATOM 2837 C CA . LYS E 2 49 ? 42.318 12.759 22.521 1.00 25.81 150 LYS D CA 1
ATOM 2838 C C . LYS E 2 49 ? 42.743 11.952 23.750 1.00 25.56 150 LYS D C 1
ATOM 2839 O O . LYS E 2 49 ? 41.906 11.492 24.527 1.00 26.52 150 LYS D O 1
ATOM 2845 N N . GLU E 2 50 ? 44.052 11.796 23.927 1.00 23.29 151 GLU D N 1
ATOM 2846 C CA . GLU E 2 50 ? 44.592 11.046 25.057 1.00 22.37 151 GLU D CA 1
ATOM 2847 C C . GLU E 2 50 ? 44.620 11.878 26.340 1.00 21.82 151 GLU D C 1
ATOM 2848 O O . GLU E 2 50 ? 44.197 11.410 27.397 1.00 22.58 151 GLU D O 1
ATOM 2854 N N . ALA E 2 51 ? 45.104 13.115 26.254 1.00 20.22 152 ALA D N 1
ATOM 2855 C CA . ALA E 2 51 ? 45.161 13.967 27.441 1.00 19.52 152 ALA D CA 1
ATOM 2856 C C . ALA E 2 51 ? 43.757 14.226 27.995 1.00 18.47 152 ALA D C 1
ATOM 2857 O O . ALA E 2 51 ? 43.569 14.321 29.208 1.00 18.76 152 ALA D O 1
ATOM 2859 N N . ASN E 2 52 ? 42.776 14.335 27.103 1.00 18.48 153 ASN D N 1
ATOM 2860 C CA . ASN E 2 52 ? 41.396 14.590 27.508 1.00 19.11 153 ASN D CA 1
ATOM 2861 C C . ASN E 2 52 ? 40.893 13.624 28.575 1.00 21.29 153 ASN D C 1
ATOM 2862 O O . ASN E 2 52 ? 40.207 14.030 29.513 1.00 19.18 153 ASN D O 1
ATOM 2867 N N . VAL E 2 53 ? 41.229 12.345 28.430 1.00 22.59 154 VAL D N 1
ATOM 2868 C CA . VAL E 2 53 ? 40.774 11.347 29.390 1.00 23.51 154 VAL D CA 1
ATOM 2869 C C . VAL E 2 53 ? 41.753 11.067 30.533 1.00 24.51 154 VAL D C 1
ATOM 2870 O O . VAL E 2 53 ? 41.330 10.838 31.670 1.00 23.50 154 VAL D O 1
ATOM 2874 N N . LYS E 2 54 ? 43.053 11.108 30.245 1.00 22.66 155 LYS D N 1
ATOM 2875 C CA . LYS E 2 54 ? 44.063 10.835 31.268 1.00 23.38 155 LYS D CA 1
ATOM 2876 C C . LYS E 2 54 ? 44.269 11.951 32.289 1.00 23.52 155 LYS D C 1
ATOM 2877 O O . LYS E 2 54 ? 44.590 11.686 33.449 1.00 23.60 155 LYS D O 1
ATOM 2883 N N 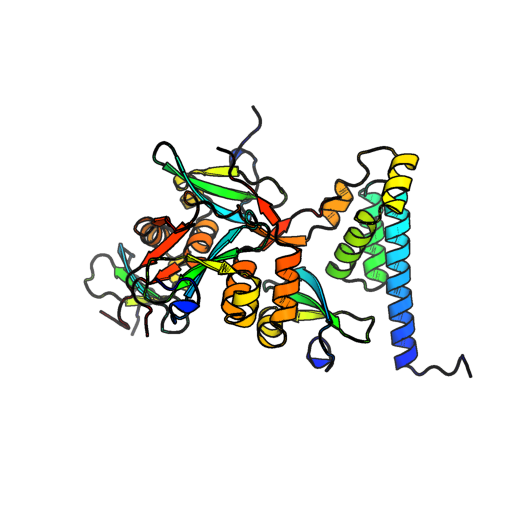. CYS E 2 55 ? 44.082 13.198 31.868 1.00 23.42 156 CYS D N 1
ATOM 2884 C CA . CYS E 2 55 ? 44.228 14.328 32.778 1.00 21.73 156 CYS D CA 1
ATOM 2885 C C . CYS E 2 55 ? 43.262 15.443 32.389 1.00 21.98 156 CYS D C 1
ATOM 2886 O O . CYS E 2 55 ? 43.674 16.550 32.040 1.00 19.95 156 CYS D O 1
ATOM 2889 N N . PRO E 2 56 ? 41.950 15.163 32.466 1.00 22.49 157 PRO D N 1
ATOM 2890 C CA . PRO E 2 56 ? 40.915 16.140 32.116 1.00 21.74 157 PRO D CA 1
ATOM 2891 C C . PRO E 2 56 ? 41.025 17.501 32.797 1.00 22.51 157 PRO D C 1
ATOM 2892 O O . PRO E 2 56 ? 40.758 18.523 32.171 1.00 21.71 157 PRO D O 1
ATOM 2896 N N . GLN E 2 57 ? 41.408 17.532 34.070 1.00 22.62 158 GLN D N 1
ATOM 2897 C CA . GLN E 2 57 ? 41.512 18.816 34.755 1.00 21.41 158 GLN D CA 1
ATOM 2898 C C . GLN E 2 57 ? 42.690 19.649 34.249 1.00 21.34 158 GLN D C 1
ATOM 2899 O O . GLN E 2 57 ? 42.624 20.877 34.251 1.00 21.63 158 GLN D O 1
ATOM 2905 N N . VAL E 2 58 ? 43.761 18.985 33.819 1.00 21.05 159 VAL D N 1
ATOM 2906 C CA . VAL E 2 58 ? 44.928 19.687 33.284 1.00 21.50 159 VAL D CA 1
ATOM 2907 C C . VAL E 2 58 ? 44.523 20.328 31.959 1.00 20.75 159 VAL D C 1
ATOM 2908 O O . VAL E 2 58 ? 44.941 21.443 31.638 1.00 19.12 159 VAL D O 1
ATOM 2912 N N . VAL E 2 59 ? 43.703 19.615 31.193 1.00 19.22 160 VAL D N 1
ATOM 2913 C CA . VAL E 2 59 ? 43.232 20.126 29.912 1.00 18.57 160 VAL D CA 1
ATOM 2914 C C . VAL E 2 59 ? 42.271 21.286 30.153 1.00 18.24 160 VAL D C 1
ATOM 2915 O O . VAL E 2 59 ? 42.372 22.328 29.508 1.00 19.36 160 VAL D O 1
ATOM 2919 N N . ILE E 2 60 ? 41.346 21.110 31.093 1.00 18.64 161 ILE D N 1
ATOM 2920 C CA . ILE E 2 60 ? 40.384 22.162 31.398 1.00 18.63 161 ILE D CA 1
ATOM 2921 C C . ILE E 2 60 ? 41.089 23.419 31.896 1.00 19.67 161 ILE D C 1
ATOM 2922 O O . ILE E 2 60 ? 40.740 24.533 31.499 1.00 18.52 161 ILE D O 1
ATOM 2927 N N . SER E 2 61 ? 42.080 23.241 32.764 1.00 19.94 162 SER D N 1
ATOM 2928 C CA . SER E 2 61 ? 42.832 24.375 33.294 1.00 21.17 162 SER D CA 1
ATOM 2929 C C . SER E 2 61 ? 43.477 25.143 32.147 1.00 20.73 162 SER D C 1
ATOM 2930 O O . SER E 2 61 ? 43.440 26.374 32.106 1.00 20.46 162 SER D O 1
AT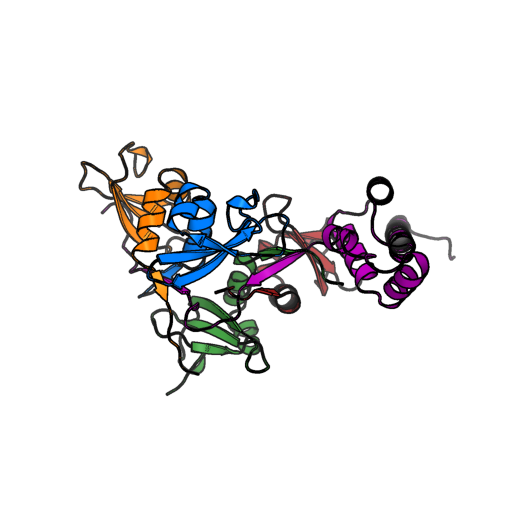OM 2933 N N . PHE E 2 62 ? 44.067 24.400 31.219 1.00 20.46 163 PHE D N 1
ATOM 2934 C CA . PHE E 2 62 ? 44.723 24.983 30.056 1.00 19.37 163 PHE D CA 1
ATOM 2935 C C . PHE E 2 62 ? 43.759 25.884 29.277 1.00 19.00 163 PHE D C 1
ATOM 2936 O O . PHE E 2 62 ? 44.052 27.053 29.026 1.00 18.68 163 PHE D O 1
ATOM 2944 N N . TYR E 2 63 ? 42.608 25.335 28.902 1.00 16.52 164 TYR D N 1
ATOM 2945 C CA . TYR E 2 63 ? 41.599 26.082 28.147 1.00 16.68 164 TYR D CA 1
ATOM 2946 C C . TYR E 2 63 ? 41.013 27.273 28.890 1.00 18.65 164 TYR D C 1
ATOM 2947 O O . TYR E 2 63 ? 40.889 28.366 28.334 1.00 17.57 164 TYR D O 1
ATOM 2956 N N . GLU E 2 64 ? 40.634 27.054 30.145 1.00 18.72 165 GLU D N 1
ATOM 2957 C CA . GLU E 2 64 ? 40.023 28.107 30.942 1.00 21.25 165 GLU D CA 1
ATOM 2958 C C . GLU E 2 64 ? 40.924 29.330 31.080 1.00 21.89 165 GLU D C 1
ATOM 2959 O O . GLU E 2 64 ? 40.450 30.467 31.030 1.00 21.10 165 GLU D O 1
ATOM 2965 N N . GLU E 2 65 ? 42.223 29.097 31.236 1.00 22.63 166 GLU D N 1
ATOM 2966 C CA . GLU E 2 65 ? 43.183 30.192 31.382 1.00 24.39 166 GLU D CA 1
ATOM 2967 C C . GLU E 2 65 ? 43.358 31.007 30.112 1.00 23.38 166 GLU D C 1
ATOM 2968 O O . GLU E 2 65 ? 43.757 32.172 30.167 1.00 23.93 166 GLU D O 1
ATOM 2974 N N . ARG E 2 66 ? 43.071 30.392 28.971 1.00 20.44 167 ARG D N 1
ATOM 2975 C CA . ARG E 2 66 ? 43.251 31.053 27.689 1.00 21.33 167 ARG D CA 1
ATOM 2976 C C . ARG E 2 66 ? 41.960 31.474 27.007 1.00 19.10 167 ARG D C 1
ATOM 2977 O O . ARG E 2 66 ? 41.988 31.999 25.898 1.00 17.55 167 ARG D O 1
ATOM 2985 N N . LEU E 2 67 ? 40.835 31.250 27.681 1.00 17.64 168 LEU D N 1
ATOM 2986 C CA . LEU E 2 67 ? 39.530 31.629 27.148 1.00 17.59 168 LEU D CA 1
ATOM 2987 C C . LEU E 2 67 ? 39.616 33.097 26.740 1.00 17.72 168 LEU D C 1
ATOM 2988 O O . LEU E 2 67 ? 39.960 33.958 27.558 1.00 17.40 168 LEU D O 1
ATOM 2993 N N . THR E 2 68 ? 39.329 33.366 25.470 1.00 15.85 169 THR D N 1
ATOM 2994 C CA . THR E 2 68 ? 39.397 34.716 24.916 1.00 17.12 169 THR D CA 1
ATOM 2995 C C . THR E 2 68 ? 38.041 35.170 24.385 1.00 17.07 169 THR D C 1
ATOM 2996 O O . THR E 2 68 ? 37.428 34.497 23.553 1.00 17.59 169 THR D O 1
ATOM 3000 N N . TRP E 2 69 ? 37.574 36.317 24.869 1.00 18.22 170 TRP D N 1
ATOM 3001 C CA . TRP E 2 69 ? 36.282 36.844 24.452 1.00 17.28 170 TRP D CA 1
ATOM 3002 C C . TRP E 2 69 ? 36.369 37.742 23.223 1.00 18.53 170 TRP D C 1
ATOM 3003 O O . TRP E 2 69 ? 37.362 38.446 23.015 1.00 18.43 170 TRP D O 1
ATOM 3014 N N . HIS E 2 70 ? 35.311 37.711 22.420 1.00 20.05 171 HIS D N 1
ATOM 3015 C CA . HIS E 2 70 ? 35.192 38.551 21.233 1.00 22.79 171 HIS D CA 1
ATOM 30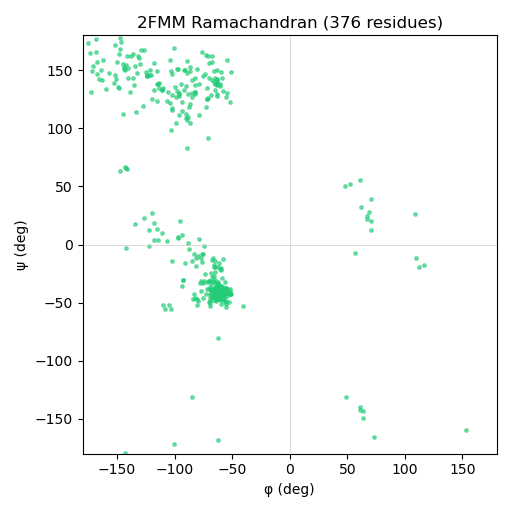16 C C . HIS E 2 70 ? 33.716 38.919 21.097 1.00 25.98 171 HIS D C 1
ATOM 3017 O O . HIS E 2 70 ? 32.880 38.064 20.817 1.00 28.99 171 HIS D O 1
ATOM 3024 N N . SER E 2 71 ? 33.398 40.191 21.295 1.00 29.72 172 SER D N 1
ATOM 3025 C CA . SER E 2 71 ? 32.015 40.651 21.211 1.00 31.30 172 SER D CA 1
ATOM 3026 C C . SER E 2 71 ? 31.515 40.774 19.776 1.00 31.89 172 SER D C 1
ATOM 3027 O O . SER E 2 71 ? 32.302 40.747 18.828 1.00 29.89 172 SER D O 1
ATOM 3030 N N . TYR E 2 72 ? 30.198 40.892 19.624 1.00 33.15 173 TYR D N 1
ATOM 3031 C CA . TYR E 2 72 ? 29.604 41.073 18.306 1.00 36.57 173 TYR D CA 1
ATOM 3032 C C . TYR E 2 72 ? 29.677 42.568 18.026 1.00 39.01 173 TYR D C 1
ATOM 3033 O O . TYR E 2 72 ? 29.478 43.381 18.928 1.00 37.72 173 TYR D O 1
ATOM 3042 N N . PRO E 2 73 ? 29.967 42.952 16.776 1.00 42.05 174 PRO D N 1
ATOM 3043 C CA . PRO E 2 73 ? 30.051 44.377 16.444 1.00 44.99 174 PRO D CA 1
ATOM 3044 C C . PRO E 2 73 ? 28.717 45.089 16.658 1.00 48.03 174 PRO D C 1
ATOM 3045 O O . PRO E 2 73 ? 28.512 45.744 17.682 1.00 49.54 174 PRO D O 1
ATOM 3049 N N . SER E 2 74 ? 27.819 44.950 15.686 1.00 51.20 175 SER D N 1
ATOM 3050 C CA . SER E 2 74 ? 26.490 45.560 15.734 1.00 53.65 175 SER D CA 1
ATOM 3051 C C . SER E 2 74 ? 25.852 45.538 14.346 1.00 55.15 175 SER D C 1
ATOM 3052 O O . SER E 2 74 ? 26.553 45.143 13.386 1.00 55.69 175 SER D O 1
#

GO terms:
  GO:0000792 heterochromatin (C, IDA)
  GO:0062072 histone H3K9me2/3 reader activity (F, IDA)
  GO:0005721 pericentric heterochromatin (C, IDA)
  GO:0031507 heterochromatin formation (P, IDA)
  GO:0160267 histone H1K26me1 reader activity (F, IDA)
  GO:0160268 histone H1K26me2 reader activity (F, IDA)
  GO:0005515 protein binding (F, IPI)
  GO:0019899 enzyme binding (F, IPI)
  GO:0000792 heterochromatin (C, TAS)
  GO:0003682 chromatin binding (F, TAS)
  GO:0005654 nucleoplasm (C, TAS)
  GO:0000781 chromosome, telomeric region (C, IDA)
  GO:0000781 chromosome, telomeric region (C, HDA)
  GO:1990226 histone methyltransferase binding (F, IPI)
  GO:0005654 nucleoplasm (C, IDA)
  GO:0016604 nuclear body (C, IDA)
  GO:0000775 chromosome, centromeric region (C, IDA)
  GO:0000785 chromatin (C, IDA)
  GO:0005634 nucleus (C, IDA)
  GO:0005819 spindle (C, IDA)

Solvent-accessible surface area: 20301 Å² total; per-residue (Å²): 80,129,162,115,90,40,191,73,72,58,136,135,78,97,45,99,102,29,30,96,47,2,25,40,47,0,27,54,14,1,17,92,4,29,11,65,148,132,34,105,75,94,3,41,98,41,20,153,104,27,71,12,52,80,9,20,18,36,20,34,0,21,99,0,3,91,52,144,192,27,28,74,77,0,89,120,137,67,20,101,135,2,20,69,86,0,12,90,20,0,72,40,8,1,1,1,8,16,106,14,64,62,133,20,0,7,0,0,7,2,109,36,41,69,99,62,66,95,216,179,84,190,4,34,76,53,68,55,103,22,37,56,2,8,5,1,19,90,58,129,73,77,26,29,0,0,0,3,0,86,146,24,52,113,5,21,38,1,40,4,160,50,0,16,111,120,11,31,81,32,0,2,40,10,0,46,53,22,7,0,2,73,72,84,19,142,220,82,192,8,26,74,62,67,58,115,26,80,133,3,58,3,0,6,40,59,83,74,66,21,33,0,11,0,43,0,103,154,22,143,95,6,8,22,1,26,2,144,75,0,17,104,132,11,30,85,30,0,2,58,3,0,65,115,57,51,38,75,11,104,46,90,150,241,89,169,4,32,74,64,68,69,98,21,25,56,1,10,10,1,12,51,95,85,74,89,25,25,0,0,0,0,0,40,101,19,67,133,1,8,34,1,40,2,168,50,0,17,110,121,12,32,80,32,0,2,40,5,0,46,50,14,11,0,49,32,25,30,84,103,156,137,6,33,75,76,67,62,111,28,71,117,5,22,3,3,5,71,101,84,72,95,29,28,0,4,0,45,0,88,147,27,98,44,13,4,56,1,44,2,178,49,0,16,100,119,10,31,82,29,0,3,61,7,1,67,136,34,29,34,52,37,84,43,75,139

Radius of gyration: 24.22 Å; Cα contacts (8 Å, |Δi|>4): 678; chains: 5; bounding box: 73×57×49 Å